Protein AF-A0A7X7F839-F1 (afdb_monomer_lite)

Secondary structure (DSSP, 8-state):
-THHHHHHHHH-TTS-B-----SS-HHHHHHHH---HHHHHHS---BPPPPPPTTHHHHS-HHHHHHHHHHHTSS-SSS--EEEEESSBTTTTB-HHHHTSTT--HHHHHHHT-EEE-TTS-EE---EEEEE-SS-TTS---HHHHHHHHHHHHHHHHT---B--SEEEEE-HHHHHT---HHHHHHHHHHHHHHHHHHHBT----EEEEHHHHHHS-GGGGTTSEEEEPPPS-HHHHHHHHHHHHTT-EEEEEE-HHHHHTSPP-TTEEEEETTS-THHHHHHHHTTT-EEEEE-SS---S-BEEEEEEETTEEEEEEE-S-TTPEEEEEBTTBEEE-TT-EEEEPTTSPEEEPPPSEEEEEE-EEEE-SSEEEEEEEE---STTEEEEEEEEEEEEEEEEE---GGGGGG-EEES---TTS---B---PEEEEETTEEEEEEEEEEEEEEEEEE-

pLDDT: mean 94.65, std 4.7, range [69.56, 98.88]

Foldseek 3Di:
DCPVLVVCCVVPVPDEAEDQADLAALLQCCLPPNPLLVCVLVVPSNYAQHEFDPCCLVPLQVLSRQNNLQRSVLPGSDDFREYEDECADLVDQDRCCCPRCVVFCLSPQQQQQAWYQDLVRWIWGGPHYHYHDQAYNVRHRDPCSCVSCVVSNVVSVVQIFGAAWQAEEAHASNCSSPDPDNVSSVFSNLQSVLSSVLQLVALQHRYYHYLNSLLSDDLLSCQNHEYEYELDPDPSSLVVVVVSVVVPHAYEYETAPVSQVPHDDDLRYHYDYSVDDSVSSQVSCVSVFWHWDKDDPDDDDRGWHWHWGDDQQWIKTWIADPDQRIWIWTTGNQARFAFAPWKWFAAQVQTTTTGDDRTDITTTFKHKGDRGWMKHWHWDDQLDQFFDTKIKIFTDAQMKMKGGDGNVFLVVKFKALPPDNNDDGDTDPQWDWDDDSSGTITIDGGDGGMMMITGGD

Sequence (457 aa):
MFRFWTLFREACPDIPIEVRGTNNTAGIDYSSDGVPLYDIYRAGFGITPPPNSPWAAITGNYGLELAGHLSRNCELPGGDMMFRYYLHDPWWVNTPWYDRYGGLPADIYLPMALSRISREGKAGGATMLNLLTIDNSFGGMPDSCVNESIPHLLKAEKNAPDAPAPLVWVYPLREYTTTEDAALLAEMHSGDTFICAALNDGFPLSGVVSADSFLAHSSDIYRASVLVSPPPESAAVLAKLLAFAESGGHVLFYGSAARLAALPRHPRLHAVDAAGPTVKAREALEACGTVVRFESRAEWQEARCIVPSRSDNALFLAVFNPHETTDTLIRFPVGAPIPIGHEAEFGPDGLARIRFARADHCECRVFVEQKAGIVSVRETAPVNAHFLRRISVTGLENATVRLFPEAAFVDGAAVTTVIIPDITPVLDPGWRLVRDPSGTYLEKEGVTGDLALLMTR

Radius of gyration: 22.74 Å; chains: 1; bounding box: 60×47×65 Å

Structure (mmCIF, N/CA/C/O backbone):
data_AF-A0A7X7F839-F1
#
_entry.id   AF-A0A7X7F839-F1
#
loop_
_atom_site.group_PDB
_atom_site.id
_atom_site.type_symbol
_atom_site.label_atom_id
_atom_site.label_alt_id
_atom_site.label_comp_id
_atom_site.label_asym_id
_atom_site.label_entity_id
_atom_site.label_seq_id
_atom_site.pdbx_PDB_ins_code
_atom_site.Cartn_x
_atom_site.Cartn_y
_atom_site.Cartn_z
_atom_site.occupancy
_atom_site.B_iso_or_equiv
_atom_site.auth_seq_id
_atom_site.auth_comp_id
_atom_site.auth_asym_id
_atom_site.auth_atom_id
_atom_site.pdbx_PDB_model_num
ATOM 1 N N . MET A 1 1 ? 17.565 -5.764 -30.556 1.00 72.19 1 MET A N 1
ATOM 2 C CA . MET A 1 1 ? 17.875 -6.335 -29.226 1.00 72.19 1 MET A CA 1
ATOM 3 C C . MET A 1 1 ? 17.639 -7.854 -29.155 1.00 72.19 1 MET A C 1
ATOM 5 O O . MET A 1 1 ? 18.548 -8.570 -28.764 1.00 72.19 1 MET A O 1
ATOM 9 N N . PHE A 1 2 ? 16.502 -8.391 -29.615 1.00 91.06 2 PHE A N 1
ATOM 10 C CA . PHE A 1 2 ? 16.107 -9.790 -29.348 1.00 91.06 2 PHE A CA 1
ATOM 11 C C . PHE A 1 2 ? 16.814 -10.933 -30.102 1.00 91.06 2 PHE A C 1
ATOM 13 O O . PHE A 1 2 ? 16.615 -12.094 -29.749 1.00 91.06 2 PHE A O 1
ATOM 20 N N . ARG A 1 3 ? 17.650 -10.656 -31.113 1.00 94.31 3 ARG A N 1
ATOM 21 C CA . ARG A 1 3 ? 18.250 -11.715 -31.950 1.00 94.31 3 ARG A CA 1
ATOM 22 C C . ARG A 1 3 ? 19.088 -12.717 -31.149 1.00 94.31 3 ARG A C 1
ATOM 24 O O . ARG A 1 3 ? 18.991 -13.911 -31.402 1.00 94.31 3 ARG A O 1
ATOM 31 N N . PHE A 1 4 ? 19.884 -12.240 -30.191 1.00 94.12 4 PHE A N 1
ATOM 32 C CA . PHE A 1 4 ? 20.674 -13.115 -29.320 1.00 94.12 4 PHE A CA 1
ATOM 33 C C . PHE A 1 4 ? 19.774 -14.069 -28.525 1.00 94.12 4 PHE A C 1
ATOM 35 O O . PHE A 1 4 ? 19.976 -15.275 -28.575 1.00 94.12 4 PHE A O 1
ATOM 42 N N . TRP A 1 5 ? 18.747 -13.536 -27.858 1.00 93.38 5 TRP A N 1
ATOM 43 C CA . TRP A 1 5 ? 17.829 -14.318 -27.026 1.00 93.38 5 TRP A CA 1
ATOM 44 C C . TRP A 1 5 ? 16.993 -15.316 -27.825 1.00 93.38 5 TRP A C 1
ATOM 46 O O . TRP A 1 5 ? 16.747 -16.420 -27.350 1.00 93.38 5 TRP A O 1
ATOM 56 N N . THR A 1 6 ? 16.634 -14.962 -29.061 1.00 94.88 6 THR A N 1
ATOM 57 C CA . THR A 1 6 ? 15.956 -15.877 -29.992 1.00 94.88 6 THR A CA 1
ATOM 58 C C . THR A 1 6 ? 16.844 -17.085 -30.293 1.00 94.88 6 THR A C 1
ATOM 60 O O . THR A 1 6 ? 16.446 -18.216 -30.039 1.00 94.88 6 THR A O 1
ATOM 63 N N . LEU A 1 7 ? 18.088 -16.844 -30.726 1.00 96.31 7 LEU A N 1
ATOM 64 C CA . LEU A 1 7 ? 19.053 -17.911 -31.018 1.00 96.31 7 LEU A CA 1
ATOM 65 C C . LEU A 1 7 ? 19.410 -18.732 -29.770 1.00 96.31 7 LEU A C 1
ATOM 67 O O . LEU A 1 7 ? 19.565 -19.947 -29.852 1.00 96.31 7 LEU A O 1
ATOM 71 N N . PHE A 1 8 ? 19.528 -18.081 -28.609 1.00 95.25 8 PHE A N 1
ATOM 72 C CA . PHE A 1 8 ? 19.775 -18.768 -27.345 1.00 95.25 8 PHE A CA 1
ATOM 73 C C . PHE A 1 8 ? 18.625 -19.715 -27.004 1.00 95.25 8 PHE A C 1
ATOM 75 O O . PHE A 1 8 ? 18.880 -20.868 -26.677 1.00 95.25 8 PHE A O 1
ATOM 82 N N . ARG A 1 9 ? 17.368 -19.269 -27.115 1.00 93.94 9 ARG A N 1
ATOM 83 C CA . ARG A 1 9 ? 16.212 -20.115 -26.802 1.00 93.94 9 ARG A CA 1
ATOM 84 C C . ARG A 1 9 ? 16.040 -21.256 -27.810 1.00 93.94 9 ARG A C 1
ATOM 86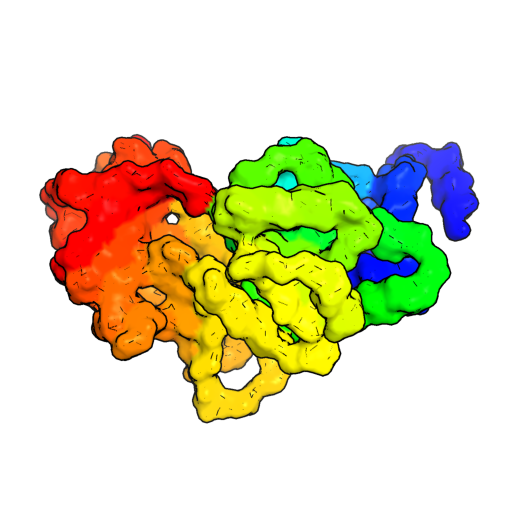 O O . ARG A 1 9 ? 15.651 -22.343 -27.402 1.00 93.94 9 ARG A O 1
ATOM 93 N N . GLU A 1 10 ? 16.383 -21.047 -29.082 1.00 94.81 10 GLU A N 1
ATOM 94 C CA . GLU A 1 10 ? 16.425 -22.111 -30.099 1.00 94.81 10 GLU A CA 1
ATOM 95 C C . GLU A 1 10 ? 17.473 -23.189 -29.775 1.00 94.81 10 GLU A C 1
ATOM 97 O O . GLU A 1 10 ? 17.197 -24.379 -29.915 1.00 94.81 10 GLU A O 1
ATOM 102 N N . ALA A 1 11 ? 18.667 -22.788 -29.329 1.00 96.81 11 ALA A N 1
ATOM 103 C CA . ALA A 1 11 ? 19.749 -23.716 -28.991 1.00 96.81 11 ALA A CA 1
ATOM 104 C C . ALA A 1 11 ? 19.592 -24.363 -27.601 1.00 96.81 11 ALA A C 1
ATOM 106 O O . ALA A 1 11 ? 20.041 -25.490 -27.391 1.00 96.81 11 ALA A O 1
ATOM 107 N N . CYS A 1 12 ? 18.967 -23.654 -26.659 1.00 95.88 12 CYS A N 1
ATOM 108 C CA . CYS A 1 12 ? 18.854 -24.010 -25.245 1.00 95.88 12 CYS A CA 1
ATOM 109 C C . CYS A 1 12 ? 17.389 -23.912 -24.765 1.00 95.88 12 CYS A C 1
ATOM 111 O O . CYS A 1 12 ? 17.078 -23.061 -23.924 1.00 95.88 12 CYS A O 1
ATOM 113 N N . PRO A 1 13 ? 16.469 -24.759 -25.266 1.00 92.94 13 PRO A N 1
ATOM 114 C CA . PRO A 1 13 ? 15.034 -24.621 -25.004 1.00 92.94 13 PRO A CA 1
ATOM 115 C C . PRO A 1 13 ? 14.661 -24.777 -23.527 1.00 92.94 13 PRO A C 1
ATOM 117 O O . PRO A 1 13 ? 13.756 -24.083 -23.072 1.00 92.94 13 PRO A O 1
ATOM 120 N N . ASP A 1 14 ? 15.404 -25.587 -22.770 1.00 91.88 14 ASP A N 1
ATOM 121 C CA . ASP A 1 14 ? 15.046 -25.966 -21.396 1.00 91.88 14 ASP A CA 1
ATOM 122 C C . ASP A 1 14 ? 15.851 -25.231 -20.311 1.00 91.88 14 ASP A C 1
ATOM 124 O O . ASP A 1 14 ? 15.597 -25.412 -19.122 1.00 91.88 14 ASP A O 1
ATOM 128 N N . ILE A 1 15 ? 16.831 -24.395 -20.684 1.00 91.44 15 ILE A N 1
ATOM 129 C CA . ILE A 1 15 ? 17.654 -23.671 -19.701 1.00 91.44 15 ILE A CA 1
ATOM 130 C C . ILE A 1 15 ? 16.864 -22.459 -19.166 1.00 91.44 15 ILE A C 1
ATOM 132 O O . ILE A 1 15 ? 16.424 -21.625 -19.972 1.00 91.44 15 ILE A O 1
ATOM 136 N N . PRO A 1 16 ? 16.674 -22.318 -17.839 1.00 86.44 16 PRO A N 1
ATOM 137 C CA . PRO A 1 16 ? 16.030 -21.141 -17.259 1.00 86.44 16 PRO A CA 1
ATOM 138 C C . PRO A 1 16 ? 16.814 -19.858 -17.557 1.00 86.44 16 PRO A C 1
ATOM 140 O O . PRO A 1 16 ? 18.044 -19.855 -17.533 1.00 86.44 16 PRO A O 1
ATOM 143 N N . ILE A 1 17 ? 16.106 -18.757 -17.821 1.00 91.50 17 ILE A N 1
ATOM 144 C CA . ILE A 1 17 ? 16.718 -17.426 -17.924 1.00 91.50 17 ILE A CA 1
ATOM 145 C C . ILE A 1 17 ? 16.281 -16.615 -16.709 1.00 91.50 17 ILE A C 1
ATOM 147 O O . ILE A 1 17 ? 15.136 -16.173 -16.616 1.00 91.50 17 ILE A O 1
ATOM 151 N N . GLU A 1 18 ? 17.206 -16.415 -15.780 1.00 89.38 18 GLU A N 1
ATOM 152 C CA . GLU A 1 18 ? 16.975 -15.588 -14.601 1.00 89.38 18 GLU A CA 1
ATOM 153 C C . GLU A 1 18 ? 17.283 -14.122 -14.904 1.00 89.38 18 GLU A C 1
ATOM 155 O O . GLU A 1 18 ? 18.319 -13.788 -15.485 1.00 89.38 18 GLU A O 1
ATOM 160 N N . VAL A 1 19 ? 16.385 -13.230 -14.491 1.00 86.44 19 VAL A N 1
ATOM 161 C CA . VAL A 1 19 ? 16.555 -11.782 -14.655 1.00 86.44 19 VAL A CA 1
ATOM 162 C C . VAL A 1 19 ? 16.701 -11.101 -13.300 1.00 86.44 19 VAL A C 1
ATOM 164 O O . VAL A 1 19 ? 16.028 -11.435 -12.329 1.00 86.44 19 VAL A O 1
ATOM 167 N N . ARG A 1 20 ? 17.588 -10.106 -13.232 1.00 78.69 20 ARG A N 1
ATOM 168 C CA . ARG A 1 20 ? 17.770 -9.261 -12.040 1.00 78.69 20 ARG A CA 1
ATOM 169 C C . ARG A 1 20 ? 16.836 -8.044 -12.030 1.00 78.69 20 ARG A C 1
ATOM 171 O O . ARG A 1 20 ? 16.582 -7.494 -10.968 1.00 78.69 20 ARG A O 1
ATOM 178 N N . GLY A 1 21 ? 16.324 -7.633 -13.190 1.00 78.56 21 GLY A N 1
ATOM 179 C CA . GLY A 1 21 ? 15.670 -6.331 -13.337 1.00 78.56 21 GLY A CA 1
ATOM 180 C C . GLY A 1 21 ? 16.645 -5.162 -13.133 1.00 78.56 21 GLY A C 1
ATOM 181 O O . GLY A 1 21 ? 17.847 -5.356 -12.940 1.00 78.56 21 GLY A O 1
ATOM 182 N N . THR A 1 22 ? 16.120 -3.944 -13.211 1.00 85.50 22 THR A N 1
ATOM 183 C CA . THR A 1 22 ? 16.843 -2.687 -12.963 1.00 85.50 22 THR A CA 1
ATOM 184 C C . THR A 1 22 ? 16.556 -2.182 -11.544 1.00 85.50 22 THR A C 1
ATOM 186 O O . THR A 1 22 ? 15.892 -2.851 -10.747 1.00 85.50 22 THR A O 1
ATOM 189 N N . ASN A 1 23 ? 17.014 -0.979 -11.203 1.00 87.19 23 ASN A N 1
ATOM 190 C CA . ASN A 1 23 ? 16.578 -0.303 -9.978 1.00 87.19 23 ASN A CA 1
ATOM 191 C C . ASN A 1 23 ? 15.417 0.664 -10.218 1.00 87.19 23 ASN A C 1
ATOM 193 O O . ASN A 1 23 ? 14.777 1.054 -9.252 1.00 87.19 23 ASN A O 1
ATOM 197 N N . ASN A 1 24 ? 15.131 1.036 -11.468 1.00 94.12 24 ASN A N 1
ATOM 198 C CA . ASN A 1 24 ? 14.168 2.089 -11.755 1.00 94.12 24 ASN A CA 1
ATOM 199 C C . ASN A 1 24 ? 12.775 1.543 -12.074 1.00 94.12 24 ASN A C 1
ATOM 201 O O . ASN A 1 24 ? 12.544 0.334 -12.198 1.00 94.12 24 ASN A O 1
ATOM 205 N N . THR A 1 25 ? 11.839 2.478 -12.205 1.00 96.50 25 THR A N 1
ATOM 206 C CA . THR A 1 25 ? 10.528 2.223 -12.791 1.00 96.50 25 THR A CA 1
ATOM 207 C C . THR A 1 25 ? 10.642 1.962 -14.289 1.00 96.50 25 THR A C 1
ATOM 209 O O . THR A 1 25 ? 11.607 2.375 -14.935 1.00 96.50 25 THR A O 1
ATOM 212 N N . ALA A 1 26 ? 9.625 1.314 -14.860 1.00 96.62 26 ALA A N 1
ATOM 213 C CA . ALA A 1 26 ? 9.608 1.025 -16.292 1.00 96.62 26 ALA A CA 1
ATOM 214 C C . ALA A 1 26 ? 9.649 2.299 -17.164 1.00 96.62 26 ALA A C 1
ATOM 216 O O . ALA A 1 26 ? 10.274 2.290 -18.221 1.00 96.62 26 ALA A O 1
ATOM 217 N N . GLY A 1 27 ? 9.032 3.399 -16.718 1.00 97.50 27 GLY A N 1
ATOM 218 C CA . GLY A 1 27 ? 9.048 4.684 -17.417 1.00 97.50 27 GLY A CA 1
ATOM 219 C C . GLY A 1 27 ? 10.424 5.346 -17.379 1.00 97.50 27 GLY A C 1
ATOM 220 O O . GLY A 1 27 ? 10.907 5.810 -18.410 1.00 97.50 27 GLY A O 1
ATOM 221 N N . ILE A 1 28 ? 11.104 5.325 -16.225 1.00 97.50 28 ILE A N 1
ATOM 222 C CA . ILE A 1 28 ? 12.483 5.819 -16.124 1.00 97.50 28 ILE A CA 1
ATOM 223 C C . ILE A 1 28 ? 13.390 4.986 -17.033 1.00 97.50 28 ILE A C 1
ATOM 225 O O . ILE A 1 28 ? 14.009 5.563 -17.919 1.00 97.50 28 ILE A O 1
ATOM 229 N N . ASP A 1 29 ? 13.387 3.656 -16.901 1.00 96.25 29 ASP A N 1
ATOM 230 C CA . ASP A 1 29 ? 14.243 2.772 -17.705 1.00 96.25 29 ASP A CA 1
ATOM 231 C C . ASP A 1 29 ? 14.032 2.935 -19.214 1.00 96.25 29 ASP A C 1
ATOM 233 O O . ASP A 1 29 ? 14.991 2.914 -19.986 1.00 96.25 29 ASP A O 1
ATOM 237 N N . TYR A 1 30 ? 12.784 3.076 -19.667 1.00 97.25 30 TYR A N 1
ATOM 238 C CA . TYR A 1 30 ? 12.524 3.270 -21.089 1.00 97.25 30 TYR A CA 1
ATOM 239 C C . TYR A 1 30 ? 12.979 4.652 -21.563 1.00 97.25 30 TYR A C 1
ATOM 241 O O . TYR A 1 30 ? 13.630 4.760 -22.600 1.00 97.25 30 TYR A O 1
ATOM 249 N N . SER A 1 31 ? 12.698 5.704 -20.790 1.00 97.25 31 SER A N 1
ATOM 250 C CA . SER A 1 31 ? 13.073 7.076 -21.152 1.00 97.25 31 SER A CA 1
ATOM 251 C C . SER A 1 31 ? 14.585 7.332 -21.168 1.00 97.25 31 SER A C 1
ATOM 253 O O . SER A 1 31 ? 15.044 8.120 -21.994 1.00 97.25 31 SER A O 1
ATOM 255 N N . SER A 1 32 ? 15.362 6.689 -20.288 1.00 95.12 32 SER A N 1
ATOM 256 C CA . SER A 1 32 ? 16.817 6.878 -20.204 1.00 95.12 32 SER A CA 1
ATOM 257 C C . SER A 1 32 ? 17.611 5.870 -21.026 1.00 95.12 32 SER A C 1
ATOM 259 O O . SER A 1 32 ? 18.594 6.246 -21.663 1.00 95.12 32 SER A O 1
ATOM 261 N N . ASP A 1 33 ? 17.191 4.604 -21.024 1.00 93.69 33 ASP A N 1
ATOM 262 C CA . ASP A 1 33 ? 17.989 3.479 -21.525 1.00 93.69 33 ASP A CA 1
ATOM 263 C C . ASP A 1 33 ? 17.268 2.666 -22.615 1.00 93.69 33 ASP A C 1
ATOM 265 O O . ASP A 1 33 ? 17.838 1.724 -23.174 1.00 93.69 33 ASP A O 1
ATOM 269 N N . GLY A 1 34 ? 16.023 3.022 -22.951 1.00 93.62 34 GLY A N 1
ATOM 270 C CA . GLY A 1 34 ? 15.254 2.392 -24.023 1.00 93.62 34 GLY A CA 1
ATOM 271 C C . GLY A 1 34 ? 14.898 0.932 -23.751 1.00 93.62 34 GLY A C 1
ATOM 272 O O . GLY A 1 34 ? 14.864 0.143 -24.693 1.00 93.62 34 GLY A O 1
ATOM 273 N N . VAL A 1 35 ? 14.684 0.541 -22.486 1.00 93.62 35 VAL A N 1
ATOM 274 C CA . VAL A 1 35 ? 14.383 -0.849 -22.084 1.00 93.62 35 VAL A CA 1
ATOM 275 C C . VAL A 1 35 ? 12.930 -1.223 -22.429 1.00 93.62 35 VAL A C 1
ATOM 277 O O . VAL A 1 35 ? 12.019 -0.836 -21.695 1.00 93.62 35 VAL A O 1
ATOM 280 N N . PRO A 1 36 ? 12.660 -2.015 -23.489 1.00 93.62 36 PRO A N 1
ATOM 281 C CA . PRO A 1 36 ? 11.298 -2.274 -23.959 1.00 93.62 36 PRO A CA 1
ATOM 282 C C . PRO A 1 36 ? 10.653 -3.398 -23.133 1.00 93.62 36 PRO A C 1
ATOM 284 O O . PRO A 1 36 ? 10.530 -4.542 -23.578 1.00 93.62 36 PRO A O 1
ATOM 287 N N . LEU A 1 37 ? 10.310 -3.100 -21.875 1.00 94.25 37 LEU A N 1
ATOM 288 C CA . LEU A 1 37 ? 9.918 -4.102 -20.879 1.00 94.25 37 LEU A CA 1
ATOM 289 C C . LEU A 1 37 ? 8.687 -4.916 -21.299 1.00 94.25 37 LEU A C 1
ATOM 291 O O . LEU A 1 37 ? 8.674 -6.134 -21.113 1.00 94.25 37 LEU A O 1
ATOM 295 N N . TYR A 1 38 ? 7.688 -4.270 -21.911 1.00 94.81 38 TYR A N 1
ATOM 296 C CA . TYR A 1 38 ? 6.493 -4.953 -22.410 1.00 94.81 38 TYR A CA 1
ATOM 297 C C . TYR A 1 38 ? 6.837 -6.028 -23.448 1.00 94.81 38 TYR A C 1
ATOM 299 O O . TYR A 1 38 ? 6.358 -7.160 -23.351 1.00 94.81 38 TYR A O 1
ATOM 307 N N . ASP A 1 39 ? 7.724 -5.714 -24.394 1.00 94.56 39 ASP A N 1
ATOM 308 C CA . ASP A 1 39 ? 8.164 -6.672 -25.407 1.00 94.56 39 ASP A CA 1
ATOM 309 C C . ASP A 1 39 ? 9.018 -7.788 -24.797 1.00 94.56 39 ASP A C 1
ATOM 311 O O . ASP A 1 39 ? 8.841 -8.952 -25.155 1.00 94.56 39 ASP A O 1
ATOM 315 N N . ILE A 1 40 ? 9.897 -7.470 -23.835 1.00 93.50 40 ILE A N 1
ATOM 316 C CA . ILE A 1 40 ? 10.711 -8.467 -23.116 1.00 93.50 40 ILE A CA 1
ATOM 317 C C . ILE A 1 40 ? 9.813 -9.526 -22.462 1.00 93.50 40 ILE A C 1
ATOM 319 O O . ILE A 1 40 ? 10.079 -10.721 -22.601 1.00 93.50 40 ILE A O 1
ATOM 323 N N . TYR A 1 41 ? 8.736 -9.115 -21.786 1.00 93.62 41 TYR A N 1
ATOM 324 C CA . TYR A 1 41 ? 7.823 -10.048 -21.113 1.00 93.62 41 TYR A CA 1
ATOM 325 C C . TYR A 1 41 ? 7.009 -10.900 -22.082 1.00 93.62 41 TYR A C 1
ATOM 327 O O . TYR A 1 41 ? 6.664 -12.035 -21.761 1.00 93.62 41 TYR A O 1
ATOM 335 N N . ARG A 1 42 ? 6.729 -10.387 -23.283 1.00 92.69 42 ARG A N 1
ATOM 336 C CA . ARG A 1 42 ? 5.921 -11.080 -24.298 1.00 92.69 42 ARG A CA 1
ATOM 337 C C . ARG A 1 42 ? 6.743 -11.847 -25.326 1.00 92.69 42 ARG A C 1
ATOM 339 O O . ARG A 1 42 ? 6.166 -12.547 -26.154 1.00 92.69 42 ARG A O 1
ATOM 346 N N . ALA A 1 43 ? 8.069 -11.767 -25.260 1.00 91.56 43 ALA A N 1
ATOM 347 C CA . ALA A 1 43 ? 8.957 -12.406 -26.223 1.00 91.56 43 ALA A CA 1
ATOM 348 C C . ALA A 1 43 ? 8.979 -13.945 -26.135 1.00 91.56 43 ALA A C 1
ATOM 350 O O . ALA A 1 43 ? 9.564 -14.597 -26.995 1.00 91.56 43 ALA A O 1
ATOM 351 N N . GLY A 1 44 ? 8.358 -14.543 -25.110 1.00 89.81 44 GLY A N 1
ATOM 352 C CA . GLY A 1 44 ? 8.253 -16.001 -24.986 1.00 89.81 44 GLY A CA 1
ATOM 353 C C . GLY A 1 44 ? 9.575 -16.689 -24.634 1.00 89.81 44 GLY A C 1
ATOM 354 O O . GLY A 1 44 ? 9.730 -17.884 -24.864 1.00 89.81 44 GLY A O 1
ATOM 355 N N . PHE A 1 45 ? 10.535 -15.957 -24.062 1.00 91.12 45 PHE A N 1
ATOM 356 C CA . PHE A 1 45 ? 11.844 -16.506 -23.701 1.00 91.12 45 PHE A CA 1
ATOM 357 C C . PHE A 1 45 ? 11.859 -17.292 -22.387 1.00 91.12 45 PHE A C 1
ATOM 359 O O . PHE A 1 45 ? 12.933 -17.739 -22.000 1.00 91.12 45 PHE A O 1
ATOM 366 N N . GLY A 1 46 ? 10.727 -17.471 -21.697 1.00 88.56 46 GLY A N 1
ATOM 367 C CA . GLY A 1 46 ? 10.672 -18.219 -20.433 1.00 88.56 46 GLY A CA 1
ATOM 368 C C . GLY A 1 46 ? 11.570 -17.618 -19.347 1.00 88.56 46 GLY A C 1
ATOM 369 O O . GLY A 1 46 ? 12.328 -18.341 -18.703 1.00 88.56 46 GLY A O 1
ATOM 370 N N . ILE A 1 47 ? 11.551 -16.288 -19.214 1.00 91.94 47 ILE A N 1
ATOM 371 C CA . ILE A 1 47 ? 12.324 -15.574 -18.194 1.00 91.94 47 ILE A CA 1
ATOM 372 C C . ILE A 1 47 ? 11.607 -15.609 -16.840 1.00 91.94 47 ILE A C 1
ATOM 374 O O . ILE A 1 47 ? 10.376 -15.625 -16.789 1.00 91.94 47 ILE A O 1
ATOM 378 N N . THR A 1 48 ? 12.362 -15.565 -15.743 1.00 91.75 48 THR A N 1
ATOM 379 C CA . THR A 1 48 ? 11.780 -15.336 -14.412 1.00 91.75 48 THR A CA 1
ATOM 380 C C . THR A 1 48 ? 11.180 -13.923 -14.314 1.00 91.75 48 THR A C 1
ATOM 382 O O . THR A 1 48 ? 11.584 -13.029 -15.064 1.00 91.75 48 THR A O 1
ATOM 385 N N . PRO A 1 49 ? 10.231 -13.665 -13.399 1.00 91.25 49 PRO A N 1
ATOM 386 C CA . PRO A 1 49 ? 9.851 -12.293 -13.058 1.00 91.25 49 PRO A CA 1
ATOM 387 C C . PRO A 1 49 ? 11.046 -11.526 -12.457 1.00 91.25 49 PRO A C 1
ATOM 389 O O . PRO A 1 49 ? 11.936 -12.151 -11.868 1.00 91.25 49 PRO A O 1
ATOM 392 N N . PRO A 1 50 ? 11.107 -10.186 -12.588 1.00 91.69 50 PRO A N 1
ATOM 393 C CA . PRO A 1 50 ? 12.166 -9.414 -11.953 1.00 91.69 50 PRO A CA 1
ATOM 394 C C . PRO A 1 50 ? 11.930 -9.282 -10.438 1.00 91.69 50 PRO A C 1
ATOM 396 O O . PRO A 1 50 ? 10.803 -9.019 -10.011 1.00 91.69 50 PRO A O 1
ATOM 399 N N . PRO A 1 51 ? 12.986 -9.365 -9.619 1.00 91.56 51 PRO A N 1
ATOM 400 C CA . PRO A 1 51 ? 12.888 -9.065 -8.197 1.00 91.56 51 PRO A CA 1
ATOM 401 C C . PRO A 1 51 ? 12.659 -7.565 -7.921 1.00 91.56 51 PRO A C 1
ATOM 403 O O . PRO A 1 51 ? 12.800 -6.698 -8.801 1.00 91.56 51 PRO A O 1
ATOM 406 N N . ASN A 1 52 ? 12.342 -7.240 -6.665 1.00 92.88 52 ASN A N 1
ATOM 407 C CA . ASN A 1 52 ? 12.531 -5.897 -6.108 1.00 92.88 52 ASN A CA 1
ATOM 408 C C . ASN A 1 52 ? 14.024 -5.516 -6.080 1.00 92.88 52 ASN A C 1
ATOM 410 O O . ASN A 1 52 ? 14.920 -6.351 -6.236 1.00 92.88 52 ASN A O 1
ATOM 414 N N . SER A 1 53 ? 14.285 -4.220 -5.932 1.00 87.62 53 SER A N 1
ATOM 415 C CA . SER A 1 53 ? 15.637 -3.673 -5.925 1.00 87.62 53 SER A CA 1
ATOM 416 C C . SER A 1 53 ? 16.130 -3.471 -4.489 1.00 87.62 53 SER A C 1
ATOM 418 O O . SER A 1 53 ? 15.474 -2.752 -3.753 1.00 87.62 53 SER A O 1
ATOM 420 N N . PRO A 1 54 ? 17.322 -3.957 -4.093 1.00 81.56 54 PRO A N 1
ATOM 421 C CA . PRO A 1 54 ? 17.864 -3.714 -2.750 1.00 81.56 54 PRO A CA 1
ATOM 422 C C . PRO A 1 54 ? 18.391 -2.272 -2.559 1.00 81.56 54 PRO A C 1
ATOM 424 O O . PRO A 1 54 ? 19.160 -2.000 -1.638 1.00 81.56 54 PRO A O 1
ATOM 427 N N . TRP A 1 55 ? 18.080 -1.348 -3.477 1.00 83.75 55 TRP A N 1
ATOM 428 C CA . TRP A 1 55 ? 18.699 -0.021 -3.552 1.00 83.75 55 TRP A CA 1
ATOM 429 C C . TRP A 1 55 ? 18.249 0.929 -2.445 1.00 83.75 55 TRP A C 1
ATOM 431 O O . TRP A 1 55 ? 18.983 1.870 -2.124 1.00 83.75 55 TRP A O 1
ATOM 441 N N . ALA A 1 56 ? 17.078 0.689 -1.849 1.00 88.00 56 ALA A N 1
ATOM 442 C CA . ALA A 1 56 ? 16.552 1.508 -0.767 1.00 88.00 56 ALA A CA 1
ATOM 443 C C . ALA A 1 56 ? 17.522 1.562 0.417 1.00 88.00 56 ALA A C 1
ATOM 445 O O . ALA A 1 56 ? 17.945 2.647 0.805 1.00 88.00 56 ALA A O 1
ATOM 446 N N . ALA A 1 57 ? 18.004 0.414 0.890 1.00 85.38 57 ALA A N 1
ATOM 447 C CA . ALA A 1 57 ? 18.985 0.354 1.972 1.00 85.38 57 ALA A CA 1
ATOM 448 C C . ALA A 1 57 ? 20.380 0.902 1.615 1.00 85.38 57 ALA A C 1
ATOM 450 O O . ALA A 1 57 ? 21.210 1.130 2.495 1.00 85.38 57 ALA A O 1
ATOM 451 N N . ILE A 1 58 ? 20.670 1.114 0.327 1.00 85.00 58 ILE A N 1
ATOM 452 C CA . ILE A 1 58 ? 21.937 1.704 -0.132 1.00 85.00 58 ILE A CA 1
ATOM 453 C C . ILE A 1 58 ? 21.827 3.229 -0.229 1.00 85.00 58 ILE A C 1
ATOM 455 O O . ILE A 1 58 ? 22.791 3.937 0.054 1.00 85.00 58 ILE A O 1
ATOM 459 N N . THR A 1 59 ? 20.671 3.740 -0.651 1.00 89.50 59 THR A N 1
ATOM 460 C CA . THR A 1 59 ? 20.500 5.151 -1.036 1.00 89.50 59 THR A CA 1
ATOM 461 C C . THR A 1 59 ? 19.524 5.933 -0.167 1.00 89.50 59 THR A C 1
ATOM 463 O O . THR A 1 59 ? 19.418 7.146 -0.322 1.00 89.50 59 THR A O 1
ATOM 466 N N . GLY A 1 60 ? 18.788 5.261 0.717 1.00 90.19 60 GLY A N 1
ATOM 467 C CA . GLY A 1 60 ? 17.652 5.831 1.439 1.00 90.19 60 GLY A CA 1
ATOM 468 C C . GLY A 1 60 ? 16.425 6.088 0.557 1.00 90.19 60 GLY A C 1
ATOM 469 O O . GLY A 1 60 ? 15.465 6.692 1.026 1.00 90.19 60 GLY A O 1
ATOM 470 N N . ASN A 1 61 ? 16.439 5.659 -0.711 1.00 93.56 61 ASN A N 1
ATOM 471 C CA . ASN A 1 61 ? 15.363 5.899 -1.670 1.00 93.56 61 ASN A CA 1
ATOM 472 C C . ASN A 1 61 ? 14.439 4.676 -1.787 1.00 93.56 61 ASN A C 1
ATOM 474 O O . ASN A 1 61 ? 14.516 3.905 -2.744 1.00 93.56 61 ASN A O 1
ATOM 478 N N . TYR A 1 62 ? 13.556 4.516 -0.803 1.00 95.31 62 TYR A N 1
ATOM 479 C CA . TYR A 1 62 ? 12.542 3.457 -0.783 1.00 95.31 62 TYR A CA 1
ATOM 480 C C . TYR A 1 62 ? 11.508 3.627 -1.895 1.00 95.31 62 TYR A C 1
ATOM 482 O O . TYR A 1 62 ? 11.075 2.652 -2.497 1.00 95.31 62 TYR A O 1
ATOM 490 N N . GLY A 1 63 ? 11.140 4.861 -2.229 1.00 96.19 63 GLY A N 1
ATOM 491 C CA . GLY A 1 63 ? 10.179 5.138 -3.287 1.00 96.19 63 GLY A CA 1
ATOM 492 C C . GLY A 1 63 ? 10.620 4.626 -4.657 1.00 96.19 63 GLY A C 1
ATOM 493 O O . GLY A 1 63 ? 9.782 4.122 -5.399 1.00 96.19 63 GLY A O 1
ATOM 494 N N . LEU A 1 64 ? 11.920 4.678 -4.971 1.00 95.88 64 LEU A N 1
ATOM 495 C CA . LEU A 1 64 ? 12.473 4.095 -6.197 1.00 95.88 64 LEU A CA 1
ATOM 496 C C . LEU A 1 64 ? 12.321 2.570 -6.220 1.00 95.88 64 LEU A C 1
ATOM 498 O O . LEU A 1 64 ? 11.887 2.022 -7.231 1.00 95.88 64 LEU A O 1
ATOM 502 N N . GLU A 1 65 ? 12.621 1.891 -5.109 1.00 95.75 65 GLU A N 1
ATOM 503 C CA . GLU A 1 65 ? 12.397 0.447 -4.996 1.00 95.75 65 GLU A CA 1
ATOM 504 C C . GLU A 1 65 ? 10.912 0.107 -5.148 1.00 95.75 65 GLU A C 1
ATOM 506 O O . GLU A 1 65 ? 10.568 -0.746 -5.964 1.00 95.75 65 GLU A O 1
ATOM 511 N N . LEU A 1 66 ? 10.034 0.768 -4.390 1.00 97.50 66 LEU A N 1
ATOM 512 C CA . LEU A 1 66 ? 8.611 0.433 -4.332 1.00 97.50 66 LEU A CA 1
ATOM 513 C C . LEU A 1 66 ? 7.901 0.739 -5.658 1.00 97.50 66 LEU A C 1
ATOM 515 O O . LEU A 1 66 ? 7.208 -0.126 -6.196 1.00 97.50 66 LEU A O 1
ATOM 519 N N . ALA A 1 67 ? 8.112 1.924 -6.241 1.00 98.00 67 ALA A N 1
ATOM 520 C CA . ALA A 1 67 ? 7.566 2.262 -7.557 1.00 98.00 67 ALA A CA 1
ATOM 521 C C . ALA A 1 67 ? 8.178 1.391 -8.661 1.00 98.00 67 ALA A C 1
ATOM 523 O O . ALA A 1 67 ? 7.473 0.961 -9.581 1.00 98.00 67 ALA A O 1
ATOM 524 N N . GLY A 1 68 ? 9.481 1.107 -8.574 1.00 96.38 68 GLY A N 1
ATOM 525 C CA . GLY A 1 68 ? 10.175 0.198 -9.481 1.00 96.38 68 GLY A CA 1
ATOM 526 C C . GLY A 1 68 ? 9.561 -1.195 -9.442 1.00 96.38 68 GLY A C 1
ATOM 527 O O . GLY A 1 68 ? 9.243 -1.775 -10.479 1.00 96.38 68 GLY A O 1
ATOM 528 N N . HIS A 1 69 ? 9.303 -1.711 -8.243 1.00 96.00 69 HIS A N 1
ATOM 529 C CA . HIS A 1 69 ? 8.701 -3.020 -8.060 1.00 96.00 69 HIS A CA 1
ATOM 530 C C . HIS A 1 69 ? 7.257 -3.061 -8.576 1.00 96.00 69 HIS A C 1
ATOM 532 O O . HIS A 1 69 ? 6.928 -3.966 -9.341 1.00 96.00 69 HIS A O 1
ATOM 538 N N . LEU A 1 70 ? 6.427 -2.059 -8.260 1.00 97.56 70 LEU A N 1
ATOM 539 C CA . LEU A 1 70 ? 5.053 -1.956 -8.767 1.00 97.56 70 LEU A CA 1
ATOM 540 C C . LEU A 1 70 ? 5.006 -1.867 -10.301 1.00 97.56 70 LEU A C 1
ATOM 542 O O . LEU A 1 70 ? 4.373 -2.696 -10.950 1.00 97.56 70 LEU A O 1
ATOM 546 N N . SER A 1 71 ? 5.692 -0.892 -10.902 1.00 97.50 71 SER A N 1
ATOM 547 C CA . SER A 1 71 ? 5.630 -0.658 -12.355 1.00 97.50 71 SER A CA 1
ATOM 548 C C . SER A 1 71 ? 6.107 -1.865 -13.167 1.00 97.50 71 SER A C 1
ATOM 550 O O . SER A 1 71 ? 5.470 -2.233 -14.155 1.00 97.50 71 SER A O 1
ATOM 552 N N . ARG A 1 72 ? 7.173 -2.545 -12.726 1.00 95.06 72 ARG A N 1
ATOM 553 C CA . ARG A 1 72 ? 7.688 -3.747 -13.399 1.00 95.06 72 ARG A CA 1
ATOM 554 C C . ARG A 1 72 ? 6.828 -4.985 -13.189 1.00 95.06 72 ARG A C 1
ATOM 556 O O . ARG A 1 72 ? 6.867 -5.873 -14.023 1.00 95.06 72 ARG A O 1
ATOM 563 N N . ASN A 1 73 ? 6.058 -5.051 -12.106 1.00 94.56 73 ASN A N 1
ATOM 564 C CA . ASN A 1 73 ? 5.181 -6.184 -11.815 1.00 94.56 73 ASN A CA 1
ATOM 565 C C . ASN A 1 73 ? 3.707 -5.862 -12.103 1.00 94.56 73 ASN A C 1
ATOM 567 O O . ASN A 1 73 ? 2.835 -6.574 -11.617 1.00 94.56 73 ASN A O 1
ATOM 571 N N . CYS A 1 74 ? 3.382 -4.819 -12.880 1.00 95.44 74 CYS A N 1
ATOM 572 C CA . CYS A 1 74 ? 2.000 -4.562 -13.314 1.00 95.44 74 CYS A CA 1
ATOM 573 C C . CYS A 1 74 ? 1.553 -5.511 -14.442 1.00 95.44 74 CYS A C 1
ATOM 575 O O . CYS A 1 74 ? 0.399 -5.930 -14.493 1.00 95.44 74 CYS A O 1
ATOM 577 N N . GLU A 1 75 ? 2.500 -5.962 -15.260 1.00 94.75 75 GLU A N 1
ATOM 578 C CA . GLU A 1 75 ? 2.436 -7.152 -16.110 1.00 94.75 75 GLU A CA 1
ATOM 579 C C . GLU A 1 75 ? 3.583 -8.077 -15.703 1.00 94.75 75 GLU A C 1
ATOM 581 O O . GLU A 1 75 ? 4.538 -7.635 -15.068 1.00 94.75 75 GLU A O 1
ATOM 586 N N . LEU A 1 76 ? 3.498 -9.355 -16.055 1.00 93.31 76 LEU A N 1
ATOM 587 C CA . LEU A 1 76 ? 4.526 -10.336 -15.724 1.00 93.31 76 LEU A CA 1
ATOM 588 C C . LEU A 1 76 ? 4.792 -11.253 -16.925 1.00 93.31 76 LEU A C 1
ATOM 590 O O . LEU A 1 76 ? 3.866 -11.536 -17.687 1.00 93.31 76 LEU A O 1
ATOM 594 N N . PRO A 1 77 ? 6.025 -11.773 -17.079 1.00 90.94 77 PRO A N 1
ATOM 595 C CA . PRO A 1 77 ? 6.325 -12.816 -18.064 1.00 90.94 77 PRO A CA 1
ATOM 596 C C . PRO A 1 77 ? 5.635 -14.160 -17.745 1.00 90.94 77 PRO A C 1
ATOM 598 O O . PRO A 1 77 ? 5.594 -15.050 -18.592 1.00 90.94 77 PRO A O 1
ATOM 601 N N . GLY A 1 78 ? 5.087 -14.307 -16.533 1.00 88.50 78 GLY A N 1
ATOM 602 C CA . GLY A 1 78 ? 4.336 -15.464 -16.046 1.00 88.50 78 GLY A CA 1
ATOM 603 C C . GLY A 1 78 ? 3.310 -15.055 -14.981 1.00 88.50 78 GLY A C 1
ATOM 604 O O . GLY A 1 78 ? 2.838 -13.923 -14.980 1.00 88.50 78 GLY A O 1
ATOM 605 N N . GLY A 1 79 ? 2.949 -15.968 -14.076 1.00 88.12 79 GLY A N 1
ATOM 606 C CA . GLY A 1 79 ? 1.976 -15.690 -13.007 1.00 88.12 79 GLY A CA 1
ATOM 607 C C . GLY A 1 79 ? 2.579 -15.156 -11.705 1.00 88.12 79 GLY A C 1
ATOM 608 O O . GLY A 1 79 ? 1.855 -14.567 -10.905 1.00 88.12 79 GLY A O 1
ATOM 609 N N . ASP A 1 80 ? 3.882 -15.357 -11.500 1.00 91.69 80 ASP A N 1
ATOM 610 C CA . ASP A 1 80 ? 4.531 -15.144 -10.208 1.00 91.69 80 ASP A CA 1
ATOM 611 C C . ASP A 1 80 ? 5.173 -13.767 -10.067 1.00 91.69 80 ASP A C 1
ATOM 613 O O . ASP A 1 80 ? 5.841 -13.278 -10.978 1.00 91.69 80 ASP A O 1
ATOM 617 N N . MET A 1 81 ? 5.026 -13.177 -8.884 1.00 94.19 81 MET A N 1
ATOM 618 C CA . MET A 1 81 ? 5.720 -11.959 -8.469 1.00 94.19 81 MET A CA 1
ATOM 619 C C . MET A 1 81 ? 6.841 -12.341 -7.497 1.00 94.19 81 MET A C 1
ATOM 621 O O . MET A 1 81 ? 6.601 -13.056 -6.523 1.00 94.19 81 MET A O 1
ATOM 625 N N . MET A 1 82 ? 8.070 -11.893 -7.765 1.00 94.69 82 MET A N 1
ATOM 626 C CA . MET A 1 82 ? 9.250 -12.278 -6.983 1.00 94.69 82 MET A CA 1
ATOM 627 C C . MET A 1 82 ? 9.633 -11.207 -5.968 1.00 94.69 82 MET A C 1
ATOM 629 O O . MET A 1 82 ? 9.895 -10.066 -6.337 1.00 94.69 82 MET A O 1
ATOM 633 N N . PHE A 1 83 ? 9.789 -11.619 -4.714 1.00 95.06 83 PHE A N 1
ATOM 634 C CA . PHE A 1 83 ? 10.485 -10.860 -3.686 1.00 95.06 83 PHE A CA 1
ATOM 635 C C . PHE A 1 83 ? 11.882 -11.450 -3.475 1.00 95.06 83 PHE A C 1
ATOM 637 O O . PHE A 1 83 ? 12.043 -12.652 -3.245 1.00 95.06 83 PHE A O 1
ATOM 644 N N . ARG A 1 84 ? 12.903 -10.598 -3.564 1.00 93.31 84 ARG A N 1
ATOM 645 C CA . ARG A 1 84 ? 14.295 -10.922 -3.281 1.00 93.31 84 ARG A CA 1
ATOM 646 C C . ARG A 1 84 ? 14.765 -10.183 -2.042 1.00 93.31 84 ARG A C 1
ATOM 648 O O . ARG A 1 84 ? 14.622 -8.968 -1.937 1.00 93.31 84 ARG A O 1
ATOM 655 N N . TYR A 1 85 ? 15.435 -10.918 -1.166 1.00 92.75 85 TYR A N 1
ATOM 656 C CA . TYR A 1 85 ? 16.003 -10.370 0.053 1.00 92.75 85 TYR A CA 1
ATOM 657 C C . TYR A 1 85 ? 17.449 -10.805 0.235 1.00 92.75 85 TYR A C 1
ATOM 659 O O . TYR A 1 85 ? 17.798 -11.958 -0.020 1.00 92.75 85 TYR A O 1
ATOM 667 N N . TYR A 1 86 ? 18.296 -9.870 0.658 1.00 90.62 86 TYR A N 1
ATOM 668 C CA . TYR A 1 86 ? 19.721 -10.108 0.822 1.00 90.62 86 TYR A CA 1
ATOM 669 C C . TYR A 1 86 ? 19.997 -10.316 2.309 1.00 90.62 86 TYR A C 1
ATOM 671 O O . TYR A 1 86 ? 20.095 -9.352 3.058 1.00 90.62 86 TYR A O 1
ATOM 679 N N . LEU A 1 87 ? 20.121 -11.568 2.752 1.00 89.44 87 LEU A N 1
ATOM 680 C CA . LEU A 1 87 ? 20.581 -11.840 4.119 1.00 89.44 87 LEU A CA 1
ATOM 681 C C . LEU A 1 87 ? 22.063 -11.493 4.234 1.00 89.44 87 LEU A C 1
ATOM 683 O O . LEU A 1 87 ? 22.478 -10.713 5.095 1.00 89.44 87 LEU A O 1
ATOM 687 N N . HIS A 1 88 ? 22.827 -12.010 3.279 1.00 88.56 88 HIS A N 1
ATOM 688 C CA . HIS A 1 88 ? 24.219 -11.681 3.042 1.00 88.56 88 HIS A CA 1
ATOM 689 C C . HIS A 1 88 ? 24.401 -11.285 1.572 1.00 88.56 88 HIS A C 1
ATOM 691 O O . HIS A 1 88 ? 23.637 -11.697 0.698 1.00 88.56 88 HIS A O 1
ATOM 697 N N . ASP A 1 89 ? 25.414 -10.469 1.288 1.00 85.44 89 ASP A N 1
ATOM 698 C CA . ASP A 1 89 ? 25.826 -10.194 -0.085 1.00 85.44 89 ASP A CA 1
ATOM 699 C C . ASP A 1 89 ? 27.182 -10.886 -0.319 1.00 85.44 89 ASP A C 1
ATOM 701 O O . ASP A 1 89 ? 28.162 -10.582 0.362 1.00 85.44 89 ASP A O 1
ATOM 705 N N . PRO A 1 90 ? 27.274 -11.869 -1.228 1.00 75.81 90 PRO A N 1
ATOM 706 C CA . PRO A 1 90 ? 28.551 -12.473 -1.582 1.00 75.81 90 PRO A CA 1
ATOM 707 C C . PRO A 1 90 ? 29.336 -11.618 -2.592 1.00 75.81 90 PRO A C 1
ATOM 709 O O . PRO A 1 90 ? 30.528 -11.851 -2.788 1.00 75.81 90 PRO A O 1
ATOM 712 N N . TRP A 1 91 ? 28.701 -10.643 -3.256 1.00 77.75 91 TRP A N 1
ATOM 713 C CA . TRP A 1 91 ? 29.347 -9.771 -4.244 1.00 77.75 91 TRP A CA 1
ATOM 714 C C . TRP A 1 91 ? 30.051 -8.575 -3.606 1.00 77.75 91 TRP A C 1
ATOM 716 O O . TRP A 1 91 ? 31.043 -8.087 -4.150 1.00 77.75 91 TRP A O 1
ATOM 726 N N . TRP A 1 92 ? 29.556 -8.113 -2.461 1.00 80.56 92 TRP A N 1
ATOM 727 C CA . TRP A 1 92 ? 30.151 -7.045 -1.662 1.00 80.56 92 TRP A CA 1
ATOM 728 C C . TRP A 1 92 ? 30.453 -7.561 -0.263 1.00 80.56 92 TRP A C 1
ATOM 730 O O . TRP A 1 92 ? 29.712 -8.370 0.268 1.00 80.56 92 TRP A O 1
ATOM 740 N N . VAL A 1 93 ? 31.538 -7.101 0.360 1.00 89.06 93 VAL A N 1
ATOM 741 C CA . VAL A 1 93 ? 31.877 -7.537 1.724 1.00 89.06 93 VAL A CA 1
ATOM 742 C C . VAL A 1 93 ? 30.953 -6.846 2.733 1.00 89.06 93 VAL A C 1
ATOM 744 O O . VAL A 1 93 ? 31.331 -5.835 3.325 1.00 89.06 93 VAL A O 1
ATOM 747 N N . ASN A 1 94 ? 29.725 -7.347 2.884 1.00 87.81 94 ASN A N 1
ATOM 748 C CA . ASN A 1 94 ? 28.762 -6.913 3.892 1.00 87.81 94 ASN A CA 1
ATOM 749 C C . ASN A 1 94 ? 27.697 -7.985 4.204 1.00 87.81 94 ASN A C 1
ATOM 751 O O . ASN A 1 94 ? 27.419 -8.902 3.434 1.00 87.81 94 ASN A O 1
ATOM 755 N N . THR A 1 95 ? 27.066 -7.834 5.364 1.00 89.50 95 THR A N 1
ATOM 756 C CA . THR A 1 95 ? 25.853 -8.534 5.795 1.00 89.50 95 THR A CA 1
ATOM 757 C C . THR A 1 95 ? 24.718 -7.516 5.822 1.00 89.50 95 THR A C 1
ATOM 759 O O . THR A 1 95 ? 24.591 -6.800 6.817 1.00 89.50 95 THR A O 1
ATOM 762 N N . PRO A 1 96 ? 23.914 -7.384 4.745 1.00 91.31 96 PRO A N 1
ATOM 763 C CA . PRO A 1 96 ? 22.906 -6.334 4.646 1.00 91.31 96 PRO A CA 1
ATOM 764 C C . PRO A 1 96 ? 21.960 -6.262 5.841 1.00 91.31 96 PRO A C 1
ATOM 766 O O . PRO A 1 96 ? 21.674 -5.147 6.262 1.00 91.31 96 PRO A O 1
ATOM 769 N N . TRP A 1 97 ? 21.586 -7.391 6.461 1.00 91.25 97 TRP A N 1
ATOM 770 C CA . TRP A 1 97 ? 20.794 -7.394 7.700 1.00 91.25 97 TRP A CA 1
ATOM 771 C C . TRP A 1 97 ? 21.306 -6.417 8.761 1.00 91.25 97 TRP A C 1
ATOM 773 O O . TRP A 1 97 ? 20.539 -5.594 9.250 1.00 91.25 97 TRP A O 1
ATOM 783 N N . TYR A 1 98 ? 22.604 -6.433 9.060 1.00 90.00 98 TYR A N 1
ATOM 784 C CA . TYR A 1 98 ? 23.191 -5.525 10.046 1.00 90.00 98 TYR A CA 1
ATOM 785 C C . TYR A 1 98 ? 23.741 -4.247 9.410 1.00 90.00 98 TYR A C 1
ATOM 787 O O . TYR A 1 98 ? 23.496 -3.152 9.911 1.00 90.00 98 TYR A O 1
ATOM 795 N N . ASP A 1 99 ? 24.452 -4.371 8.290 1.00 90.50 99 ASP A N 1
ATOM 796 C CA . ASP A 1 99 ? 25.253 -3.283 7.721 1.00 90.50 99 ASP A CA 1
ATOM 797 C C . ASP A 1 99 ? 24.429 -2.278 6.905 1.00 90.50 99 ASP A C 1
ATOM 799 O O . ASP A 1 99 ? 24.904 -1.176 6.623 1.00 90.50 99 ASP A O 1
ATOM 803 N N . ARG A 1 100 ? 23.229 -2.667 6.455 1.00 91.00 100 ARG A N 1
ATOM 804 C CA . ARG A 1 100 ? 22.373 -1.854 5.572 1.00 91.00 100 ARG A CA 1
ATOM 805 C C . ARG A 1 100 ? 20.980 -1.648 6.157 1.00 91.00 100 ARG A C 1
ATOM 807 O O . ARG A 1 100 ? 20.528 -0.514 6.238 1.00 91.00 100 ARG A O 1
ATOM 814 N N . TYR A 1 101 ? 20.344 -2.726 6.605 1.00 92.06 101 TYR A N 1
ATOM 815 C CA . TYR A 1 101 ? 18.995 -2.715 7.170 1.00 92.06 101 TYR A CA 1
ATOM 816 C C . TYR A 1 101 ? 18.994 -2.357 8.665 1.00 92.06 101 TYR A C 1
ATOM 818 O O . TYR A 1 101 ? 17.949 -2.052 9.228 1.00 92.06 101 TYR A O 1
ATOM 826 N N . GLY A 1 102 ? 20.157 -2.370 9.333 1.00 91.00 102 GLY A N 1
ATOM 827 C CA . GLY A 1 102 ? 20.286 -1.975 10.740 1.00 91.00 102 GLY A CA 1
ATOM 828 C C . GLY A 1 102 ? 19.567 -2.905 11.722 1.00 91.00 102 GLY A C 1
ATOM 829 O O . GLY A 1 102 ? 19.151 -2.458 12.789 1.00 91.00 102 GLY A O 1
ATOM 830 N N . GLY A 1 103 ? 19.378 -4.175 11.357 1.00 91.69 103 GLY A N 1
ATOM 831 C CA . GLY A 1 103 ? 18.576 -5.144 12.105 1.00 91.69 103 GLY A CA 1
ATOM 832 C C . GLY A 1 103 ? 17.073 -4.858 12.054 1.00 91.69 103 GLY A C 1
ATOM 833 O O . GLY A 1 103 ? 16.333 -5.327 12.918 1.00 91.69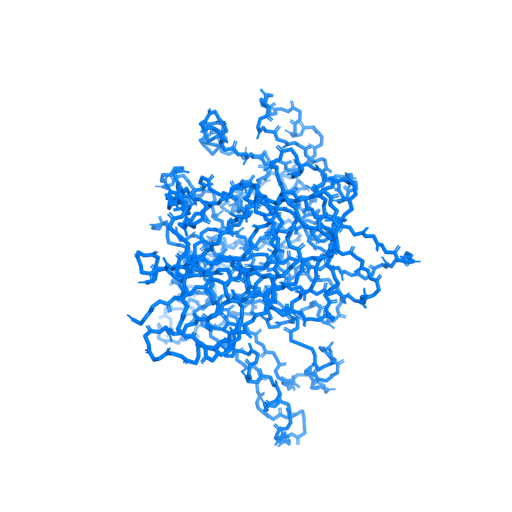 103 GLY A O 1
ATOM 834 N N . LEU A 1 104 ? 16.617 -4.047 11.092 1.00 93.44 104 LEU A N 1
ATOM 835 C CA . LEU A 1 104 ? 15.220 -3.653 10.951 1.00 93.44 104 LEU A CA 1
ATOM 836 C C . LEU A 1 104 ? 14.561 -4.369 9.761 1.00 93.44 104 LEU A C 1
ATOM 838 O O . LEU A 1 104 ? 15.150 -4.465 8.688 1.00 93.44 104 LEU A O 1
ATOM 842 N N . PRO A 1 105 ? 13.301 -4.810 9.895 1.00 95.38 105 PRO A N 1
ATOM 843 C CA . PRO A 1 105 ? 12.583 -5.535 8.843 1.00 95.38 105 PRO A CA 1
ATOM 844 C C . PRO A 1 105 ? 11.920 -4.644 7.774 1.00 95.38 105 PRO A C 1
ATOM 846 O O . PRO A 1 105 ? 11.027 -5.115 7.071 1.00 95.38 105 PRO A O 1
ATOM 849 N N . ALA A 1 106 ? 12.297 -3.366 7.642 1.00 95.44 106 ALA A N 1
ATOM 850 C CA . ALA A 1 106 ? 11.646 -2.438 6.706 1.00 95.44 106 ALA A CA 1
ATOM 851 C C . ALA A 1 106 ? 11.714 -2.937 5.250 1.00 95.44 106 ALA A C 1
ATOM 853 O O . ALA A 1 106 ? 10.690 -2.995 4.569 1.00 95.44 106 ALA A O 1
ATOM 854 N N . ASP A 1 107 ? 12.890 -3.392 4.818 1.00 94.88 107 ASP A N 1
ATOM 855 C CA . ASP A 1 107 ? 13.153 -3.957 3.487 1.00 94.88 107 ASP A CA 1
ATOM 856 C C . ASP A 1 107 ? 12.485 -5.329 3.249 1.00 94.88 107 ASP A C 1
ATOM 858 O O . ASP A 1 107 ? 12.496 -5.846 2.134 1.00 94.88 107 ASP A O 1
ATOM 862 N N . ILE A 1 108 ? 11.874 -5.925 4.281 1.00 96.50 108 ILE A N 1
ATOM 863 C CA . ILE A 1 108 ? 10.979 -7.084 4.150 1.00 96.50 108 ILE A CA 1
ATOM 864 C C . ILE A 1 108 ? 9.536 -6.598 4.027 1.00 96.50 108 ILE A C 1
ATOM 866 O O . ILE A 1 108 ? 8.824 -6.939 3.085 1.00 96.50 108 ILE A O 1
ATOM 870 N N . TYR A 1 109 ? 9.092 -5.793 4.990 1.00 97.94 109 TYR A N 1
ATOM 871 C CA . TYR A 1 109 ? 7.688 -5.434 5.126 1.00 97.94 109 TYR A CA 1
ATOM 872 C C . TYR A 1 109 ? 7.183 -4.521 4.015 1.00 97.94 109 TYR A C 1
ATOM 874 O O . TYR A 1 109 ? 6.072 -4.736 3.534 1.00 97.94 109 TYR A O 1
ATOM 882 N N . LEU A 1 110 ? 7.960 -3.514 3.600 1.00 97.81 110 LEU A N 1
ATOM 883 C CA . LEU A 1 110 ? 7.498 -2.572 2.580 1.00 97.81 110 LEU A CA 1
ATOM 884 C C . LEU A 1 110 ? 7.309 -3.262 1.219 1.00 97.81 110 LEU A C 1
ATOM 886 O O . LEU A 1 110 ? 6.215 -3.134 0.667 1.00 97.81 110 LEU A O 1
ATOM 890 N N . PRO A 1 111 ? 8.282 -4.030 0.680 1.00 96.81 111 PRO A N 1
ATOM 891 C CA . PRO A 1 111 ? 8.106 -4.659 -0.627 1.00 96.81 111 PRO A CA 1
ATOM 892 C C . PRO A 1 111 ? 7.072 -5.790 -0.605 1.00 96.81 111 PRO A C 1
ATOM 894 O O . PRO A 1 111 ? 6.292 -5.913 -1.549 1.00 96.81 111 PRO A O 1
ATOM 897 N N . MET A 1 112 ? 7.007 -6.588 0.470 1.00 97.88 112 MET A N 1
ATOM 898 C CA . MET A 1 112 ? 6.040 -7.693 0.573 1.00 97.88 112 MET A CA 1
ATOM 899 C C . MET A 1 112 ? 4.593 -7.229 0.804 1.00 97.88 112 MET A C 1
ATOM 901 O O . MET A 1 112 ? 3.665 -7.995 0.551 1.00 97.88 112 MET A O 1
ATOM 905 N N . ALA A 1 113 ? 4.376 -5.982 1.236 1.00 98.31 113 ALA A N 1
ATOM 906 C CA . ALA A 1 113 ? 3.041 -5.388 1.341 1.00 98.31 113 ALA A CA 1
ATOM 907 C C . ALA A 1 113 ? 2.490 -4.872 -0.004 1.00 98.31 113 ALA A C 1
ATOM 909 O O . ALA A 1 113 ? 1.318 -4.498 -0.083 1.00 98.31 113 ALA A O 1
ATOM 910 N N . LEU A 1 114 ? 3.299 -4.840 -1.068 1.00 98.38 114 LEU A N 1
ATOM 911 C CA . LEU A 1 114 ? 2.850 -4.410 -2.390 1.00 98.38 114 LEU A CA 1
ATOM 912 C C . LEU A 1 114 ? 1.933 -5.451 -3.038 1.00 98.38 114 LEU A C 1
ATOM 914 O O . LEU A 1 114 ? 2.110 -6.657 -2.879 1.00 98.38 114 LEU A O 1
ATOM 918 N N . SER A 1 115 ? 0.960 -4.972 -3.812 1.00 97.38 115 SER A N 1
ATOM 919 C CA . SER A 1 115 ? -0.015 -5.821 -4.499 1.00 97.38 115 SER A CA 1
ATOM 920 C C . SER A 1 115 ? -0.121 -5.489 -5.985 1.00 97.38 115 SER A C 1
ATOM 922 O O . SER A 1 115 ? -0.127 -4.323 -6.384 1.00 97.38 115 SER A O 1
ATOM 924 N N . ARG A 1 116 ? -0.263 -6.521 -6.817 1.00 96.62 116 ARG A N 1
ATOM 925 C CA . ARG A 1 116 ? -0.687 -6.400 -8.217 1.00 96.62 116 ARG A CA 1
ATOM 926 C C . ARG A 1 116 ? -2.085 -6.967 -8.396 1.00 96.62 116 ARG A C 1
ATOM 928 O O . ARG A 1 116 ? -2.481 -7.888 -7.687 1.00 96.62 116 ARG A O 1
ATOM 935 N N . ILE A 1 117 ? -2.806 -6.457 -9.387 1.00 98.12 117 ILE A N 1
ATOM 936 C CA . ILE A 1 117 ? -4.061 -7.045 -9.859 1.00 98.12 117 ILE A CA 1
ATOM 937 C C . ILE A 1 117 ? -3.786 -7.689 -11.217 1.00 98.12 117 ILE A C 1
ATOM 939 O O . ILE A 1 117 ? -3.411 -6.998 -12.166 1.00 98.12 117 ILE A O 1
ATOM 943 N N . SER A 1 118 ? -3.933 -9.014 -11.298 1.00 96.75 118 SER A N 1
ATOM 944 C CA . SER A 1 118 ? -3.741 -9.773 -12.538 1.00 96.75 118 SER A CA 1
ATOM 945 C C . SER A 1 118 ? -4.812 -9.444 -13.576 1.00 96.75 118 SER A C 1
ATOM 947 O O . SER A 1 118 ? -5.820 -8.825 -13.249 1.00 96.75 118 SER A O 1
ATOM 949 N N . ARG A 1 119 ? -4.624 -9.910 -14.816 1.00 96.00 119 ARG A N 1
ATOM 950 C CA . ARG A 1 119 ? -5.587 -9.745 -15.918 1.00 96.00 119 ARG A CA 1
ATOM 951 C C . ARG A 1 119 ? -6.949 -10.396 -15.643 1.00 96.00 119 ARG A C 1
ATOM 953 O O . ARG A 1 119 ? -7.959 -10.021 -16.233 1.00 96.00 119 ARG A O 1
ATOM 960 N N . GLU A 1 120 ? -6.976 -11.386 -14.762 1.00 96.06 120 GLU A N 1
ATOM 961 C CA . GLU A 1 120 ? -8.179 -12.080 -14.302 1.00 96.06 120 GLU A CA 1
ATOM 962 C C . GLU A 1 120 ? -8.892 -11.312 -13.174 1.00 96.06 120 GLU A C 1
ATOM 964 O O . GLU A 1 120 ? -9.912 -11.772 -12.667 1.00 96.06 120 GLU A O 1
ATOM 969 N N . GLY A 1 121 ? -8.367 -10.152 -12.761 1.00 96.38 121 GLY A N 1
ATOM 970 C CA . GLY A 1 121 ? -8.907 -9.346 -11.670 1.00 96.38 121 GLY A CA 1
ATOM 971 C C . GLY A 1 121 ? -8.523 -9.839 -10.272 1.00 96.38 121 GLY A C 1
ATOM 972 O O . GLY A 1 121 ? -9.122 -9.390 -9.296 1.00 96.38 121 GLY A O 1
ATOM 973 N N . LYS A 1 122 ? -7.543 -10.746 -10.143 1.00 95.88 122 LYS A N 1
ATOM 974 C CA . LYS A 1 122 ? -7.084 -11.255 -8.842 1.00 95.88 122 LYS A CA 1
ATOM 975 C C . LYS A 1 122 ? -5.999 -10.350 -8.260 1.00 95.88 122 LYS A C 1
ATOM 977 O O . LYS A 1 122 ? -4.954 -10.174 -8.882 1.00 95.88 122 LYS A O 1
ATOM 982 N N . ALA A 1 123 ? -6.234 -9.818 -7.062 1.00 96.62 123 ALA A N 1
ATOM 983 C CA . ALA A 1 123 ? -5.209 -9.126 -6.288 1.00 96.62 123 ALA A CA 1
ATOM 984 C C . ALA A 1 123 ? -4.275 -10.133 -5.591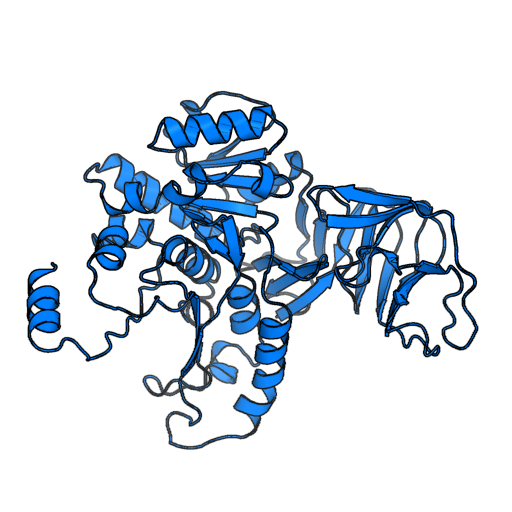 1.00 96.62 123 ALA A C 1
ATOM 986 O O . ALA A 1 123 ? -4.724 -11.185 -5.133 1.00 96.62 123 ALA A O 1
ATOM 987 N N . GLY A 1 124 ? -2.982 -9.821 -5.527 1.00 96.25 124 GLY A N 1
ATOM 988 C CA . GLY A 1 124 ? -1.988 -10.651 -4.847 1.00 96.25 124 GLY A CA 1
ATOM 989 C C . GLY A 1 124 ? -0.631 -9.964 -4.709 1.00 96.25 124 GLY A C 1
ATOM 990 O O . GLY A 1 124 ? -0.322 -9.045 -5.472 1.00 96.25 124 GLY A O 1
ATOM 991 N N . GLY A 1 125 ? 0.160 -10.403 -3.730 1.00 95.50 125 GLY A N 1
ATOM 992 C CA . GLY A 1 125 ? 1.550 -9.979 -3.530 1.00 95.50 125 GLY A CA 1
ATOM 993 C C . GLY A 1 125 ? 2.579 -10.947 -4.122 1.00 95.50 125 GLY A C 1
ATOM 994 O O . GLY A 1 125 ? 2.299 -11.675 -5.077 1.00 95.50 125 GLY A O 1
ATOM 995 N N . ALA A 1 126 ? 3.778 -10.956 -3.537 1.00 95.50 126 ALA A N 1
ATOM 996 C CA . ALA A 1 126 ? 4.856 -11.858 -3.932 1.00 95.50 126 ALA A CA 1
ATOM 997 C C . ALA A 1 126 ? 4.491 -13.335 -3.686 1.00 95.50 126 ALA A C 1
ATOM 999 O O . ALA A 1 126 ? 4.037 -13.702 -2.606 1.00 95.50 126 ALA A O 1
ATOM 1000 N N . THR A 1 127 ? 4.728 -14.182 -4.687 1.00 94.88 127 THR A N 1
ATOM 1001 C CA . THR A 1 127 ? 4.502 -15.641 -4.650 1.00 94.88 127 THR A CA 1
ATOM 1002 C C . THR A 1 127 ? 5.794 -16.440 -4.791 1.00 94.88 127 THR A C 1
ATOM 1004 O O . THR A 1 127 ? 5.796 -17.659 -4.635 1.00 94.88 127 THR A O 1
ATOM 1007 N N . MET A 1 128 ? 6.906 -15.758 -5.069 1.00 94.06 128 MET A N 1
ATOM 1008 C CA . MET A 1 128 ? 8.227 -16.352 -5.205 1.00 94.06 128 MET A CA 1
ATOM 1009 C C . MET A 1 128 ? 9.211 -15.643 -4.277 1.00 94.06 128 MET A C 1
ATOM 1011 O O . MET A 1 128 ? 9.405 -14.433 -4.378 1.00 94.06 128 MET A O 1
ATOM 1015 N N . LEU A 1 129 ? 9.855 -16.411 -3.398 1.00 92.75 129 LEU A N 1
ATOM 1016 C CA . LEU A 1 129 ? 10.890 -15.923 -2.491 1.00 92.75 129 LEU A CA 1
ATOM 1017 C C . LEU A 1 129 ? 12.277 -16.257 -3.045 1.00 92.75 129 LEU A C 1
ATOM 1019 O O . LEU A 1 129 ? 12.572 -17.410 -3.360 1.00 92.75 129 LEU A O 1
ATOM 1023 N N . ASN A 1 130 ? 13.151 -15.257 -3.121 1.00 91.50 130 ASN A N 1
ATOM 1024 C CA . ASN A 1 130 ? 14.534 -15.427 -3.540 1.00 91.50 130 ASN A CA 1
ATOM 1025 C C . ASN A 1 130 ? 15.492 -14.841 -2.493 1.00 91.50 130 ASN A C 1
ATOM 1027 O O . ASN A 1 130 ? 15.636 -13.630 -2.368 1.00 91.50 130 ASN A O 1
ATOM 1031 N N . LEU A 1 131 ? 16.152 -15.702 -1.721 1.00 89.56 131 LEU A N 1
ATOM 1032 C CA . LEU A 1 131 ? 17.086 -15.274 -0.679 1.00 89.56 131 LEU A CA 1
ATOM 1033 C C . LEU A 1 131 ? 18.518 -15.302 -1.206 1.00 89.56 131 LEU A C 1
ATOM 1035 O O . LEU A 1 131 ? 18.971 -16.324 -1.726 1.00 89.56 131 LEU A O 1
ATOM 1039 N N . LEU A 1 132 ? 19.238 -14.190 -1.055 1.00 86.19 132 LEU A N 1
ATOM 1040 C CA . LEU A 1 132 ? 20.659 -14.147 -1.363 1.00 86.19 132 LEU A CA 1
ATOM 1041 C C . LEU A 1 132 ? 21.474 -14.598 -0.147 1.00 86.19 132 LEU A C 1
ATOM 1043 O O . LEU A 1 132 ? 21.587 -13.865 0.832 1.00 86.19 132 LEU A O 1
ATOM 1047 N N . THR A 1 133 ? 21.975 -15.826 -0.308 1.00 75.31 133 THR A N 1
ATOM 1048 C CA . THR A 1 133 ? 22.919 -16.637 0.474 1.00 75.31 133 THR A CA 1
ATOM 1049 C C . THR A 1 133 ? 22.775 -16.695 2.005 1.00 75.31 133 THR A C 1
ATOM 1051 O O . THR A 1 133 ? 22.394 -15.745 2.679 1.00 75.31 133 THR A O 1
ATOM 1054 N N . ILE A 1 134 ? 23.093 -17.865 2.565 1.00 69.56 134 ILE A N 1
ATOM 1055 C CA . ILE A 1 134 ? 23.070 -18.137 4.013 1.00 69.56 134 ILE A CA 1
ATOM 1056 C C . ILE A 1 134 ? 24.428 -17.901 4.687 1.00 69.56 134 ILE A C 1
ATOM 1058 O O . ILE A 1 134 ? 24.491 -17.830 5.912 1.00 69.56 134 ILE A O 1
ATOM 1062 N N . ASP A 1 135 ? 25.510 -17.805 3.914 1.00 85.31 135 ASP A N 1
ATOM 1063 C CA . ASP A 1 135 ? 26.854 -17.519 4.404 1.00 85.31 135 ASP A CA 1
ATOM 1064 C C . ASP A 1 135 ? 27.249 -16.059 4.151 1.00 85.31 135 ASP A C 1
ATOM 1066 O O . ASP A 1 135 ? 26.884 -15.437 3.160 1.00 85.31 135 ASP A O 1
ATOM 1070 N N . ASN A 1 136 ? 28.015 -15.477 5.062 1.00 86.88 136 ASN A N 1
ATOM 1071 C CA . ASN A 1 136 ? 28.588 -14.156 4.863 1.00 86.88 136 ASN A CA 1
ATOM 1072 C C . ASN A 1 136 ? 29.723 -14.197 3.824 1.00 86.88 136 ASN A C 1
ATOM 1074 O O . ASN A 1 136 ? 30.176 -15.261 3.406 1.00 86.88 136 ASN A O 1
ATOM 1078 N N . SER A 1 137 ? 30.262 -13.032 3.461 1.00 86.44 137 SER A N 1
ATOM 1079 C CA . SER A 1 137 ? 31.324 -12.902 2.448 1.00 86.44 137 SER A CA 1
ATOM 1080 C C . SER A 1 137 ? 32.640 -13.637 2.788 1.00 86.44 137 SER A C 1
ATOM 1082 O O . SER A 1 137 ? 33.561 -13.652 1.974 1.00 86.44 137 SER A O 1
ATOM 1084 N N . PHE A 1 138 ? 32.747 -14.243 3.977 1.00 88.06 138 PHE A N 1
ATOM 1085 C CA . PHE A 1 138 ? 33.874 -15.063 4.429 1.00 88.06 138 PHE A CA 1
ATOM 1086 C C . PHE A 1 138 ? 33.522 -16.556 4.581 1.00 88.06 138 PHE A C 1
ATOM 1088 O O . PHE A 1 138 ? 34.328 -17.314 5.121 1.00 88.06 138 PHE A O 1
ATOM 1095 N N . GLY A 1 139 ? 32.338 -16.990 4.135 1.00 87.81 139 GLY A N 1
ATOM 1096 C CA . GLY A 1 139 ? 31.868 -18.376 4.235 1.00 87.81 139 GLY A CA 1
ATOM 1097 C C . GLY A 1 139 ? 31.359 -18.780 5.624 1.00 87.81 139 GLY A C 1
ATOM 1098 O O . GLY A 1 139 ? 31.154 -19.963 5.891 1.00 87.81 139 GLY A O 1
ATOM 1099 N N . GLY A 1 140 ? 31.189 -17.824 6.543 1.00 88.56 140 GLY A N 1
ATOM 1100 C CA . GLY A 1 140 ? 30.620 -18.077 7.866 1.00 88.56 140 GLY A CA 1
ATOM 1101 C C . GLY A 1 140 ? 29.094 -18.036 7.835 1.00 88.56 140 GLY A C 1
ATOM 1102 O O . GLY A 1 140 ? 28.530 -17.159 7.199 1.00 88.56 140 GLY A O 1
ATOM 1103 N N . MET A 1 141 ? 28.422 -18.922 8.567 1.00 88.31 141 MET A N 1
ATOM 1104 C CA . MET A 1 141 ? 26.954 -18.970 8.665 1.00 88.31 141 MET A CA 1
ATOM 1105 C C . MET A 1 141 ? 26.509 -18.576 10.084 1.00 88.31 141 MET A C 1
ATOM 1107 O O . MET A 1 141 ? 26.336 -19.455 10.929 1.00 88.31 141 MET A O 1
ATOM 1111 N N . PRO A 1 142 ? 26.421 -17.276 10.416 1.00 85.75 142 PRO A N 1
ATOM 1112 C CA . PRO A 1 142 ? 26.028 -16.846 11.753 1.00 85.75 142 PRO A CA 1
ATOM 1113 C C . PRO A 1 142 ? 24.537 -17.108 12.011 1.00 85.75 142 PRO A C 1
ATOM 1115 O O . PRO A 1 142 ? 23.683 -16.685 11.234 1.00 85.75 142 PRO A O 1
ATOM 1118 N N . ASP A 1 143 ? 24.219 -17.717 13.156 1.00 86.00 143 ASP A N 1
ATOM 1119 C CA . ASP A 1 143 ? 22.835 -18.033 13.543 1.00 86.00 143 ASP A CA 1
ATOM 1120 C C . ASP A 1 143 ? 21.940 -16.787 13.657 1.00 86.00 143 ASP A C 1
ATOM 1122 O O . ASP A 1 143 ? 20.748 -16.838 13.360 1.00 86.00 143 ASP A O 1
ATOM 1126 N N . SER A 1 144 ? 22.497 -15.657 14.102 1.00 83.06 144 SER A N 1
ATOM 1127 C CA . SER A 1 144 ? 21.725 -14.461 14.455 1.00 83.06 144 SER A CA 1
ATOM 1128 C C . SER A 1 144 ? 21.040 -13.811 13.247 1.00 83.06 144 SER A C 1
ATOM 1130 O O . SER A 1 144 ? 19.843 -13.550 13.296 1.00 83.06 144 SER A O 1
ATOM 1132 N N . CYS A 1 145 ? 21.756 -13.648 12.129 1.00 82.88 145 CYS A N 1
ATOM 1133 C CA . CYS A 1 145 ? 21.236 -13.024 10.904 1.00 82.88 145 CYS A CA 1
ATOM 1134 C C . CYS A 1 145 ? 19.985 -13.748 10.375 1.00 82.88 145 CYS A C 1
ATOM 1136 O O . CYS A 1 145 ? 19.000 -13.134 9.958 1.00 82.88 145 CYS A O 1
ATOM 1138 N N . VAL A 1 146 ? 20.006 -15.078 10.445 1.00 82.19 146 VAL A N 1
ATOM 1139 C CA . VAL A 1 146 ? 18.915 -15.938 9.984 1.00 82.19 146 VAL A CA 1
ATOM 1140 C C . VAL A 1 146 ? 17.777 -15.972 11.007 1.00 82.19 146 VAL A C 1
ATOM 1142 O O . VAL A 1 146 ? 16.621 -15.737 10.658 1.00 82.19 146 VAL A O 1
ATOM 1145 N N . ASN A 1 147 ? 18.086 -16.210 12.283 1.00 90.50 147 ASN A N 1
ATOM 1146 C CA . ASN A 1 147 ? 17.070 -16.352 13.330 1.00 90.50 147 ASN A CA 1
ATOM 1147 C C . ASN A 1 147 ? 16.305 -15.052 13.614 1.00 90.50 147 ASN A C 1
ATOM 1149 O O . ASN A 1 147 ? 15.144 -15.109 14.016 1.00 90.50 147 ASN A O 1
ATOM 1153 N N . GLU A 1 148 ? 16.928 -13.893 13.405 1.00 92.69 148 GLU A N 1
ATOM 1154 C CA . GLU A 1 148 ? 16.285 -12.589 13.588 1.00 92.69 148 GLU A CA 1
ATOM 1155 C C . GLU A 1 148 ? 15.359 -12.230 12.417 1.00 92.69 148 GLU A C 1
ATOM 1157 O O . GLU A 1 148 ? 14.296 -11.654 12.627 1.00 92.69 148 GLU A O 1
ATOM 1162 N N . SER A 1 149 ? 15.715 -12.607 11.186 1.00 92.00 149 SER A N 1
ATOM 1163 C CA . SER A 1 149 ? 14.971 -12.225 9.978 1.00 92.00 149 SER A CA 1
ATOM 1164 C C . SER A 1 149 ? 13.828 -13.183 9.616 1.00 92.00 149 SER A C 1
ATOM 1166 O O . SER A 1 149 ? 12.797 -12.735 9.107 1.00 92.00 149 SER A O 1
ATOM 1168 N N . ILE A 1 150 ? 13.950 -14.486 9.908 1.00 93.44 150 ILE A N 1
ATOM 1169 C CA . ILE A 1 150 ? 12.917 -15.496 9.602 1.00 93.44 150 ILE A CA 1
ATOM 1170 C C . ILE A 1 150 ? 11.525 -15.112 10.134 1.00 93.44 150 ILE A C 1
ATOM 1172 O O . ILE A 1 150 ? 10.570 -15.174 9.355 1.00 93.44 150 ILE A O 1
ATOM 1176 N N . PRO A 1 151 ? 11.350 -14.693 11.407 1.00 96.12 151 PRO A N 1
ATOM 1177 C CA . PRO A 1 151 ? 10.030 -14.323 11.917 1.00 96.12 151 PRO A CA 1
ATOM 1178 C C . PRO A 1 151 ? 9.380 -13.186 11.122 1.00 96.12 151 PRO A C 1
ATOM 1180 O O . PRO A 1 151 ? 8.160 -13.165 10.966 1.00 96.12 151 PRO A O 1
ATOM 1183 N N . HIS A 1 152 ? 10.182 -12.263 10.589 1.00 96.88 152 HIS A N 1
ATOM 1184 C CA . HIS A 1 152 ? 9.704 -11.147 9.778 1.00 96.88 152 HIS A CA 1
ATOM 1185 C C . HIS A 1 152 ? 9.260 -11.596 8.384 1.00 96.88 152 HIS A C 1
ATOM 1187 O O . HIS A 1 152 ? 8.191 -11.181 7.937 1.00 96.88 152 HIS A O 1
ATOM 1193 N N . LEU A 1 153 ? 10.014 -12.494 7.741 1.00 95.88 153 LEU A N 1
ATOM 1194 C CA . LEU A 1 153 ? 9.628 -13.108 6.464 1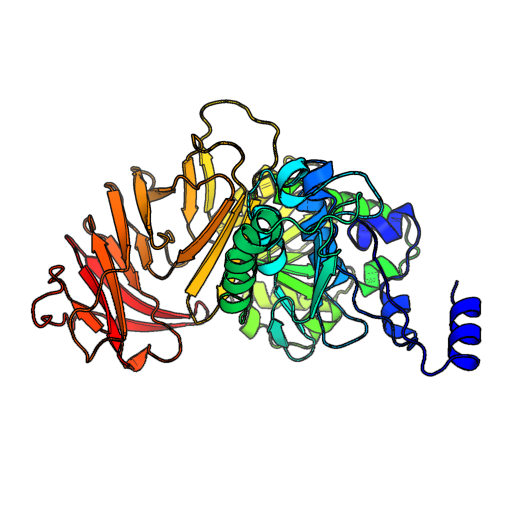.00 95.88 153 LEU A CA 1
ATOM 1195 C C . LEU A 1 153 ? 8.316 -13.893 6.597 1.00 95.88 153 LEU A C 1
ATOM 1197 O O . LEU A 1 153 ? 7.386 -13.669 5.828 1.00 95.88 153 LEU A O 1
ATOM 1201 N N . LEU A 1 154 ? 8.205 -14.743 7.624 1.00 97.19 154 LEU A N 1
ATOM 1202 C CA . LEU A 1 154 ? 6.993 -15.530 7.884 1.00 97.19 154 LEU A CA 1
ATOM 1203 C C . LEU A 1 154 ? 5.788 -14.644 8.219 1.00 97.19 154 LEU A C 1
ATOM 1205 O O . LEU A 1 154 ? 4.667 -14.932 7.803 1.00 97.19 154 LEU A O 1
ATOM 1209 N N . LYS A 1 155 ? 5.998 -13.550 8.964 1.00 97.69 155 LYS A N 1
ATOM 1210 C CA . LYS A 1 155 ? 4.935 -12.579 9.256 1.00 97.69 155 LYS A CA 1
ATOM 1211 C C . LYS A 1 155 ? 4.450 -11.890 7.980 1.00 97.69 155 LYS A C 1
ATOM 1213 O O . LYS A 1 155 ? 3.245 -11.755 7.798 1.00 97.69 155 LYS A O 1
ATOM 1218 N N . ALA A 1 156 ? 5.368 -11.463 7.115 1.00 97.62 156 ALA A N 1
ATOM 1219 C CA . ALA A 1 156 ? 5.033 -10.808 5.856 1.00 97.62 156 ALA A CA 1
ATOM 1220 C C . ALA A 1 156 ? 4.318 -11.760 4.881 1.00 97.62 156 ALA A C 1
ATOM 1222 O O . ALA A 1 156 ? 3.348 -11.358 4.248 1.00 97.62 156 ALA A O 1
ATOM 1223 N N . GLU A 1 157 ? 4.739 -13.027 4.812 1.00 97.12 157 GLU A N 1
ATOM 1224 C CA . GLU A 1 157 ? 4.061 -14.070 4.032 1.00 97.12 157 GLU A CA 1
ATOM 1225 C C . GLU A 1 157 ? 2.643 -14.338 4.554 1.00 97.12 157 GLU A C 1
ATOM 1227 O O . GLU A 1 157 ? 1.689 -14.332 3.779 1.00 97.12 157 GLU A O 1
ATOM 1232 N N . LYS A 1 158 ? 2.481 -14.510 5.874 1.00 97.25 158 LYS A N 1
ATOM 1233 C CA . LYS A 1 158 ? 1.166 -14.709 6.505 1.00 97.25 158 LYS A CA 1
ATOM 1234 C C . LYS A 1 158 ? 0.189 -13.581 6.160 1.00 97.25 158 LYS A C 1
ATOM 1236 O O . LYS A 1 158 ? -0.997 -13.837 5.982 1.00 97.25 158 LYS A O 1
ATOM 1241 N N . ASN A 1 159 ? 0.687 -12.350 6.096 1.00 97.56 159 ASN A N 1
ATOM 1242 C CA . ASN A 1 159 ? -0.112 -11.145 5.888 1.00 97.56 159 ASN A CA 1
ATOM 1243 C C . ASN A 1 159 ? -0.092 -10.673 4.424 1.00 97.56 159 ASN A C 1
ATOM 1245 O O . ASN A 1 159 ? -0.345 -9.494 4.153 1.00 97.56 159 ASN A O 1
ATOM 1249 N N . ALA A 1 160 ? 0.252 -11.563 3.485 1.00 97.75 160 ALA A N 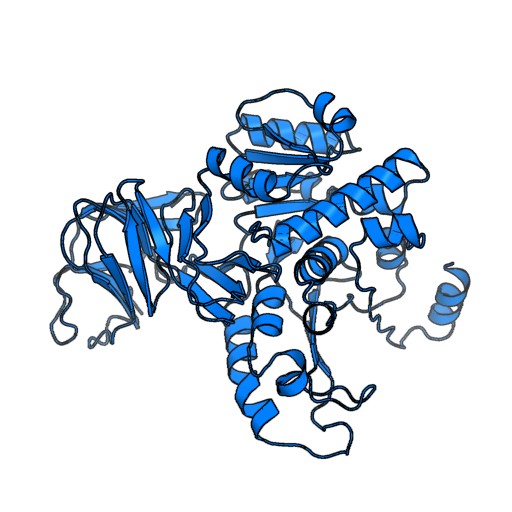1
ATOM 1250 C CA . ALA A 1 160 ? 0.348 -11.223 2.076 1.00 97.75 160 ALA A CA 1
ATOM 1251 C C . ALA A 1 160 ? -0.971 -10.607 1.564 1.00 97.75 160 ALA A C 1
ATOM 1253 O O . ALA A 1 160 ? -2.056 -11.068 1.945 1.00 97.75 160 ALA A O 1
ATOM 1254 N N . PRO A 1 161 ? -0.907 -9.577 0.700 1.00 98.00 161 PRO A N 1
ATOM 1255 C CA . PRO A 1 161 ? -2.107 -8.935 0.181 1.00 98.00 161 PRO A CA 1
ATOM 1256 C C . PRO A 1 161 ? -2.994 -9.904 -0.613 1.00 98.00 161 PRO A C 1
ATOM 1258 O O . PRO A 1 161 ? -2.492 -10.633 -1.470 1.00 98.00 161 PRO A O 1
ATOM 1261 N N . ASP A 1 162 ? -4.309 -9.855 -0.388 1.00 97.50 162 ASP A N 1
ATOM 1262 C CA . ASP A 1 162 ? -5.311 -10.695 -1.071 1.00 97.50 162 ASP A CA 1
ATOM 1263 C C . ASP A 1 162 ? -6.450 -9.899 -1.740 1.00 97.50 162 ASP A C 1
ATOM 1265 O O . ASP A 1 162 ? -7.285 -10.464 -2.452 1.00 97.50 162 ASP A O 1
ATOM 1269 N N . ALA A 1 163 ? -6.465 -8.576 -1.560 1.00 97.25 163 ALA A N 1
ATOM 1270 C CA . ALA A 1 163 ? -7.481 -7.674 -2.086 1.00 97.25 163 ALA A CA 1
ATOM 1271 C C . ALA A 1 163 ? -6.855 -6.376 -2.634 1.00 97.25 163 ALA A C 1
ATOM 1273 O O . ALA A 1 163 ? -5.738 -6.014 -2.251 1.00 97.25 163 ALA A O 1
ATOM 1274 N N . PRO A 1 164 ? -7.556 -5.642 -3.525 1.00 97.88 164 PRO A N 1
ATOM 1275 C CA . PRO A 1 164 ? -7.080 -4.364 -4.046 1.00 97.88 164 PRO A CA 1
ATOM 1276 C C . PRO A 1 164 ? -6.685 -3.387 -2.933 1.00 97.88 164 PRO A C 1
ATOM 1278 O O . PRO A 1 164 ? -7.453 -3.131 -1.998 1.00 97.88 164 PRO A O 1
ATOM 1281 N N . ALA A 1 165 ? -5.483 -2.822 -3.047 1.00 98.19 165 ALA A N 1
ATOM 1282 C CA . ALA A 1 165 ? -4.955 -1.882 -2.065 1.00 98.19 165 ALA A CA 1
ATOM 1283 C C . ALA A 1 165 ? -5.798 -0.590 -1.989 1.00 98.19 165 ALA A C 1
ATOM 1285 O O . ALA A 1 165 ? -6.513 -0.258 -2.942 1.00 98.19 165 ALA A O 1
ATOM 1286 N N . PRO A 1 166 ? -5.716 0.190 -0.893 1.00 98.00 166 PRO A N 1
ATOM 1287 C CA . PRO A 1 166 ? -6.425 1.469 -0.793 1.00 98.00 166 PRO A CA 1
ATOM 1288 C C . PRO A 1 166 ? -6.087 2.457 -1.917 1.00 98.00 166 PRO A C 1
ATOM 1290 O O . PRO A 1 166 ? -6.946 3.242 -2.313 1.00 98.00 166 PRO A O 1
ATOM 1293 N N . LEU A 1 167 ? -4.864 2.411 -2.449 1.00 98.69 167 LEU A N 1
ATOM 1294 C CA . LEU A 1 167 ? -4.455 3.156 -3.636 1.00 98.69 167 LEU A CA 1
ATOM 1295 C C . LEU A 1 167 ? -3.930 2.185 -4.693 1.00 98.69 167 LEU A C 1
ATOM 1297 O O . LEU A 1 167 ? -3.028 1.396 -4.414 1.00 98.69 167 LEU A O 1
ATOM 1301 N N . VAL A 1 168 ? -4.468 2.274 -5.910 1.00 98.88 168 VAL A N 1
ATOM 1302 C CA . VAL A 1 168 ? -4.083 1.408 -7.033 1.00 98.88 168 VAL A CA 1
ATOM 1303 C C . VAL A 1 168 ? -3.586 2.254 -8.197 1.00 98.88 168 VAL A C 1
ATOM 1305 O O . VAL A 1 168 ? -4.316 3.087 -8.731 1.00 98.88 168 VAL A O 1
ATOM 1308 N N . TRP A 1 169 ? -2.348 2.010 -8.614 1.00 98.88 169 TRP A N 1
ATOM 1309 C CA . TRP A 1 169 ? -1.720 2.648 -9.758 1.00 98.88 169 TRP A CA 1
ATOM 1310 C C . TRP A 1 169 ? -2.183 1.993 -11.061 1.00 98.88 169 TRP A C 1
ATOM 1312 O O . TRP A 1 169 ? -1.857 0.838 -11.326 1.00 98.88 169 TRP A O 1
ATOM 1322 N N . VAL A 1 170 ? -2.939 2.719 -11.883 1.00 98.88 170 VAL A N 1
ATOM 1323 C CA . VAL A 1 170 ? -3.254 2.327 -13.261 1.00 98.88 170 VAL A CA 1
ATOM 1324 C C . VAL A 1 170 ? -2.080 2.750 -14.139 1.00 98.88 170 VAL A C 1
ATOM 1326 O O . VAL A 1 170 ? -1.974 3.918 -14.525 1.00 98.88 170 VAL A O 1
ATOM 1329 N N . TYR A 1 171 ? -1.177 1.802 -14.396 1.00 98.75 171 TYR A N 1
ATOM 1330 C CA . TYR A 1 171 ? 0.123 2.056 -15.008 1.00 98.75 171 TYR A CA 1
ATOM 1331 C C . TYR A 1 171 ? 0.140 1.723 -16.512 1.00 98.75 171 TYR A C 1
ATOM 1333 O O . TYR A 1 171 ? -0.154 0.584 -16.893 1.00 98.75 171 TYR A O 1
ATOM 1341 N N . PRO A 1 172 ? 0.497 2.674 -17.393 1.00 98.06 172 PRO A N 1
ATOM 1342 C CA . PRO A 1 172 ? 0.464 2.494 -18.847 1.00 98.06 172 PRO A CA 1
ATOM 1343 C C . PRO A 1 172 ? 1.730 1.797 -19.379 1.00 98.06 172 PRO A C 1
ATOM 1345 O O . PRO A 1 172 ? 2.466 2.356 -20.187 1.00 98.06 172 PRO A O 1
ATOM 1348 N N . LEU A 1 173 ? 2.016 0.573 -18.912 1.00 97.69 173 LEU A N 1
ATOM 1349 C CA . LEU A 1 173 ? 3.268 -0.129 -19.237 1.00 97.69 173 LEU A CA 1
ATOM 1350 C C . LEU A 1 173 ? 3.502 -0.274 -20.743 1.00 97.69 173 LEU A C 1
ATOM 1352 O O . LEU A 1 173 ? 4.613 -0.028 -21.212 1.00 97.69 173 LEU A O 1
ATOM 1356 N N . ARG A 1 174 ? 2.476 -0.698 -21.493 1.00 97.25 174 ARG A N 1
ATOM 1357 C CA . ARG A 1 174 ? 2.586 -0.886 -22.943 1.00 97.25 174 ARG A CA 1
ATOM 1358 C C . ARG A 1 174 ? 2.872 0.449 -23.613 1.00 97.25 174 ARG A C 1
ATOM 1360 O O . ARG A 1 174 ? 3.871 0.570 -24.302 1.00 97.25 174 ARG A O 1
ATOM 1367 N N . GLU A 1 175 ? 2.035 1.451 -23.369 1.00 97.12 175 GLU A N 1
ATOM 1368 C CA . GLU A 1 175 ? 2.165 2.764 -23.994 1.00 97.12 175 GLU A CA 1
ATOM 1369 C C . GLU A 1 175 ? 3.505 3.430 -23.662 1.00 97.12 175 GLU A C 1
ATOM 1371 O O . GLU A 1 175 ? 4.129 4.004 -24.550 1.00 97.12 175 GLU A O 1
ATOM 1376 N N . TYR A 1 176 ? 3.988 3.306 -22.423 1.00 97.25 176 TYR A N 1
ATOM 1377 C CA . TYR A 1 176 ? 5.295 3.833 -22.031 1.00 97.25 176 TYR A CA 1
ATOM 1378 C C . TYR A 1 176 ? 6.443 3.090 -22.702 1.00 97.25 176 TYR A C 1
ATOM 1380 O O . TYR A 1 176 ? 7.350 3.732 -23.208 1.00 97.25 176 TYR A O 1
ATOM 1388 N N . THR A 1 177 ? 6.411 1.759 -22.759 1.00 96.44 177 THR A N 1
ATOM 1389 C CA . THR A 1 177 ? 7.569 0.971 -23.222 1.00 96.44 177 THR A CA 1
ATOM 1390 C C . THR A 1 177 ? 7.544 0.616 -24.710 1.00 96.44 177 THR A C 1
ATOM 1392 O O . THR A 1 177 ? 8.378 -0.166 -25.164 1.00 96.44 177 THR A O 1
ATOM 1395 N N . THR A 1 178 ? 6.616 1.199 -25.477 1.00 95.50 178 THR A N 1
ATOM 1396 C CA . THR A 1 178 ? 6.565 1.086 -26.946 1.00 95.50 178 THR A CA 1
ATOM 1397 C C . THR A 1 178 ? 6.473 2.436 -27.662 1.00 95.50 178 THR A C 1
ATOM 1399 O O . THR A 1 178 ? 6.278 2.464 -28.876 1.00 95.50 178 THR A O 1
ATOM 1402 N N . THR A 1 179 ? 6.526 3.562 -26.945 1.00 95.69 179 THR A N 1
ATOM 1403 C CA . THR A 1 179 ? 6.425 4.886 -27.577 1.00 95.69 179 THR A CA 1
ATOM 1404 C C . THR A 1 179 ? 7.730 5.297 -28.257 1.00 95.69 179 THR A C 1
ATOM 1406 O O . THR A 1 179 ? 8.821 4.941 -27.815 1.00 95.69 179 THR A O 1
ATOM 1409 N N . GLU A 1 180 ? 7.618 6.106 -29.305 1.00 94.56 180 GLU A N 1
ATOM 1410 C CA . GLU A 1 180 ? 8.736 6.824 -29.931 1.00 94.56 180 GLU A CA 1
ATOM 1411 C C . GLU A 1 180 ? 8.591 8.351 -29.756 1.00 94.56 180 GLU A C 1
ATOM 1413 O O . GLU A 1 180 ? 9.406 9.126 -30.256 1.00 94.56 180 GLU A O 1
ATOM 1418 N N . ASP A 1 181 ? 7.547 8.803 -29.049 1.00 96.19 181 ASP A N 1
ATOM 1419 C CA . ASP A 1 181 ? 7.276 10.221 -28.818 1.00 96.19 181 ASP A CA 1
ATOM 1420 C C . ASP A 1 181 ? 8.194 10.791 -27.728 1.00 96.19 181 ASP A C 1
ATOM 1422 O O . ASP A 1 181 ? 8.061 10.481 -26.541 1.00 96.19 181 ASP A O 1
ATOM 1426 N N . ALA A 1 182 ? 9.095 11.687 -28.135 1.00 95.00 182 ALA A N 1
ATOM 1427 C CA . ALA A 1 182 ? 10.027 12.369 -27.246 1.00 95.00 182 ALA A CA 1
ATOM 1428 C C . ALA A 1 182 ? 9.342 13.175 -26.129 1.00 95.00 182 ALA A C 1
ATOM 1430 O O . ALA A 1 182 ? 9.887 13.266 -25.028 1.00 95.00 182 ALA A O 1
ATOM 1431 N N . ALA A 1 183 ? 8.156 13.741 -26.376 1.00 95.06 183 ALA A N 1
ATOM 1432 C CA . ALA A 1 183 ? 7.411 14.446 -25.337 1.00 95.06 183 ALA A CA 1
ATOM 1433 C C . ALA A 1 183 ? 6.929 13.467 -24.259 1.00 95.06 183 ALA A C 1
ATOM 1435 O O . ALA A 1 183 ? 7.070 13.741 -23.067 1.00 95.06 183 ALA A O 1
ATOM 1436 N N . LEU A 1 184 ? 6.441 12.292 -24.666 1.00 96.38 184 LEU A N 1
ATOM 1437 C CA . LEU A 1 184 ? 6.002 11.254 -23.738 1.00 96.38 184 LEU A CA 1
ATOM 1438 C C . LEU A 1 184 ? 7.168 10.646 -22.939 1.00 96.38 184 LEU A C 1
ATOM 1440 O O . LEU A 1 184 ? 6.981 10.322 -21.768 1.00 96.38 184 LEU A O 1
ATOM 1444 N N . LEU A 1 185 ? 8.374 10.551 -23.517 1.00 97.12 185 LEU A N 1
ATOM 1445 C CA . LEU A 1 185 ? 9.587 10.139 -22.785 1.00 97.12 185 LEU A CA 1
ATOM 1446 C C . LEU A 1 185 ? 9.904 11.086 -21.619 1.00 97.12 185 LEU A C 1
ATOM 1448 O O . LEU A 1 185 ? 10.201 10.628 -20.516 1.00 97.12 185 LEU A O 1
ATOM 1452 N N . ALA A 1 186 ? 9.796 12.399 -21.830 1.00 96.38 186 ALA A N 1
ATOM 1453 C CA . ALA A 1 186 ? 9.996 13.374 -20.760 1.00 96.38 186 ALA A CA 1
ATOM 1454 C C . ALA A 1 186 ? 8.885 13.298 -19.696 1.00 96.38 186 ALA A C 1
ATOM 1456 O O . ALA A 1 186 ? 9.172 13.336 -18.497 1.00 96.38 186 ALA A O 1
ATOM 1457 N N . GLU A 1 187 ? 7.627 13.147 -20.124 1.00 97.00 187 GLU A N 1
ATOM 1458 C CA . GLU A 1 187 ? 6.472 13.032 -19.223 1.00 97.00 187 GLU A CA 1
ATOM 1459 C C . GLU A 1 187 ? 6.554 11.788 -18.330 1.00 97.00 187 GLU A C 1
ATOM 1461 O O . GLU A 1 187 ? 6.392 11.907 -17.115 1.00 97.00 187 GLU A O 1
ATOM 1466 N N . MET A 1 188 ? 6.857 10.607 -18.887 1.00 96.56 188 MET A N 1
ATOM 1467 C CA . MET A 1 188 ? 6.967 9.375 -18.092 1.00 96.56 188 MET A CA 1
ATOM 1468 C C . MET A 1 188 ? 8.127 9.439 -17.095 1.00 96.56 188 MET A C 1
ATOM 1470 O O . MET A 1 188 ? 7.975 9.008 -15.954 1.00 96.56 188 MET A O 1
ATOM 1474 N N . HIS A 1 189 ? 9.263 10.029 -17.486 1.00 97.81 189 HIS A N 1
ATOM 1475 C CA . HIS A 1 189 ? 10.423 10.169 -16.609 1.00 97.81 189 HIS A CA 1
ATOM 1476 C C . HIS A 1 189 ? 10.112 11.074 -15.414 1.00 97.81 189 HIS A C 1
ATOM 1478 O O . HIS A 1 189 ? 10.382 10.725 -14.262 1.00 97.81 189 HIS A O 1
ATOM 1484 N N . SER A 1 190 ? 9.527 12.245 -15.685 1.00 97.62 190 SER A N 1
ATOM 1485 C CA . SER A 1 190 ? 9.152 13.205 -14.647 1.00 97.62 190 SER A CA 1
ATOM 1486 C C . SER A 1 190 ? 8.045 12.655 -13.750 1.00 97.62 190 SER A C 1
ATOM 1488 O O . SER A 1 190 ? 8.110 12.821 -12.533 1.00 97.62 190 SER A O 1
ATOM 1490 N N . GLY A 1 191 ? 7.039 12.000 -14.332 1.00 98.25 191 GLY A N 1
ATOM 1491 C CA . GLY A 1 191 ? 5.923 11.411 -13.600 1.00 98.25 191 GLY A CA 1
ATOM 1492 C C . GLY A 1 191 ? 6.364 10.293 -12.659 1.00 98.25 191 GLY A C 1
ATOM 1493 O O . GLY A 1 191 ? 6.011 10.308 -11.481 1.00 98.25 191 GLY A O 1
ATOM 1494 N N . ASP A 1 192 ? 7.174 9.352 -13.139 1.00 98.31 192 ASP A N 1
ATOM 1495 C CA . ASP A 1 192 ? 7.654 8.250 -12.303 1.00 98.31 192 ASP A CA 1
ATOM 1496 C C . ASP A 1 192 ? 8.629 8.743 -11.224 1.00 98.31 192 ASP A C 1
ATOM 1498 O O . ASP A 1 192 ? 8.545 8.306 -10.077 1.00 98.31 192 ASP A O 1
ATOM 1502 N N . THR A 1 193 ? 9.489 9.719 -11.539 1.00 98.19 193 THR A N 1
ATOM 1503 C CA . THR A 1 193 ? 10.365 10.367 -10.545 1.00 98.19 193 THR A CA 1
ATOM 1504 C C . THR A 1 193 ? 9.552 11.052 -9.444 1.00 98.19 193 THR A C 1
ATOM 1506 O O . THR A 1 193 ? 9.883 10.929 -8.261 1.00 98.19 193 THR A O 1
ATOM 1509 N N . PHE A 1 194 ? 8.456 11.723 -9.809 1.00 98.62 194 PHE A N 1
ATOM 1510 C CA . PHE A 1 194 ? 7.521 12.304 -8.850 1.00 98.62 194 PHE A CA 1
ATOM 1511 C C . PHE A 1 194 ? 6.887 11.234 -7.952 1.00 98.62 194 PHE A C 1
ATOM 1513 O O . PHE A 1 194 ? 6.854 11.419 -6.738 1.00 98.62 194 PHE A O 1
ATOM 1520 N N . ILE A 1 195 ? 6.433 10.103 -8.505 1.00 98.69 195 ILE A N 1
ATOM 1521 C CA . ILE A 1 195 ? 5.866 8.998 -7.712 1.00 98.69 195 ILE A CA 1
ATOM 1522 C C . ILE A 1 195 ? 6.902 8.417 -6.742 1.00 98.69 195 ILE A C 1
ATOM 1524 O O . ILE A 1 195 ? 6.584 8.230 -5.566 1.00 98.69 195 ILE A O 1
ATOM 1528 N N . CYS A 1 196 ? 8.147 8.206 -7.181 1.00 98.06 196 CYS A N 1
ATOM 1529 C CA . CYS A 1 196 ? 9.241 7.786 -6.302 1.00 98.06 196 CYS A CA 1
ATOM 1530 C C . CYS A 1 196 ? 9.439 8.777 -5.142 1.00 98.06 196 CYS A C 1
ATOM 1532 O O . CYS A 1 196 ? 9.511 8.385 -3.978 1.00 98.06 196 CYS A O 1
ATOM 1534 N N . ALA A 1 197 ? 9.491 10.078 -5.434 1.00 97.81 197 ALA A N 1
ATOM 1535 C CA . ALA A 1 197 ? 9.641 11.104 -4.406 1.00 97.81 197 ALA A CA 1
ATOM 1536 C C . ALA A 1 197 ? 8.416 11.187 -3.476 1.00 97.81 197 ALA A C 1
ATOM 1538 O O . ALA A 1 197 ? 8.571 11.357 -2.269 1.00 97.81 197 ALA A O 1
ATOM 1539 N N . ALA A 1 198 ? 7.205 11.008 -4.005 1.00 98.44 198 ALA A N 1
ATOM 1540 C CA . ALA A 1 198 ? 5.972 11.016 -3.228 1.00 98.44 198 ALA A CA 1
ATOM 1541 C C . ALA A 1 198 ? 5.903 9.834 -2.256 1.00 98.44 198 ALA A C 1
ATOM 1543 O O . ALA A 1 198 ? 5.519 10.027 -1.103 1.00 98.44 198 ALA A O 1
ATOM 1544 N N . LEU A 1 199 ? 6.318 8.637 -2.682 1.00 98.25 199 LEU A N 1
ATOM 1545 C CA . LEU A 1 199 ? 6.429 7.454 -1.822 1.00 98.25 199 LEU A CA 1
ATOM 1546 C C . LEU A 1 199 ? 7.418 7.672 -0.669 1.00 98.25 199 LEU A C 1
ATOM 1548 O O . LEU A 1 199 ? 7.084 7.365 0.471 1.00 98.25 199 LEU A O 1
ATOM 1552 N N . ASN A 1 200 ? 8.587 8.270 -0.939 1.00 97.06 200 ASN A N 1
ATOM 1553 C CA . ASN A 1 200 ? 9.547 8.653 0.110 1.00 97.06 200 ASN A CA 1
ATOM 1554 C C . ASN A 1 200 ? 9.001 9.719 1.070 1.00 97.06 200 ASN A C 1
ATOM 1556 O O . ASN A 1 200 ? 9.529 9.887 2.165 1.00 97.06 200 ASN A O 1
ATOM 1560 N N . ASP A 1 201 ? 7.968 10.450 0.663 1.00 96.06 201 ASP A N 1
ATOM 1561 C CA . ASP A 1 201 ? 7.271 11.448 1.472 1.00 96.06 201 ASP A CA 1
ATOM 1562 C C . ASP A 1 201 ? 5.952 10.888 2.051 1.00 96.06 201 ASP A C 1
ATOM 1564 O O . ASP A 1 201 ? 5.051 11.630 2.438 1.00 96.06 201 ASP A O 1
ATOM 1568 N N . GLY A 1 202 ? 5.802 9.561 2.103 1.00 97.00 202 GLY A N 1
ATOM 1569 C CA . GLY A 1 202 ? 4.687 8.872 2.751 1.00 97.00 202 GLY A CA 1
ATOM 1570 C C . GLY A 1 202 ? 3.390 8.820 1.944 1.00 97.00 202 GLY A C 1
ATOM 1571 O O . GLY A 1 202 ? 2.330 8.583 2.522 1.00 97.00 202 GLY A O 1
ATOM 1572 N N . PHE A 1 203 ? 3.421 9.077 0.632 1.00 98.56 203 PHE A N 1
ATOM 1573 C CA . PHE A 1 203 ? 2.261 8.842 -0.232 1.00 98.56 203 PHE A CA 1
ATOM 1574 C C . PHE A 1 203 ? 1.923 7.340 -0.240 1.00 98.56 203 PHE A C 1
ATOM 1576 O O . PHE A 1 203 ? 2.771 6.545 -0.638 1.00 98.56 203 PHE A O 1
ATOM 1583 N N . PRO A 1 204 ? 0.716 6.922 0.183 1.00 98.31 204 PRO A N 1
ATOM 1584 C CA . PRO A 1 204 ? 0.447 5.528 0.534 1.00 98.31 204 PRO A CA 1
ATOM 1585 C C . PRO A 1 204 ? 0.067 4.650 -0.673 1.00 98.31 204 PRO A C 1
ATOM 1587 O O . PRO A 1 204 ? -0.934 3.933 -0.642 1.00 98.31 204 PRO A O 1
ATOM 1590 N N . LEU A 1 205 ? 0.829 4.739 -1.766 1.00 98.75 205 LEU A N 1
ATOM 1591 C CA . LEU A 1 205 ? 0.622 3.937 -2.972 1.00 98.75 205 LEU A CA 1
ATOM 1592 C C . LEU A 1 205 ? 1.226 2.538 -2.806 1.00 98.75 205 LEU A C 1
ATOM 1594 O O . LEU A 1 205 ? 2.414 2.399 -2.537 1.00 98.75 205 LEU A O 1
ATOM 1598 N N . SER A 1 206 ? 0.413 1.500 -2.995 1.00 98.44 206 SER A N 1
ATOM 1599 C CA . SER A 1 206 ? 0.820 0.115 -2.710 1.00 98.44 206 SER A CA 1
ATOM 1600 C C . SER A 1 206 ? 0.211 -0.940 -3.636 1.00 98.44 206 SER A C 1
ATOM 1602 O O . SER A 1 206 ? 0.603 -2.106 -3.589 1.00 98.44 206 SER A O 1
ATOM 1604 N N . GLY A 1 207 ? -0.753 -0.558 -4.476 1.00 98.62 207 GLY A N 1
ATOM 1605 C CA . GLY A 1 207 ? -1.359 -1.420 -5.484 1.00 98.62 207 GLY A CA 1
ATOM 1606 C C . GLY A 1 207 ? -0.993 -0.991 -6.899 1.00 98.62 207 GLY A C 1
ATOM 1607 O O . GLY A 1 207 ? -0.805 0.198 -7.158 1.00 98.62 207 GLY A O 1
ATOM 1608 N N . VAL A 1 208 ? -0.962 -1.933 -7.840 1.00 98.81 208 VAL A N 1
ATOM 1609 C CA . VAL A 1 208 ? -0.775 -1.646 -9.270 1.00 98.81 208 VAL A CA 1
ATOM 1610 C C . VAL A 1 208 ? -1.635 -2.541 -10.160 1.00 98.81 208 VAL A C 1
ATOM 1612 O O . VAL A 1 208 ? -1.882 -3.713 -9.870 1.00 98.81 208 VAL A O 1
ATOM 1615 N N . VAL A 1 209 ? -2.077 -1.986 -11.282 1.00 98.81 209 VAL A N 1
ATOM 1616 C CA . VAL A 1 209 ? -2.689 -2.700 -12.400 1.00 98.81 209 VAL A CA 1
ATOM 1617 C C . VAL A 1 209 ? -2.196 -2.078 -13.704 1.00 98.81 209 VAL A C 1
ATOM 1619 O O . VAL A 1 209 ? -2.069 -0.858 -13.802 1.00 98.81 209 VAL A O 1
ATOM 1622 N N . SER A 1 210 ? -1.906 -2.888 -14.720 1.00 98.56 210 SER A N 1
ATOM 1623 C CA . SER A 1 210 ? -1.577 -2.340 -16.038 1.00 98.56 210 SER A CA 1
ATOM 1624 C C . SER A 1 210 ? -2.803 -1.680 -16.678 1.00 98.56 210 SER A C 1
ATOM 1626 O O . SER A 1 210 ? -3.939 -2.081 -16.418 1.00 98.56 210 SER A O 1
ATOM 1628 N N . ALA A 1 211 ? -2.603 -0.697 -17.553 1.00 98.50 211 ALA A N 1
ATOM 1629 C CA . ALA A 1 211 ? -3.689 -0.092 -18.327 1.00 98.50 211 ALA A CA 1
ATOM 1630 C C . ALA A 1 211 ? -4.471 -1.139 -19.150 1.00 98.50 211 ALA A C 1
ATOM 1632 O O . ALA A 1 211 ? -5.702 -1.096 -19.204 1.00 98.50 211 ALA A O 1
ATOM 1633 N N . ASP A 1 212 ? -3.771 -2.128 -19.717 1.00 97.81 212 ASP A N 1
ATOM 1634 C CA . ASP A 1 212 ? -4.368 -3.235 -20.473 1.00 97.81 212 ASP A CA 1
ATOM 1635 C C . ASP A 1 212 ? -5.270 -4.120 -19.588 1.00 97.81 212 ASP A C 1
ATOM 1637 O O . ASP A 1 212 ? -6.400 -4.434 -19.971 1.00 97.81 212 ASP A O 1
ATOM 1641 N N . SER A 1 213 ? -4.805 -4.498 -18.392 1.00 98.06 213 SER A N 1
ATOM 1642 C CA . SER A 1 213 ? -5.594 -5.294 -17.441 1.00 98.06 213 SER A CA 1
ATOM 1643 C C . SER A 1 213 ? -6.739 -4.473 -16.850 1.00 98.06 213 SER A C 1
ATOM 1645 O O . SER A 1 213 ? -7.872 -4.945 -16.781 1.00 98.06 213 SER A O 1
ATOM 1647 N N . PHE A 1 214 ? -6.501 -3.197 -16.531 1.00 98.75 214 PHE A N 1
ATOM 1648 C CA . PHE A 1 214 ? -7.539 -2.274 -16.080 1.00 98.75 214 PHE A CA 1
ATOM 1649 C C . PHE A 1 214 ? -8.706 -2.228 -17.063 1.00 98.75 214 PHE A C 1
ATOM 1651 O O . PHE A 1 214 ? -9.850 -2.302 -16.626 1.00 98.75 214 PHE A O 1
ATOM 1658 N N . LEU A 1 215 ? -8.457 -2.174 -18.376 1.00 98.50 215 LEU A N 1
ATOM 1659 C CA . LEU A 1 215 ? -9.512 -2.211 -19.394 1.00 98.50 215 LEU A CA 1
ATOM 1660 C C . LEU A 1 215 ? -10.322 -3.515 -19.381 1.00 98.50 215 LEU A C 1
ATOM 1662 O O . LEU A 1 215 ? -11.528 -3.455 -19.623 1.00 98.50 215 LEU A O 1
ATOM 1666 N N . ALA A 1 216 ? -9.708 -4.649 -19.039 1.00 98.00 216 ALA A N 1
ATOM 1667 C CA . ALA A 1 216 ? -10.351 -5.963 -19.021 1.00 98.00 216 ALA A CA 1
ATOM 1668 C C . ALA A 1 216 ? -11.298 -6.194 -17.825 1.00 98.00 216 ALA A C 1
ATOM 1670 O O . ALA A 1 216 ? -12.184 -7.042 -17.905 1.00 98.00 216 ALA A O 1
ATOM 1671 N N . HIS A 1 217 ? -11.138 -5.459 -16.724 1.00 98.19 217 HIS A N 1
ATOM 1672 C CA . HIS A 1 217 ? -11.876 -5.722 -15.480 1.00 98.19 217 HIS A CA 1
ATOM 1673 C C . HIS A 1 217 ? -13.246 -5.029 -15.404 1.00 98.19 217 HIS A C 1
ATOM 1675 O O . HIS A 1 217 ? -13.495 -4.042 -16.091 1.00 98.19 217 HIS A O 1
ATOM 1681 N N . SER A 1 218 ? -14.131 -5.464 -14.503 1.00 96.94 218 SER A N 1
ATOM 1682 C CA . SER A 1 218 ? -15.201 -4.571 -14.025 1.00 96.94 218 SER A CA 1
ATOM 1683 C C . SER A 1 218 ? -14.590 -3.469 -13.157 1.00 96.94 218 SER A C 1
ATOM 1685 O O . SER A 1 218 ? -13.668 -3.736 -12.389 1.00 96.94 218 SER A O 1
ATOM 1687 N N . SER A 1 219 ? -15.122 -2.246 -13.223 1.00 96.69 219 SER A N 1
ATOM 1688 C CA . SER A 1 219 ? -14.694 -1.168 -12.323 1.00 96.69 219 SER A CA 1
ATOM 1689 C C . SER A 1 219 ? -15.060 -1.432 -10.852 1.00 96.69 219 SER A C 1
ATOM 1691 O O . SER A 1 219 ? -14.534 -0.766 -9.962 1.00 96.69 219 SER A O 1
ATOM 1693 N N . ASP A 1 220 ? -15.934 -2.407 -10.580 1.00 95.56 220 ASP A N 1
ATOM 1694 C CA . ASP A 1 220 ? -16.404 -2.709 -9.225 1.00 95.56 220 ASP A CA 1
ATOM 1695 C C . ASP A 1 220 ? -15.303 -3.223 -8.295 1.00 95.56 220 ASP A C 1
ATOM 1697 O O . ASP A 1 220 ? -15.348 -2.959 -7.095 1.00 95.56 220 ASP A O 1
ATOM 1701 N N . ILE A 1 221 ? -14.265 -3.869 -8.835 1.00 96.56 221 ILE A N 1
ATOM 1702 C CA . ILE A 1 221 ? -13.143 -4.355 -8.019 1.00 96.56 221 ILE A CA 1
ATOM 1703 C C . ILE A 1 221 ? -12.346 -3.206 -7.377 1.00 96.56 221 ILE A C 1
ATOM 1705 O O . ILE A 1 221 ? -11.642 -3.418 -6.399 1.00 96.56 221 ILE A O 1
ATOM 1709 N N . TYR A 1 222 ? -12.469 -1.980 -7.894 1.00 97.88 222 TYR A N 1
ATOM 1710 C CA . TYR A 1 222 ? -11.731 -0.804 -7.421 1.00 97.88 222 TYR A CA 1
ATOM 1711 C C . TYR A 1 222 ? -12.545 0.093 -6.486 1.00 97.88 222 TYR A C 1
ATOM 1713 O O . TYR A 1 222 ? -12.084 1.165 -6.106 1.00 97.88 222 TYR A O 1
ATOM 1721 N N . ARG A 1 223 ? -13.774 -0.292 -6.125 1.00 96.06 223 ARG A N 1
ATOM 1722 C CA . ARG A 1 223 ? -14.733 0.577 -5.415 1.00 96.06 223 ARG A CA 1
ATOM 1723 C C . ARG A 1 223 ? -14.239 1.102 -4.067 1.00 96.06 223 ARG A C 1
ATOM 1725 O O . ARG A 1 223 ? -14.663 2.178 -3.661 1.00 96.06 223 ARG A O 1
ATOM 1732 N N . ALA A 1 224 ? -13.352 0.368 -3.403 1.00 95.38 224 ALA A N 1
ATOM 1733 C CA . ALA A 1 224 ? -12.719 0.771 -2.147 1.00 95.38 224 ALA A CA 1
ATOM 1734 C C . ALA A 1 224 ? -11.276 1.272 -2.316 1.00 95.38 224 ALA A C 1
ATOM 1736 O O . ALA A 1 224 ? -10.502 1.278 -1.349 1.00 95.38 224 ALA A O 1
ATOM 1737 N N . SER A 1 225 ? -10.908 1.656 -3.536 1.00 98.44 225 SER A N 1
ATOM 1738 C CA . SER A 1 225 ? -9.592 2.168 -3.894 1.00 98.44 225 SER A CA 1
ATOM 1739 C C . SER A 1 225 ? -9.703 3.560 -4.512 1.00 98.44 225 SER A C 1
ATOM 1741 O O . SER A 1 225 ? -10.647 3.874 -5.239 1.00 98.44 225 SER A O 1
ATOM 1743 N N . VAL A 1 226 ? -8.695 4.391 -4.267 1.00 98.62 226 VAL A N 1
ATOM 1744 C CA . VAL A 1 226 ? -8.416 5.566 -5.097 1.00 98.62 226 VAL A CA 1
ATOM 1745 C C . VAL A 1 226 ? -7.536 5.104 -6.254 1.00 98.62 226 VAL A C 1
ATOM 1747 O O . VAL A 1 226 ? -6.484 4.499 -6.033 1.00 98.62 226 VAL A O 1
ATOM 1750 N N . LEU A 1 227 ? -7.960 5.369 -7.489 1.00 98.88 227 LEU A N 1
ATOM 1751 C CA . LEU A 1 227 ? -7.138 5.079 -8.660 1.00 98.88 227 LEU A CA 1
ATOM 1752 C C . LEU A 1 227 ? -6.133 6.207 -8.865 1.00 98.88 227 LEU A C 1
ATOM 1754 O O . LEU A 1 227 ? -6.503 7.376 -8.879 1.00 98.88 227 LEU A O 1
ATOM 1758 N N . VAL A 1 228 ? -4.866 5.862 -9.040 1.00 98.88 228 VAL A N 1
ATOM 1759 C CA . VAL A 1 228 ? -3.784 6.804 -9.337 1.00 98.88 228 VAL A CA 1
ATOM 1760 C C . VAL A 1 228 ? -3.325 6.541 -10.762 1.00 98.88 228 VAL A C 1
ATOM 1762 O O . VAL A 1 228 ? -3.122 5.388 -11.127 1.00 98.88 228 VAL A O 1
ATOM 1765 N N . SER A 1 229 ? -3.183 7.564 -11.597 1.00 98.75 229 SER A N 1
ATOM 1766 C CA . SER A 1 229 ? -2.790 7.364 -12.997 1.00 98.75 229 SER A CA 1
ATOM 1767 C C . SER A 1 229 ? -2.104 8.606 -13.561 1.00 98.75 229 SER A C 1
ATOM 1769 O O . SER A 1 229 ? -2.473 9.716 -13.183 1.00 98.75 229 SER A O 1
ATOM 1771 N N . PRO A 1 230 ? -1.132 8.486 -14.474 1.00 98.44 230 PRO A N 1
ATOM 1772 C CA . PRO A 1 230 ? -0.791 9.622 -15.318 1.00 98.44 230 PRO A CA 1
ATOM 1773 C C . PRO A 1 230 ? -1.973 9.938 -16.259 1.00 98.44 230 PRO A C 1
ATOM 1775 O O . PRO A 1 230 ? -2.833 9.077 -16.467 1.00 98.44 230 PRO A O 1
ATOM 1778 N N . PRO A 1 231 ? -2.066 11.142 -16.856 1.00 98.06 231 PRO A N 1
ATOM 1779 C CA . PRO A 1 231 ? -2.983 11.385 -17.967 1.00 98.06 231 PRO A CA 1
ATOM 1780 C C . PRO A 1 231 ? -2.822 10.272 -19.025 1.00 98.06 231 PRO A C 1
ATOM 1782 O O . PRO A 1 231 ? -1.708 10.120 -19.528 1.00 98.06 231 PRO A O 1
ATOM 1785 N N . PRO A 1 232 ? -3.860 9.470 -19.337 1.00 97.50 232 PRO A N 1
ATOM 1786 C CA . PRO A 1 232 ? -3.695 8.286 -20.180 1.00 97.50 232 PRO A CA 1
ATOM 1787 C C . PRO A 1 232 ? -3.478 8.636 -21.654 1.00 97.50 232 PRO A C 1
ATOM 1789 O O . PRO A 1 232 ? -4.163 9.512 -22.179 1.00 97.50 232 PRO A O 1
ATOM 1792 N N . GLU A 1 233 ? -2.629 7.880 -22.357 1.00 94.62 233 GLU A N 1
ATOM 1793 C CA . GLU A 1 233 ? -2.530 7.973 -23.828 1.00 94.62 233 GLU A CA 1
ATOM 1794 C C . GLU A 1 233 ? -3.737 7.335 -24.533 1.00 94.62 233 GLU A C 1
ATOM 1796 O O . GLU A 1 233 ? -4.132 7.727 -25.630 1.00 94.62 233 GLU A O 1
ATOM 1801 N N . SER A 1 234 ? -4.346 6.329 -23.901 1.00 96.12 234 SER A N 1
ATOM 1802 C CA . SER A 1 234 ? -5.497 5.614 -24.443 1.00 96.12 234 SER A CA 1
ATOM 1803 C C . SER A 1 234 ? -6.805 6.314 -24.080 1.00 96.12 234 SER A C 1
ATOM 1805 O O . SER A 1 234 ? -7.194 6.382 -22.910 1.00 96.12 234 SER A O 1
ATOM 1807 N N . ALA A 1 235 ? -7.555 6.745 -25.099 1.00 97.31 235 ALA A N 1
ATOM 1808 C CA . ALA A 1 235 ? -8.894 7.308 -24.922 1.00 97.31 235 ALA A CA 1
ATOM 1809 C C . ALA A 1 235 ? -9.855 6.336 -24.210 1.00 97.31 235 ALA A C 1
ATOM 1811 O O . ALA A 1 235 ? -10.723 6.771 -23.457 1.00 97.31 235 ALA A O 1
ATOM 1812 N N . ALA A 1 236 ? -9.680 5.022 -24.400 1.00 98.44 236 ALA A N 1
ATOM 1813 C CA . ALA A 1 236 ? -10.478 4.007 -23.714 1.00 98.44 236 ALA A CA 1
ATOM 1814 C C . ALA A 1 236 ? -10.165 3.948 -22.210 1.00 98.44 236 ALA A C 1
ATOM 1816 O O . ALA A 1 236 ? -11.081 3.822 -21.396 1.00 98.44 236 ALA A O 1
ATOM 1817 N N . VAL A 1 237 ? -8.887 4.078 -21.831 1.00 98.62 237 VAL A N 1
ATOM 1818 C CA . VAL A 1 237 ? -8.472 4.126 -20.419 1.00 98.62 237 VAL A CA 1
ATOM 1819 C C . VAL A 1 237 ? -9.023 5.387 -19.765 1.00 98.62 237 VAL A C 1
ATOM 1821 O O . VAL A 1 237 ? -9.643 5.294 -18.707 1.00 98.62 237 VAL A O 1
ATOM 1824 N N . LEU A 1 238 ? -8.882 6.544 -20.423 1.00 98.62 238 LEU A N 1
ATOM 1825 C CA . LEU A 1 238 ? -9.449 7.799 -19.933 1.00 98.62 238 LEU A CA 1
ATOM 1826 C C . LEU A 1 238 ? -10.969 7.689 -19.757 1.00 98.62 238 LEU A C 1
ATOM 1828 O O . LEU A 1 238 ? -11.467 7.963 -18.670 1.00 98.62 238 LEU A O 1
ATOM 1832 N N . ALA A 1 239 ? -11.702 7.220 -20.770 1.00 98.56 239 ALA A N 1
ATOM 1833 C CA . ALA A 1 239 ? -13.153 7.046 -20.688 1.00 98.56 239 ALA A CA 1
ATOM 1834 C C . ALA A 1 239 ? -13.569 6.149 -19.510 1.00 98.56 239 ALA A C 1
ATOM 1836 O O . ALA A 1 239 ? -14.532 6.451 -18.806 1.00 98.56 239 ALA A O 1
ATOM 1837 N N . LYS A 1 240 ? -12.819 5.075 -19.245 1.00 98.69 240 LYS A N 1
ATOM 1838 C CA . LYS A 1 240 ? -13.101 4.172 -18.128 1.00 98.69 240 LYS A CA 1
ATOM 1839 C C . LYS A 1 240 ? -12.795 4.789 -16.761 1.00 98.69 240 LYS A C 1
ATOM 1841 O O . LYS A 1 240 ? -13.568 4.581 -15.827 1.00 98.69 240 LYS A O 1
ATOM 1846 N N . LEU A 1 241 ? -11.715 5.562 -16.633 1.00 98.75 241 LEU A N 1
ATOM 1847 C CA . LEU A 1 241 ? -11.414 6.323 -15.413 1.00 98.75 241 LEU A CA 1
ATOM 1848 C C . LEU A 1 241 ? -12.498 7.372 -15.126 1.00 98.75 241 LEU A C 1
ATOM 1850 O O . LEU A 1 241 ? -12.920 7.519 -13.980 1.00 98.75 241 LEU A O 1
ATOM 1854 N N . LEU A 1 242 ? -12.995 8.053 -16.163 1.00 98.50 242 LEU A N 1
ATOM 1855 C CA . LEU A 1 242 ? -14.105 9.001 -16.042 1.00 98.50 242 LEU A CA 1
ATOM 1856 C C . LEU A 1 242 ? -15.392 8.299 -15.588 1.00 98.50 242 LEU A C 1
ATOM 1858 O O . LEU A 1 242 ? -15.989 8.720 -14.603 1.00 98.50 242 LEU A O 1
ATOM 1862 N N . ALA A 1 243 ? -15.763 7.179 -16.214 1.00 98.38 243 ALA A N 1
ATOM 1863 C CA . ALA A 1 243 ? -16.933 6.394 -15.810 1.00 98.38 243 ALA A CA 1
ATOM 1864 C C . ALA A 1 243 ? -16.814 5.855 -14.367 1.00 98.38 243 ALA A C 1
ATOM 1866 O O . ALA A 1 243 ? -17.786 5.820 -13.606 1.00 98.38 243 ALA A O 1
ATOM 1867 N N . PHE A 1 244 ? -15.608 5.458 -13.947 1.00 98.56 244 PHE A N 1
ATOM 1868 C CA . PHE A 1 244 ? -15.350 5.092 -12.554 1.00 98.56 244 PHE A CA 1
ATOM 1869 C C . PHE A 1 244 ? -15.611 6.273 -11.608 1.00 98.56 244 PHE A C 1
ATOM 1871 O O . PHE A 1 244 ? -16.308 6.104 -10.605 1.00 98.56 244 PHE A O 1
ATOM 1878 N N . ALA A 1 245 ? -15.141 7.471 -11.960 1.00 98.25 245 ALA A N 1
ATOM 1879 C CA . ALA A 1 245 ? -15.377 8.679 -11.177 1.00 98.25 245 ALA A CA 1
ATOM 1880 C C . ALA A 1 245 ? -16.862 9.081 -11.117 1.00 98.25 245 ALA A C 1
ATOM 1882 O O . ALA A 1 245 ? -17.365 9.421 -10.045 1.00 98.25 245 ALA A O 1
ATOM 1883 N N . GLU A 1 246 ? -17.583 8.988 -12.236 1.00 97.62 246 GLU A N 1
ATOM 1884 C CA . GLU A 1 246 ? -19.029 9.251 -12.324 1.00 97.62 246 GLU A CA 1
ATOM 1885 C C . GLU A 1 246 ? -19.842 8.298 -11.444 1.00 97.62 246 GLU A C 1
ATOM 1887 O O . GLU A 1 246 ? -20.833 8.688 -10.831 1.00 97.62 246 GLU A O 1
ATOM 1892 N N . SER A 1 247 ? -19.385 7.052 -11.313 1.00 96.38 247 SER A N 1
ATOM 1893 C CA . SER A 1 247 ? -19.995 6.064 -10.421 1.00 96.38 247 SER A CA 1
ATOM 1894 C C . SER A 1 247 ? -19.563 6.194 -8.949 1.00 96.38 247 SER A C 1
ATOM 1896 O O . SER A 1 247 ? -19.861 5.317 -8.141 1.00 96.38 247 SER A O 1
ATOM 1898 N N . GLY A 1 248 ? -18.870 7.278 -8.585 1.00 96.38 248 GLY A N 1
ATOM 1899 C CA . GLY A 1 248 ? -18.520 7.629 -7.206 1.00 96.38 248 GLY A CA 1
ATOM 1900 C C . GLY A 1 248 ? -17.094 7.277 -6.777 1.00 96.38 248 GLY A C 1
ATOM 1901 O O . GLY A 1 248 ? -16.716 7.609 -5.655 1.00 96.38 248 GLY A O 1
ATOM 1902 N N . GLY A 1 249 ? -16.304 6.642 -7.647 1.00 97.75 249 GLY A N 1
ATOM 1903 C CA . GLY A 1 249 ? -14.885 6.390 -7.402 1.00 97.75 249 GLY A CA 1
ATOM 1904 C C . GLY A 1 249 ? -14.051 7.673 -7.429 1.00 97.75 249 GLY A C 1
ATOM 1905 O O . GLY A 1 249 ? -14.496 8.700 -7.935 1.00 97.75 249 GLY A O 1
ATOM 1906 N N . HIS A 1 250 ? -12.831 7.622 -6.901 1.00 98.50 250 HIS A N 1
ATOM 1907 C CA . HIS A 1 250 ? -11.880 8.735 -6.968 1.00 98.50 250 HIS A CA 1
ATOM 1908 C C . HIS A 1 250 ? -10.701 8.401 -7.871 1.00 98.50 250 HIS A C 1
ATOM 1910 O O . HIS A 1 250 ? -10.157 7.298 -7.796 1.00 98.50 250 HIS A O 1
ATOM 1916 N N . VAL A 1 251 ? -10.279 9.376 -8.676 1.00 98.81 251 VAL A N 1
ATOM 1917 C CA . VAL A 1 251 ? -9.083 9.264 -9.516 1.00 98.81 251 VAL A CA 1
ATOM 1918 C C . VAL A 1 251 ? -8.149 10.433 -9.225 1.00 98.81 251 VAL A C 1
ATOM 1920 O O . VAL A 1 251 ? -8.563 11.590 -9.272 1.00 98.81 251 VAL A O 1
ATOM 1923 N N . LEU A 1 252 ? -6.891 10.128 -8.932 1.00 98.75 252 LEU A N 1
ATOM 1924 C CA . LEU A 1 252 ? -5.798 11.077 -8.787 1.00 98.75 252 LEU A CA 1
ATOM 1925 C C . LEU A 1 252 ? -4.907 11.002 -10.030 1.00 98.75 252 LEU A C 1
ATOM 1927 O O . LEU A 1 252 ? -4.240 9.993 -10.265 1.00 98.75 252 LEU A O 1
ATOM 1931 N N . PHE A 1 253 ? -4.874 12.082 -10.797 1.00 98.75 253 PHE A N 1
ATOM 1932 C CA . PHE A 1 253 ? -3.965 12.250 -11.917 1.00 98.75 253 PHE A CA 1
ATOM 1933 C C . PHE A 1 253 ? -2.680 12.964 -11.502 1.00 98.75 253 PHE A C 1
ATOM 1935 O O . PHE A 1 253 ? -2.737 13.970 -10.793 1.00 98.75 253 PHE A O 1
ATOM 1942 N N . TYR A 1 254 ? -1.535 12.485 -11.988 1.00 98.69 254 TYR A N 1
ATOM 1943 C CA . TYR A 1 254 ? -0.236 13.141 -11.813 1.00 98.69 254 TYR A CA 1
ATOM 1944 C C . TYR A 1 254 ? 0.477 13.320 -13.160 1.00 98.69 254 TYR A C 1
ATOM 1946 O O . TYR A 1 254 ? 0.438 12.438 -14.010 1.00 98.69 254 TYR A O 1
ATOM 1954 N N . GLY A 1 255 ? 1.118 14.461 -13.392 1.00 98.12 255 GLY A N 1
ATOM 1955 C CA . GLY A 1 255 ? 1.810 14.741 -14.658 1.00 98.12 255 GLY A CA 1
ATOM 1956 C C . GLY A 1 255 ? 2.115 16.223 -14.819 1.00 98.12 255 GLY A C 1
ATOM 1957 O O . GLY A 1 255 ? 1.910 16.989 -13.877 1.00 98.12 255 GLY A O 1
ATOM 1958 N N . SER A 1 256 ? 2.586 16.652 -15.991 1.00 97.81 256 SER A N 1
ATOM 1959 C CA . SER A 1 256 ? 2.818 18.079 -16.221 1.00 97.81 256 SER A CA 1
ATOM 1960 C C . SER A 1 256 ? 1.523 18.893 -16.189 1.00 97.81 256 SER A C 1
ATOM 1962 O O . SER A 1 256 ? 0.450 18.426 -16.590 1.00 97.81 256 SER A O 1
ATOM 1964 N N . ALA A 1 257 ? 1.622 20.162 -15.784 1.00 97.00 257 ALA A N 1
ATOM 1965 C CA . ALA A 1 257 ? 0.493 21.093 -15.802 1.00 97.00 257 ALA A CA 1
ATOM 1966 C C . ALA A 1 257 ? -0.229 21.146 -17.166 1.00 97.00 257 ALA A C 1
ATOM 1968 O O . ALA A 1 257 ? -1.455 21.246 -17.211 1.00 97.00 257 ALA A O 1
ATOM 1969 N N . ALA A 1 258 ? 0.511 21.035 -18.276 1.00 95.81 258 ALA A N 1
ATOM 1970 C CA . ALA A 1 258 ? -0.055 21.034 -19.624 1.00 95.81 258 ALA A CA 1
ATOM 1971 C C . ALA A 1 258 ? -0.923 19.793 -19.886 1.00 95.81 258 ALA A C 1
ATOM 1973 O O . ALA A 1 258 ? -2.055 19.919 -20.357 1.00 95.81 258 ALA A O 1
ATOM 1974 N N . ARG A 1 259 ? -0.424 18.602 -19.535 1.00 96.25 259 ARG A N 1
ATOM 1975 C CA . ARG A 1 259 ? -1.160 17.338 -19.678 1.00 96.25 259 ARG A CA 1
ATOM 1976 C C . ARG A 1 259 ? -2.383 17.293 -18.761 1.00 96.25 259 ARG A C 1
ATOM 1978 O O . ARG A 1 259 ? -3.453 16.865 -19.184 1.00 96.25 259 ARG A O 1
ATOM 1985 N N . LEU A 1 260 ? -2.249 17.781 -17.528 1.00 97.81 260 LEU A N 1
ATOM 1986 C CA . LEU A 1 260 ? -3.347 17.837 -16.560 1.00 97.81 260 LEU A CA 1
ATOM 1987 C C . LEU A 1 260 ? -4.452 18.812 -16.987 1.00 97.81 260 LEU A C 1
ATOM 1989 O O . LEU A 1 260 ? -5.630 18.515 -16.803 1.00 97.81 260 LEU A O 1
ATOM 1993 N N . ALA A 1 261 ? -4.102 19.949 -17.596 1.00 96.75 261 ALA A N 1
ATOM 1994 C CA . ALA A 1 261 ? -5.076 20.932 -18.072 1.00 96.75 261 ALA A CA 1
ATOM 1995 C C . ALA A 1 261 ? -5.981 20.405 -19.200 1.00 96.75 261 ALA A C 1
ATOM 1997 O O . ALA A 1 261 ? -7.076 20.934 -19.396 1.00 96.75 261 ALA A O 1
ATOM 1998 N N . ALA A 1 262 ? -5.542 19.372 -19.926 1.00 95.44 262 ALA A N 1
ATOM 1999 C CA . ALA A 1 262 ? -6.322 18.722 -20.975 1.00 95.44 262 ALA A CA 1
ATOM 2000 C C . ALA A 1 262 ? -7.374 17.734 -20.434 1.00 95.44 262 ALA A C 1
ATOM 2002 O O . ALA A 1 262 ? -8.247 17.299 -21.188 1.00 95.44 262 ALA A O 1
ATOM 2003 N N . LEU A 1 263 ? -7.312 17.370 -19.149 1.00 96.56 263 LEU A N 1
ATOM 2004 C CA . LEU A 1 263 ? -8.264 16.443 -18.547 1.00 96.56 263 LEU A CA 1
ATOM 2005 C C . LEU A 1 263 ? -9.626 17.116 -18.294 1.00 96.56 263 LEU A C 1
ATOM 2007 O O . LEU A 1 263 ? -9.688 18.290 -17.910 1.00 96.56 263 LEU A O 1
ATOM 2011 N N . PRO A 1 264 ? -10.740 16.376 -18.437 1.00 95.44 264 PRO A N 1
ATOM 2012 C CA . PRO A 1 264 ? -12.048 16.853 -18.008 1.00 95.44 264 PRO A CA 1
ATOM 2013 C C . PRO A 1 264 ? -12.068 17.195 -16.516 1.00 95.44 264 PRO A C 1
ATOM 2015 O O . PRO A 1 264 ? -11.414 16.550 -15.697 1.00 95.44 264 PRO A O 1
ATOM 2018 N N . ARG A 1 265 ? -12.874 18.192 -16.144 1.00 95.25 265 ARG A N 1
ATOM 2019 C CA . ARG A 1 265 ? -13.087 18.553 -14.738 1.00 95.25 265 ARG A CA 1
ATOM 2020 C C . ARG A 1 265 ? -14.238 17.749 -14.152 1.00 95.25 265 ARG A C 1
ATOM 2022 O O . ARG A 1 265 ? -15.323 17.729 -14.724 1.00 95.25 265 ARG A O 1
ATOM 2029 N N . HIS A 1 266 ? -14.028 17.165 -12.979 1.00 97.12 266 HIS A N 1
ATOM 2030 C CA . HIS A 1 266 ? -15.074 16.493 -12.212 1.00 97.12 266 HIS A CA 1
ATOM 2031 C C . HIS A 1 266 ? -14.685 16.463 -10.719 1.00 97.12 266 HIS A C 1
ATOM 2033 O O . HIS A 1 266 ? -13.500 16.329 -10.426 1.00 97.12 266 HIS A O 1
ATOM 2039 N N . PRO A 1 267 ? -15.626 16.561 -9.754 1.00 96.81 267 PRO A N 1
ATOM 2040 C CA . PRO A 1 267 ? -15.302 16.685 -8.321 1.00 96.81 267 PRO A CA 1
ATOM 2041 C C . PRO A 1 267 ? -14.541 15.502 -7.706 1.00 96.81 267 PRO A C 1
ATOM 2043 O O . PRO A 1 267 ? -13.950 15.628 -6.639 1.00 96.81 267 PRO A O 1
ATOM 2046 N N . ARG A 1 268 ? -14.595 14.334 -8.355 1.00 97.75 268 ARG A N 1
ATOM 2047 C CA . ARG A 1 268 ? -13.861 13.124 -7.948 1.00 97.75 268 ARG A CA 1
ATOM 2048 C C . ARG A 1 268 ? -12.555 12.906 -8.729 1.00 97.75 268 ARG A C 1
ATOM 2050 O O . ARG A 1 268 ? -11.915 11.875 -8.535 1.00 97.75 268 ARG A O 1
ATOM 2057 N N . LEU A 1 269 ? -12.199 13.830 -9.624 1.00 98.31 269 LEU A N 1
ATOM 2058 C CA . LEU A 1 269 ? -10.925 13.828 -10.338 1.00 98.31 269 LEU A CA 1
ATOM 2059 C C . LEU A 1 269 ? -10.015 14.875 -9.708 1.00 98.31 269 LEU A C 1
ATOM 2061 O O . LEU A 1 269 ? -10.335 16.063 -9.681 1.00 98.31 269 LEU A O 1
ATOM 2065 N N . HIS A 1 270 ? -8.873 14.417 -9.228 1.00 98.19 270 HIS A N 1
ATOM 2066 C CA . HIS A 1 270 ? -7.871 15.232 -8.560 1.00 98.19 270 HIS A CA 1
ATOM 2067 C C . HIS A 1 270 ? -6.637 15.304 -9.449 1.00 98.19 270 HIS A C 1
ATOM 2069 O O . HIS A 1 270 ? -6.310 14.324 -10.108 1.00 98.19 270 HIS A O 1
ATOM 2075 N N . ALA A 1 271 ? -5.958 16.445 -9.494 1.00 97.62 271 ALA A N 1
ATOM 2076 C CA . ALA A 1 271 ? -4.803 16.654 -10.362 1.00 97.62 271 ALA A CA 1
ATOM 2077 C C . ALA A 1 271 ? -3.623 17.184 -9.547 1.00 97.62 271 ALA A C 1
ATOM 2079 O O . ALA A 1 271 ? -3.782 18.132 -8.775 1.00 97.62 271 ALA A O 1
ATOM 2080 N N . VAL A 1 272 ? -2.451 16.582 -9.730 1.00 98.12 272 VAL A N 1
ATOM 2081 C CA . VAL A 1 272 ? -1.219 16.932 -9.020 1.00 98.12 272 VAL A CA 1
ATOM 2082 C C . VAL A 1 272 ? -0.101 17.154 -10.026 1.00 98.12 272 VAL A C 1
ATOM 2084 O O . VAL A 1 272 ? 0.286 16.237 -10.747 1.00 98.12 272 VAL A O 1
ATOM 2087 N N . ASP A 1 273 ? 0.410 18.383 -10.074 1.00 97.94 273 ASP A N 1
ATOM 2088 C CA . ASP A 1 273 ? 1.532 18.734 -10.942 1.00 97.94 273 ASP A CA 1
ATOM 2089 C C . ASP A 1 273 ? 2.807 18.028 -10.469 1.00 97.94 273 ASP A C 1
ATOM 2091 O O . ASP A 1 273 ? 3.268 18.250 -9.346 1.00 97.94 273 ASP A O 1
ATOM 2095 N N . ALA A 1 274 ? 3.376 17.193 -11.337 1.00 97.50 274 ALA A N 1
ATOM 2096 C CA . ALA A 1 274 ? 4.578 16.417 -11.054 1.00 97.50 274 ALA A CA 1
ATOM 2097 C C . ALA A 1 274 ? 5.838 17.291 -10.895 1.00 97.50 274 ALA A C 1
ATOM 2099 O O . ALA A 1 274 ? 6.827 16.831 -10.329 1.00 97.50 274 ALA A O 1
ATOM 2100 N N . ALA A 1 275 ? 5.810 18.548 -11.355 1.00 96.50 275 ALA A N 1
ATOM 2101 C CA . ALA A 1 275 ? 6.878 19.520 -11.106 1.00 96.50 275 ALA A CA 1
ATOM 2102 C C . ALA A 1 275 ? 6.761 20.210 -9.730 1.00 96.50 275 ALA A C 1
ATOM 2104 O O . ALA A 1 275 ? 7.664 20.945 -9.323 1.00 96.50 275 ALA A O 1
ATOM 2105 N N . GLY A 1 276 ? 5.639 20.022 -9.028 1.00 95.62 276 GLY A N 1
ATOM 2106 C CA . GLY A 1 276 ? 5.353 20.641 -7.739 1.00 95.62 276 GLY A CA 1
ATOM 2107 C C . GLY A 1 276 ? 5.831 19.829 -6.525 1.00 95.62 276 GLY A C 1
ATOM 2108 O O . GLY A 1 276 ? 6.409 18.751 -6.658 1.00 95.62 276 GLY A O 1
ATOM 2109 N N . PRO A 1 277 ? 5.568 20.328 -5.301 1.00 96.38 277 PRO A N 1
ATOM 2110 C CA . PRO A 1 277 ? 5.904 19.621 -4.066 1.00 96.38 277 PRO A CA 1
ATOM 2111 C C . PRO A 1 277 ? 5.158 18.286 -3.929 1.00 96.38 277 PRO A C 1
ATOM 2113 O O . PRO A 1 277 ? 3.936 18.233 -4.077 1.00 96.38 277 PRO A O 1
ATOM 2116 N N . THR A 1 278 ? 5.862 17.224 -3.538 1.00 95.69 278 THR A N 1
ATOM 2117 C CA . THR A 1 278 ? 5.311 15.863 -3.377 1.00 95.69 278 THR A CA 1
ATOM 2118 C C . THR A 1 278 ? 4.206 15.761 -2.326 1.00 95.69 278 THR A C 1
ATOM 2120 O O . THR A 1 278 ? 3.293 14.949 -2.474 1.00 95.69 278 THR A O 1
ATOM 2123 N N . VAL A 1 279 ? 4.205 16.644 -1.319 1.00 96.19 279 VAL A N 1
ATOM 2124 C CA . VAL A 1 279 ? 3.120 16.765 -0.326 1.00 96.19 279 VAL A CA 1
ATOM 2125 C C . VAL A 1 279 ? 1.744 16.974 -0.964 1.00 96.19 279 VAL A C 1
ATOM 2127 O O . VAL A 1 279 ? 0.743 16.484 -0.438 1.00 96.19 279 VAL A O 1
ATOM 2130 N N . LYS A 1 280 ? 1.681 17.599 -2.150 1.00 97.81 280 LYS A N 1
ATOM 2131 C CA . LYS A 1 280 ? 0.430 17.790 -2.896 1.00 97.81 280 LYS A CA 1
ATOM 2132 C C . LYS A 1 280 ? -0.252 16.475 -3.265 1.00 97.81 280 LYS A C 1
ATOM 2134 O O . LYS A 1 280 ? -1.478 16.449 -3.341 1.00 97.81 280 LYS A O 1
ATOM 2139 N N . ALA A 1 281 ? 0.502 15.383 -3.417 1.00 97.62 281 ALA A N 1
ATOM 2140 C CA . ALA A 1 281 ? -0.075 14.061 -3.635 1.00 97.62 281 ALA A CA 1
ATOM 2141 C C . ALA A 1 281 ? -0.925 13.610 -2.439 1.00 97.62 281 ALA A C 1
ATOM 2143 O O . ALA A 1 281 ? -2.046 13.151 -2.636 1.00 97.62 281 ALA A O 1
ATOM 2144 N N . ARG A 1 282 ? -0.440 13.787 -1.200 1.00 97.56 282 ARG A N 1
ATOM 2145 C CA . ARG A 1 282 ? -1.200 13.432 0.014 1.00 97.56 282 ARG A CA 1
ATOM 2146 C C . ARG A 1 282 ? -2.317 14.421 0.315 1.00 97.56 282 ARG A C 1
ATOM 2148 O O . ARG A 1 282 ? -3.403 13.981 0.670 1.00 97.56 282 ARG A O 1
ATOM 2155 N N . GLU A 1 283 ? -2.096 15.720 0.115 1.00 97.94 283 GLU A N 1
ATOM 2156 C CA . GLU A 1 283 ? -3.156 16.728 0.280 1.00 97.94 283 GLU A CA 1
ATOM 2157 C C . GLU A 1 283 ? -4.361 16.437 -0.632 1.00 97.94 283 GLU A C 1
ATOM 2159 O O . GLU A 1 283 ? -5.509 16.554 -0.208 1.00 97.94 283 GLU A O 1
ATOM 2164 N N . ALA A 1 284 ? -4.120 15.993 -1.870 1.00 97.69 284 ALA A N 1
ATOM 2165 C CA . ALA A 1 284 ? -5.188 15.626 -2.797 1.00 97.69 284 ALA A CA 1
ATOM 2166 C C . ALA A 1 284 ? -5.994 14.390 -2.342 1.00 97.69 284 ALA A C 1
ATOM 2168 O O . ALA A 1 284 ? -7.186 14.284 -2.640 1.00 97.69 284 ALA A O 1
ATOM 2169 N N . LEU A 1 285 ? -5.386 13.468 -1.584 1.00 98.00 285 LEU A N 1
ATOM 2170 C CA . LEU A 1 285 ? -6.090 12.303 -1.032 1.00 98.00 285 LEU A CA 1
ATOM 2171 C C . LEU A 1 285 ? -7.094 12.674 0.061 1.00 98.00 285 LEU A C 1
ATOM 2173 O O . LEU A 1 285 ? -8.036 11.913 0.291 1.00 98.00 285 LEU A O 1
ATOM 2177 N N . GLU A 1 286 ? -6.950 13.834 0.703 1.00 97.56 286 GLU A N 1
ATOM 2178 C CA . GLU A 1 286 ? -7.857 14.244 1.778 1.00 97.56 286 GLU A CA 1
ATOM 2179 C C . GLU A 1 286 ? -9.288 14.423 1.267 1.00 97.56 286 GLU A C 1
ATOM 2181 O O . GLU A 1 286 ? -10.245 14.046 1.945 1.00 97.56 286 GLU A O 1
ATOM 2186 N N . ALA A 1 287 ? -9.436 14.889 0.023 1.00 95.75 287 ALA A N 1
ATOM 2187 C CA . ALA A 1 287 ? -10.718 14.961 -0.673 1.00 95.75 287 ALA A CA 1
ATOM 2188 C C . ALA A 1 287 ? -11.323 13.575 -0.981 1.00 95.75 287 ALA A C 1
ATOM 2190 O O . ALA A 1 287 ? -12.506 13.479 -1.308 1.00 95.75 287 ALA A O 1
ATOM 2191 N N . CYS A 1 288 ? -10.529 12.506 -0.874 1.00 95.56 288 CYS A N 1
ATOM 2192 C CA . CYS A 1 288 ? -10.959 11.112 -0.989 1.00 95.56 288 CYS A CA 1
ATOM 2193 C C . CYS A 1 288 ? -11.279 10.468 0.373 1.00 95.56 288 CYS A C 1
ATOM 2195 O O . CYS A 1 288 ? -11.610 9.288 0.416 1.00 95.56 288 CYS A O 1
ATOM 2197 N N . GLY A 1 289 ? -11.151 11.206 1.483 1.00 95.31 289 GLY A N 1
ATOM 2198 C CA . GLY A 1 289 ? -11.316 10.679 2.842 1.00 95.31 289 GLY A CA 1
ATOM 2199 C C . GLY A 1 289 ? -10.055 10.039 3.435 1.00 95.31 289 GLY A C 1
ATOM 2200 O O . GLY A 1 289 ? -10.083 9.619 4.592 1.00 95.31 289 GLY A O 1
ATOM 2201 N N . THR A 1 290 ? -8.943 10.013 2.695 1.00 97.69 290 THR A N 1
ATOM 2202 C CA . THR A 1 290 ? -7.661 9.473 3.167 1.00 97.69 290 THR A CA 1
ATOM 2203 C C . THR A 1 290 ? -6.748 10.605 3.625 1.00 97.69 290 THR A C 1
ATOM 2205 O O . THR A 1 290 ? -6.466 11.526 2.868 1.00 97.69 290 THR A O 1
ATOM 2208 N N . VAL A 1 291 ? -6.255 10.535 4.858 1.00 98.06 291 VAL A N 1
ATOM 2209 C CA . VAL A 1 291 ? -5.300 11.498 5.419 1.00 98.06 291 VAL A CA 1
ATOM 2210 C C . VAL A 1 291 ? -4.047 10.748 5.821 1.00 98.06 291 VAL A C 1
ATOM 2212 O O . VAL A 1 291 ? -4.134 9.748 6.527 1.00 98.06 291 VAL A O 1
ATOM 2215 N N . VAL A 1 292 ? -2.898 11.256 5.386 1.00 97.38 292 VAL A N 1
ATOM 2216 C CA . VAL A 1 292 ? -1.576 10.848 5.864 1.00 97.38 292 VAL A CA 1
ATOM 2217 C C . VAL A 1 292 ? -0.750 12.119 6.034 1.00 97.38 292 VAL A C 1
ATOM 2219 O O . VAL A 1 292 ? -0.340 12.739 5.050 1.00 97.38 292 VAL A O 1
ATOM 2222 N N . ARG A 1 293 ? -0.544 12.544 7.282 1.00 96.44 293 ARG A N 1
ATOM 2223 C CA . ARG A 1 293 ? 0.277 13.715 7.627 1.00 96.44 293 ARG A CA 1
ATOM 2224 C C . ARG A 1 293 ? 1.324 13.347 8.665 1.00 96.44 293 ARG A C 1
ATOM 2226 O O . ARG A 1 293 ? 1.167 12.377 9.402 1.00 96.44 293 ARG A O 1
ATOM 2233 N N . PHE A 1 294 ? 2.363 14.166 8.733 1.00 95.12 294 PHE A N 1
ATOM 2234 C CA . PHE A 1 294 ? 3.464 13.994 9.667 1.00 95.12 294 PHE A CA 1
ATOM 2235 C C . PHE A 1 294 ? 3.643 15.272 10.477 1.00 95.12 294 PHE A C 1
ATOM 2237 O O . PHE A 1 294 ? 3.844 16.347 9.914 1.00 95.12 294 PHE A O 1
ATOM 2244 N N . GLU A 1 295 ? 3.580 15.148 11.796 1.00 94.00 295 GLU A N 1
ATOM 2245 C CA . GLU A 1 295 ? 3.943 16.202 12.739 1.00 94.00 295 GLU A CA 1
ATOM 2246 C C . GLU A 1 295 ? 5.324 15.850 13.316 1.00 94.00 295 GLU A C 1
ATOM 2248 O O . GLU A 1 295 ? 5.461 15.097 14.284 1.00 94.00 295 GLU A O 1
ATOM 2253 N N . SER A 1 296 ? 6.380 16.346 12.667 1.00 89.38 296 SER A N 1
ATOM 2254 C CA . SER A 1 296 ? 7.766 16.118 13.090 1.00 89.38 296 SER A CA 1
ATOM 2255 C C . SER A 1 296 ? 8.246 17.181 14.081 1.00 89.38 296 SER A C 1
ATOM 2257 O O . SER A 1 296 ? 7.855 18.344 14.025 1.00 89.38 296 SER A O 1
ATOM 2259 N N . ARG A 1 297 ? 9.143 16.782 14.992 1.00 86.88 297 ARG A N 1
ATOM 2260 C CA . ARG A 1 297 ? 9.771 17.683 15.980 1.00 86.88 297 ARG A CA 1
ATOM 2261 C C . ARG A 1 297 ? 10.972 18.462 15.429 1.00 86.88 297 ARG A C 1
ATOM 2263 O O . ARG A 1 297 ? 11.418 19.408 16.069 1.00 86.88 297 ARG A O 1
ATOM 2270 N N . ALA A 1 298 ? 11.483 18.060 14.269 1.00 85.56 298 ALA A N 1
ATOM 2271 C CA . ALA A 1 298 ? 12.537 18.731 13.519 1.00 85.56 298 ALA A CA 1
ATOM 2272 C C . ALA A 1 298 ? 12.348 18.470 12.016 1.00 85.56 298 ALA A C 1
ATOM 2274 O O . ALA A 1 298 ? 11.540 17.623 11.626 1.00 85.56 298 ALA A O 1
ATOM 2275 N N . GLU A 1 299 ? 13.087 19.198 11.183 1.00 81.88 299 GLU A N 1
ATOM 2276 C CA . GLU A 1 299 ? 13.148 18.932 9.747 1.00 81.88 299 GLU A CA 1
ATOM 2277 C C . GLU A 1 299 ? 14.068 17.738 9.483 1.00 81.88 299 GLU A C 1
ATOM 2279 O O . GLU A 1 299 ? 15.240 17.754 9.859 1.00 81.88 299 GLU A O 1
ATOM 2284 N N . TRP A 1 300 ? 13.534 16.711 8.819 1.00 80.00 300 TRP A N 1
ATOM 2285 C CA . TRP A 1 300 ? 14.299 15.526 8.435 1.00 80.00 300 TRP A CA 1
ATOM 2286 C C . TRP A 1 300 ? 14.184 15.267 6.938 1.00 80.00 300 TRP A C 1
ATOM 2288 O O . TRP A 1 300 ? 13.089 15.396 6.382 1.00 80.00 300 TRP A O 1
ATOM 2298 N N . GLN A 1 301 ? 15.302 14.886 6.318 1.00 81.31 301 GLN A N 1
ATOM 2299 C CA . GLN A 1 301 ? 15.416 14.658 4.873 1.00 81.31 301 GLN A CA 1
ATOM 2300 C C . GLN A 1 301 ? 15.251 13.183 4.486 1.00 81.31 301 GLN A C 1
ATOM 2302 O O . GLN A 1 301 ? 15.101 12.873 3.308 1.00 81.31 301 GLN A O 1
ATOM 2307 N N . GLU A 1 302 ? 15.294 12.270 5.457 1.00 87.00 302 GLU A N 1
ATOM 2308 C CA . GLU A 1 302 ? 15.172 10.837 5.223 1.00 87.00 302 GLU A CA 1
ATOM 2309 C C . GLU A 1 302 ? 13.757 10.446 4.785 1.00 87.00 302 GLU A C 1
ATOM 2311 O O . GLU A 1 302 ? 12.757 11.014 5.237 1.00 87.00 302 GLU A O 1
ATOM 2316 N N . ALA A 1 303 ? 13.687 9.425 3.930 1.00 90.12 303 ALA A N 1
ATOM 2317 C CA . ALA A 1 303 ? 12.432 8.873 3.453 1.00 90.12 303 ALA A CA 1
ATOM 2318 C C . ALA A 1 303 ? 11.574 8.323 4.600 1.00 90.12 303 ALA A C 1
ATOM 2320 O O . ALA A 1 303 ? 12.075 7.698 5.536 1.00 90.12 303 ALA A O 1
ATOM 2321 N N . ARG A 1 304 ? 10.259 8.503 4.484 1.00 93.56 304 ARG A N 1
ATOM 2322 C CA . ARG A 1 304 ? 9.235 7.906 5.345 1.00 93.56 304 ARG A CA 1
ATOM 2323 C C . ARG A 1 304 ? 8.226 7.214 4.452 1.00 93.56 304 ARG A C 1
ATOM 2325 O O . ARG A 1 304 ? 7.672 7.845 3.559 1.00 93.56 304 ARG A O 1
ATOM 2332 N N . CYS A 1 305 ? 7.985 5.934 4.689 1.00 96.81 305 CYS A N 1
ATOM 2333 C CA . CYS A 1 305 ? 7.095 5.140 3.848 1.00 96.81 305 CYS A CA 1
ATOM 2334 C C . CYS A 1 305 ? 5.953 4.567 4.675 1.00 96.81 305 CYS A C 1
ATOM 2336 O O . CYS A 1 305 ? 6.167 4.066 5.778 1.00 96.81 305 CYS A O 1
ATOM 2338 N N . ILE A 1 306 ? 4.748 4.617 4.112 1.00 97.75 306 ILE A N 1
ATOM 2339 C CA . ILE A 1 306 ? 3.563 3.935 4.628 1.00 97.75 306 ILE A CA 1
ATOM 2340 C C . ILE A 1 306 ? 2.974 3.170 3.451 1.00 97.75 306 ILE A C 1
ATOM 2342 O O . ILE A 1 306 ? 2.493 3.775 2.499 1.00 97.75 306 ILE A O 1
ATOM 2346 N N . VAL A 1 307 ? 3.024 1.845 3.509 1.00 98.56 307 VAL A N 1
ATOM 2347 C CA . VAL A 1 307 ? 2.540 0.947 2.459 1.00 98.56 307 VAL A CA 1
ATOM 2348 C C . VAL A 1 307 ? 1.340 0.186 3.023 1.00 98.56 307 VAL A C 1
ATOM 2350 O O . VAL A 1 307 ? 1.520 -0.785 3.763 1.00 98.56 307 VAL A O 1
ATOM 2353 N N . PRO A 1 308 ? 0.104 0.646 2.751 1.00 98.44 308 PRO A N 1
ATOM 2354 C CA . PRO A 1 308 ? -1.084 -0.041 3.227 1.00 98.44 308 PRO A CA 1
ATOM 2355 C C . PRO A 1 308 ? -1.425 -1.235 2.333 1.00 98.44 308 PRO A C 1
ATOM 2357 O O . PRO A 1 308 ? -1.417 -1.118 1.111 1.00 98.44 308 PRO A O 1
ATOM 2360 N N . SER A 1 309 ? -1.834 -2.355 2.907 1.00 98.44 309 SER A N 1
ATOM 2361 C CA . SER A 1 309 ? -2.330 -3.510 2.153 1.00 98.44 309 SER A CA 1
ATOM 2362 C C . SER A 1 309 ? -3.589 -4.087 2.786 1.00 98.44 309 SER A C 1
ATOM 2364 O O . SER A 1 309 ? -3.927 -3.770 3.925 1.00 98.44 309 SER A O 1
ATOM 2366 N N . ARG A 1 310 ? -4.334 -4.893 2.029 1.00 98.12 310 ARG A N 1
ATOM 2367 C CA . ARG A 1 310 ? -5.514 -5.602 2.531 1.00 98.12 310 ARG A CA 1
ATOM 2368 C C . ARG A 1 310 ? -5.254 -7.098 2.496 1.00 98.12 310 ARG A C 1
ATOM 2370 O O . ARG A 1 310 ? -4.786 -7.600 1.476 1.00 98.12 310 ARG A O 1
ATOM 2377 N N . SER A 1 311 ? -5.537 -7.758 3.610 1.00 98.12 311 SER A N 1
ATOM 2378 C CA . SER A 1 311 ? -5.435 -9.207 3.762 1.00 98.12 311 SER A CA 1
ATOM 2379 C C . SER A 1 311 ? -6.475 -9.663 4.781 1.00 98.12 311 SER A C 1
ATOM 2381 O O . SER A 1 311 ? -6.636 -9.009 5.815 1.00 98.12 311 SER A O 1
ATOM 2383 N N . ASP A 1 312 ? -7.230 -10.719 4.480 1.00 97.50 312 ASP A N 1
ATOM 2384 C CA . ASP A 1 312 ? -8.193 -11.350 5.393 1.00 97.50 312 ASP A CA 1
ATOM 2385 C C . ASP A 1 312 ? -9.148 -10.349 6.084 1.00 97.50 312 ASP A C 1
ATOM 2387 O O . ASP A 1 312 ? -9.319 -10.302 7.311 1.00 97.50 312 ASP A O 1
ATOM 2391 N N . ASN A 1 313 ? -9.752 -9.487 5.255 1.00 97.75 313 ASN A N 1
ATOM 2392 C CA . ASN A 1 313 ? -10.696 -8.437 5.655 1.00 97.75 313 ASN A CA 1
ATOM 2393 C C . ASN A 1 313 ? -10.116 -7.375 6.625 1.00 97.75 313 ASN A C 1
ATOM 2395 O O . ASN A 1 313 ? -10.857 -6.541 7.137 1.00 97.75 313 ASN A O 1
ATOM 2399 N N . ALA A 1 314 ? -8.800 -7.357 6.853 1.00 98.19 314 ALA A N 1
ATOM 2400 C CA . ALA A 1 314 ? -8.098 -6.338 7.627 1.00 98.19 314 ALA A CA 1
ATOM 2401 C C . ALA A 1 314 ? -7.309 -5.375 6.728 1.00 98.19 314 ALA A C 1
ATOM 2403 O O . ALA A 1 314 ? -7.006 -5.657 5.565 1.00 98.19 314 ALA A O 1
ATOM 2404 N N . LEU A 1 315 ? -6.940 -4.231 7.304 1.00 98.69 315 LEU A N 1
ATOM 2405 C CA . LEU A 1 315 ? -5.927 -3.342 6.747 1.00 98.69 315 LEU A CA 1
ATOM 2406 C C . LEU A 1 315 ? -4.596 -3.625 7.448 1.00 98.69 315 LEU A C 1
ATOM 2408 O O . LEU A 1 315 ? -4.535 -3.635 8.673 1.00 98.69 315 LEU A O 1
ATOM 2412 N N . PHE A 1 316 ? -3.525 -3.793 6.688 1.00 98.75 316 PHE A N 1
ATOM 2413 C CA . PHE A 1 316 ? -2.166 -3.855 7.205 1.00 98.75 316 PHE A CA 1
ATOM 2414 C C . PHE A 1 316 ? -1.414 -2.583 6.837 1.00 98.75 316 PHE A C 1
ATOM 2416 O O . PHE A 1 316 ? -1.592 -2.044 5.747 1.00 98.75 316 PHE A O 1
ATOM 2423 N N . LEU A 1 317 ? -0.571 -2.100 7.746 1.00 98.62 317 LEU A N 1
ATOM 2424 C CA . LEU A 1 317 ? 0.302 -0.952 7.520 1.00 98.62 317 LEU A CA 1
ATOM 2425 C C . LEU A 1 317 ? 1.750 -1.405 7.669 1.00 98.62 317 LEU A C 1
ATOM 2427 O O . LEU A 1 317 ? 2.185 -1.686 8.784 1.00 98.62 317 LEU A O 1
ATOM 2431 N N . ALA A 1 318 ? 2.487 -1.489 6.560 1.00 98.56 318 ALA A N 1
ATOM 2432 C CA . ALA A 1 318 ? 3.943 -1.572 6.597 1.00 98.56 318 ALA A CA 1
ATOM 2433 C C . ALA A 1 318 ? 4.514 -0.149 6.635 1.00 98.56 318 ALA A C 1
ATOM 2435 O O . ALA A 1 318 ? 4.185 0.679 5.784 1.00 98.56 318 ALA A O 1
ATOM 2436 N N . VAL A 1 319 ? 5.332 0.150 7.638 1.00 97.75 319 VAL A N 1
ATOM 2437 C CA . VAL A 1 319 ? 5.821 1.501 7.918 1.00 97.75 319 VAL A CA 1
ATOM 2438 C C . VAL A 1 319 ? 7.334 1.485 8.049 1.00 97.75 319 VAL A C 1
ATOM 2440 O O . VAL A 1 319 ? 7.891 0.661 8.771 1.00 97.75 319 VAL A O 1
ATOM 2443 N N . PHE A 1 320 ? 7.986 2.439 7.389 1.00 96.38 320 PHE A N 1
ATOM 2444 C CA . PHE A 1 320 ? 9.349 2.845 7.705 1.00 96.38 320 PHE A CA 1
ATOM 2445 C C . PHE A 1 320 ? 9.330 4.286 8.199 1.00 96.38 320 PHE A C 1
ATOM 2447 O O . PHE A 1 320 ? 8.970 5.208 7.460 1.00 96.38 320 PHE A O 1
ATOM 2454 N N . ASN A 1 321 ? 9.707 4.461 9.463 1.00 93.88 321 ASN A N 1
ATOM 2455 C CA . ASN A 1 321 ? 9.750 5.741 10.147 1.00 93.88 321 ASN A CA 1
ATOM 2456 C C . ASN A 1 321 ? 11.170 6.007 10.683 1.00 93.88 321 ASN A C 1
ATOM 2458 O O . ASN A 1 321 ? 11.523 5.538 11.760 1.00 93.88 321 ASN A O 1
ATOM 2462 N N . PRO A 1 322 ? 12.004 6.811 10.013 1.00 90.44 322 PRO A N 1
ATOM 2463 C CA . PRO A 1 322 ? 13.364 7.074 10.474 1.00 90.44 322 PRO A CA 1
ATOM 2464 C C . PRO A 1 322 ? 13.415 7.788 11.838 1.00 90.44 322 PRO A C 1
ATOM 2466 O O . PRO A 1 322 ? 14.456 7.751 12.497 1.00 90.44 322 PRO A O 1
ATOM 2469 N N . HIS A 1 323 ? 12.311 8.400 12.296 1.00 91.50 323 HIS A N 1
ATOM 2470 C CA . HIS A 1 323 ? 12.270 9.219 13.510 1.00 91.50 323 HIS A CA 1
ATOM 2471 C C . HIS A 1 323 ? 11.017 8.939 14.355 1.00 91.50 323 HIS A C 1
ATOM 2473 O O . HIS A 1 323 ? 9.951 9.507 14.119 1.00 91.50 323 HIS A O 1
ATOM 2479 N N . GLU A 1 324 ? 11.165 8.128 15.407 1.00 91.06 324 GLU A N 1
ATOM 2480 C CA . GLU A 1 324 ? 10.087 7.693 16.327 1.00 91.06 324 GLU A CA 1
ATOM 2481 C C . GLU A 1 324 ? 9.406 8.836 17.108 1.00 91.06 324 GLU A C 1
ATOM 2483 O O . GLU A 1 324 ? 8.365 8.647 17.732 1.00 91.06 324 GLU A O 1
ATOM 2488 N N . THR A 1 325 ? 9.963 10.048 17.060 1.00 91.94 325 THR A N 1
ATOM 2489 C CA . THR A 1 325 ? 9.362 11.261 17.641 1.00 91.94 325 THR A CA 1
ATOM 2490 C C . THR A 1 325 ? 8.331 11.932 16.728 1.00 91.94 325 THR A C 1
ATOM 2492 O O . THR A 1 325 ? 7.724 12.927 17.131 1.00 91.94 325 THR A O 1
ATOM 2495 N N . THR A 1 326 ? 8.151 11.422 15.506 1.00 93.38 326 THR A N 1
ATOM 2496 C CA . THR A 1 326 ? 7.177 11.925 14.532 1.00 93.38 326 THR A CA 1
ATOM 2497 C C . THR A 1 326 ? 5.803 11.329 14.802 1.00 93.38 326 THR A C 1
ATOM 2499 O O . THR A 1 326 ? 5.641 10.109 14.805 1.00 93.38 326 THR A O 1
ATOM 2502 N N . ASP A 1 327 ? 4.804 12.192 14.968 1.00 95.50 327 ASP A N 1
ATOM 2503 C CA . ASP A 1 327 ? 3.411 11.767 15.026 1.00 95.50 327 ASP A CA 1
ATOM 2504 C C . ASP A 1 327 ? 2.889 11.582 13.592 1.00 95.50 327 ASP A C 1
ATOM 2506 O O . ASP A 1 327 ? 2.967 12.489 12.758 1.00 95.50 327 ASP A O 1
ATOM 2510 N N . THR A 1 328 ? 2.382 10.387 13.288 1.00 96.75 328 THR A N 1
ATOM 2511 C CA . THR A 1 328 ? 1.726 10.075 12.015 1.00 96.75 328 THR A CA 1
ATOM 2512 C C . THR A 1 328 ? 0.225 10.222 12.192 1.00 96.75 328 THR A C 1
ATOM 2514 O O . THR A 1 328 ? -0.387 9.504 12.983 1.00 96.75 328 THR A O 1
ATOM 2517 N N . LEU A 1 329 ? -0.372 11.153 11.454 1.00 97.44 329 LEU A N 1
ATOM 2518 C CA . LEU A 1 329 ? -1.810 11.378 11.454 1.00 97.44 329 LEU A CA 1
ATOM 2519 C C . LEU A 1 329 ? -2.409 10.593 10.300 1.00 97.44 329 LEU A C 1
ATOM 2521 O O . LEU A 1 329 ? -2.130 10.907 9.139 1.00 97.44 329 LEU A O 1
ATOM 2525 N N . ILE A 1 330 ? -3.226 9.592 10.619 1.00 95.00 330 ILE A N 1
ATOM 2526 C CA . ILE A 1 330 ? -3.761 8.668 9.621 1.00 95.00 330 ILE A CA 1
ATOM 2527 C C . ILE A 1 330 ? -5.279 8.524 9.713 1.00 95.00 330 ILE A C 1
ATOM 2529 O O . ILE A 1 330 ? -5.859 8.380 10.789 1.00 95.00 330 ILE A O 1
ATOM 2533 N N . ARG A 1 331 ? -5.933 8.557 8.552 1.00 96.88 331 ARG A N 1
ATOM 2534 C CA . ARG A 1 331 ? -7.364 8.286 8.386 1.00 96.88 331 ARG A CA 1
ATOM 2535 C C . ARG A 1 331 ? -7.610 7.655 7.025 1.00 96.88 331 ARG A C 1
ATOM 2537 O O . ARG A 1 331 ? -7.014 8.084 6.043 1.00 96.88 331 ARG A O 1
ATOM 2544 N N . PHE A 1 332 ? -8.516 6.689 6.965 1.00 96.94 332 PHE A N 1
ATOM 2545 C CA . PHE A 1 332 ? -9.090 6.164 5.726 1.00 96.94 332 PHE A CA 1
ATOM 2546 C C . PHE A 1 332 ? -10.599 6.461 5.690 1.00 96.94 332 PHE A C 1
ATOM 2548 O O . PHE A 1 332 ? -11.154 6.876 6.708 1.00 96.94 332 PHE A O 1
ATOM 2555 N N . PRO A 1 333 ? -11.298 6.228 4.562 1.00 95.38 333 PRO A N 1
ATOM 2556 C CA . PRO A 1 333 ? -12.733 6.511 4.452 1.00 95.38 333 PRO A CA 1
ATOM 2557 C C . PRO A 1 333 ? -13.615 5.843 5.518 1.00 95.38 333 PRO A C 1
ATOM 2559 O O . PRO A 1 333 ? -14.679 6.360 5.834 1.00 95.38 333 PRO A O 1
ATOM 2562 N N . VAL A 1 334 ? -13.167 4.718 6.084 1.00 95.81 334 VAL A N 1
ATOM 2563 C CA . VAL A 1 334 ? -13.862 3.978 7.153 1.00 95.81 334 VAL A CA 1
ATOM 2564 C C . VAL A 1 334 ? -13.472 4.430 8.573 1.00 95.81 334 VAL A C 1
ATOM 2566 O O . VAL A 1 334 ? -13.922 3.833 9.547 1.00 95.81 334 VAL A O 1
ATOM 2569 N N . GLY A 1 335 ? -12.643 5.465 8.721 1.00 97.38 335 GLY A N 1
ATOM 2570 C CA . GLY A 1 335 ? -12.188 6.003 10.007 1.00 97.38 335 GLY A CA 1
ATOM 2571 C C . GLY A 1 335 ? -10.671 5.927 10.193 1.00 97.38 335 GLY A C 1
ATOM 2572 O O . GLY A 1 335 ? -9.925 5.539 9.287 1.00 97.38 335 GLY A O 1
ATOM 2573 N N . ALA A 1 336 ? -10.189 6.323 11.371 1.00 98.19 336 ALA A N 1
ATOM 2574 C CA . ALA A 1 336 ? -8.777 6.202 11.711 1.00 98.19 336 ALA A CA 1
ATOM 2575 C C . ALA A 1 336 ? -8.431 4.741 12.047 1.00 98.19 336 ALA A C 1
ATOM 2577 O O . ALA A 1 336 ? -9.031 4.200 12.978 1.00 98.19 336 ALA A O 1
ATOM 2578 N N . PRO A 1 337 ? -7.501 4.090 11.321 1.00 98.19 337 PRO A N 1
ATOM 2579 C CA . PRO A 1 337 ? -7.065 2.738 11.654 1.00 98.19 337 PRO A CA 1
ATOM 2580 C C . PRO A 1 337 ? -6.222 2.779 12.926 1.00 98.19 337 PRO A C 1
ATOM 2582 O O . PRO A 1 337 ? -5.182 3.436 12.948 1.00 98.19 337 PRO A O 1
ATOM 2585 N N . ILE A 1 338 ? -6.644 2.073 13.974 1.00 98.50 338 ILE A N 1
ATOM 2586 C CA . ILE A 1 338 ? -5.839 1.927 15.188 1.00 98.50 338 ILE A CA 1
ATOM 2587 C C . ILE A 1 338 ? -5.208 0.529 15.164 1.00 98.50 338 ILE A C 1
ATOM 2589 O O . ILE A 1 338 ? -5.933 -0.465 15.307 1.00 98.50 338 ILE A O 1
ATOM 2593 N N . PRO A 1 339 ? -3.887 0.414 14.927 1.00 98.31 339 PRO A N 1
ATOM 2594 C CA . PRO A 1 339 ? -3.250 -0.884 14.826 1.00 98.31 339 PRO A CA 1
ATOM 2595 C C . PRO A 1 339 ? -3.240 -1.618 16.166 1.00 98.31 339 PRO A C 1
ATOM 2597 O O . PRO A 1 339 ? -3.088 -1.018 17.232 1.00 98.31 339 PRO A O 1
ATOM 2600 N N . ILE A 1 340 ? -3.365 -2.941 16.111 1.00 98.44 340 ILE A N 1
ATOM 2601 C CA . ILE A 1 340 ? -3.262 -3.792 17.296 1.00 98.44 340 ILE A CA 1
ATOM 2602 C C . ILE A 1 340 ? -1.864 -3.630 17.905 1.00 98.44 340 ILE A C 1
ATOM 2604 O O . ILE A 1 340 ? -0.856 -3.781 17.218 1.00 98.44 340 ILE A O 1
ATOM 2608 N N . GLY A 1 341 ? -1.812 -3.336 19.203 1.00 97.56 341 GLY A N 1
ATOM 2609 C CA . GLY A 1 341 ? -0.582 -3.057 19.945 1.00 97.56 341 GLY A CA 1
ATOM 2610 C C . GLY A 1 341 ? -0.233 -1.570 20.049 1.00 97.56 341 GLY A C 1
ATOM 2611 O O . GLY A 1 341 ? 0.736 -1.246 20.730 1.00 97.56 341 GLY A O 1
ATOM 2612 N N . HIS A 1 342 ? -1.013 -0.677 19.432 1.00 97.88 342 HIS A N 1
ATOM 2613 C CA . HIS A 1 342 ? -0.776 0.765 19.467 1.00 97.88 342 HIS A CA 1
ATOM 2614 C C . HIS A 1 342 ? -1.850 1.523 20.254 1.00 97.88 342 HIS A C 1
ATOM 2616 O O . HIS A 1 342 ? -2.969 1.058 20.491 1.00 97.88 342 HIS A O 1
ATOM 2622 N N . GLU A 1 343 ? -1.468 2.737 20.634 1.00 97.81 343 GLU A N 1
ATOM 2623 C CA . GLU A 1 343 ? -2.344 3.781 21.145 1.00 97.81 343 GLU A CA 1
ATOM 2624 C C . GLU A 1 343 ? -2.382 4.924 20.133 1.00 97.81 343 GLU A C 1
ATOM 2626 O O . GLU A 1 343 ? -1.394 5.186 19.439 1.00 97.81 343 GLU A O 1
ATOM 2631 N N . ALA A 1 344 ? -3.524 5.597 20.051 1.00 97.88 344 ALA A N 1
ATOM 2632 C CA . ALA A 1 344 ? -3.706 6.750 19.194 1.00 97.88 344 ALA A CA 1
ATOM 2633 C C . ALA A 1 344 ? -4.327 7.913 19.964 1.00 97.88 344 ALA A C 1
ATOM 2635 O O . ALA A 1 344 ? -5.374 7.763 20.598 1.00 97.88 344 ALA A O 1
ATOM 2636 N N . GLU A 1 345 ? -3.685 9.075 19.883 1.00 98.00 345 GLU A N 1
ATOM 2637 C CA . GLU A 1 345 ? -4.170 10.315 20.487 1.00 98.00 345 GLU A CA 1
ATOM 2638 C C . GLU A 1 345 ? -5.020 11.086 19.472 1.00 98.00 345 GLU A C 1
ATOM 2640 O O . GLU A 1 345 ? -4.544 11.470 18.401 1.00 98.00 345 GLU A O 1
ATOM 2645 N N . PHE A 1 346 ? -6.289 11.321 19.796 1.00 97.56 346 PHE A N 1
ATOM 2646 C CA . PHE A 1 346 ? -7.192 12.122 18.977 1.00 97.56 346 PHE A CA 1
ATOM 2647 C C . PHE A 1 346 ? -7.100 13.594 19.370 1.00 97.56 346 PHE A C 1
ATOM 2649 O O . PHE A 1 346 ? -7.289 13.957 20.533 1.00 97.56 346 PHE A O 1
ATOM 2656 N N . GLY A 1 347 ? -6.839 14.448 18.381 1.00 91.19 347 GLY A N 1
ATOM 2657 C CA . GLY A 1 347 ? -6.900 15.899 18.549 1.00 91.19 347 GLY A CA 1
ATOM 2658 C C . GLY A 1 347 ? -8.282 16.469 18.213 1.00 91.19 347 GLY A C 1
ATOM 2659 O O . GLY A 1 347 ? -9.101 15.773 17.613 1.00 91.19 347 GLY A O 1
ATOM 2660 N N . PRO A 1 348 ? -8.533 17.763 18.507 1.00 90.19 348 PRO A N 1
ATOM 2661 C CA . PRO A 1 348 ? -9.795 18.445 18.186 1.00 90.19 348 PRO A CA 1
ATOM 2662 C C . PRO A 1 348 ? -10.163 18.448 16.692 1.00 90.19 348 PRO A C 1
ATOM 2664 O O . PRO A 1 348 ? -11.311 18.711 16.334 1.00 90.19 348 PRO A O 1
ATOM 2667 N N . ASP A 1 349 ? -9.183 18.180 15.826 1.00 91.31 349 ASP A N 1
ATOM 2668 C CA . ASP A 1 349 ? -9.324 17.975 14.383 1.00 91.31 349 ASP A CA 1
ATOM 2669 C C . ASP A 1 349 ? -9.946 16.613 14.012 1.00 91.31 349 ASP A C 1
ATOM 2671 O O . ASP A 1 349 ? -10.267 16.380 12.845 1.00 91.31 349 ASP A O 1
ATOM 2675 N N . GLY A 1 350 ? -10.141 15.724 14.990 1.00 91.00 350 GLY A N 1
ATOM 2676 C CA . GLY A 1 350 ? -10.673 14.375 14.812 1.00 91.00 350 GLY A CA 1
ATOM 2677 C C . GLY A 1 350 ? -9.691 13.409 14.147 1.00 91.00 350 GLY A C 1
ATOM 2678 O O . GLY A 1 350 ? -10.111 12.364 13.650 1.00 91.00 350 GLY A O 1
ATOM 2679 N N . LEU A 1 351 ? -8.400 13.755 14.086 1.00 95.38 351 LEU A N 1
ATOM 2680 C CA . LEU A 1 351 ? -7.357 12.904 13.515 1.00 95.38 351 LEU A CA 1
ATOM 2681 C C . LEU A 1 351 ? -6.620 12.140 14.615 1.00 95.38 351 LEU A C 1
ATOM 2683 O O . LEU A 1 351 ? -6.231 12.714 15.635 1.00 95.38 351 LEU A O 1
ATOM 2687 N N . ALA A 1 352 ? -6.402 10.850 14.364 1.00 97.00 352 ALA A N 1
ATOM 2688 C CA . ALA A 1 352 ? -5.630 9.970 15.225 1.00 97.00 352 ALA A CA 1
ATOM 2689 C C . ALA A 1 352 ? -4.130 10.168 14.980 1.00 97.00 352 ALA A C 1
ATOM 2691 O O . ALA A 1 352 ? -3.673 10.034 13.844 1.00 97.00 352 ALA A O 1
ATOM 2692 N N . ARG A 1 353 ? -3.375 10.461 16.039 1.00 97.75 353 ARG A N 1
ATOM 2693 C CA . ARG A 1 353 ? -1.910 10.564 16.046 1.00 97.75 353 ARG A CA 1
ATOM 2694 C C . ARG A 1 353 ? -1.317 9.270 16.575 1.00 97.75 353 ARG A C 1
ATOM 2696 O O . ARG A 1 353 ? -1.593 8.886 17.710 1.00 97.75 353 ARG A O 1
ATOM 2703 N N . ILE A 1 354 ? -0.508 8.611 15.753 1.00 97.31 354 ILE A N 1
ATOM 2704 C CA . ILE A 1 354 ? 0.141 7.339 16.073 1.00 97.31 354 ILE A CA 1
ATOM 2705 C C . ILE A 1 354 ? 1.646 7.500 15.883 1.00 97.31 354 ILE A C 1
ATOM 2707 O O . ILE A 1 354 ? 2.101 8.049 14.876 1.00 97.31 354 ILE A O 1
ATOM 2711 N N . ARG A 1 355 ? 2.428 6.995 16.838 1.00 95.94 355 ARG A N 1
ATOM 2712 C CA . ARG A 1 355 ? 3.879 6.846 16.689 1.00 95.94 355 ARG A CA 1
ATOM 2713 C C . ARG A 1 355 ? 4.193 5.410 16.312 1.00 95.94 355 ARG A C 1
ATOM 2715 O O . ARG A 1 355 ? 3.809 4.484 17.025 1.00 95.94 355 ARG A O 1
ATOM 2722 N N . PHE A 1 356 ? 4.880 5.255 15.190 1.00 96.56 356 PHE A N 1
ATOM 2723 C CA . PHE A 1 356 ? 5.391 3.973 14.721 1.00 96.56 356 PHE A CA 1
ATOM 2724 C C . PHE A 1 356 ? 6.858 3.823 15.112 1.00 96.56 356 PHE A C 1
ATOM 2726 O O . PHE A 1 356 ? 7.610 4.809 15.104 1.00 96.56 356 PHE A O 1
ATOM 2733 N N . ALA A 1 357 ? 7.259 2.590 15.411 1.00 95.44 357 ALA A N 1
ATOM 2734 C CA . ALA A 1 357 ? 8.658 2.205 15.498 1.00 95.44 357 ALA A CA 1
ATOM 2735 C C . ALA A 1 357 ? 9.350 2.414 14.143 1.00 95.44 357 ALA A C 1
ATOM 2737 O O . ALA A 1 357 ? 8.706 2.652 13.116 1.00 95.44 357 ALA A O 1
ATOM 2738 N N . ARG A 1 358 ? 10.684 2.305 14.122 1.00 94.81 358 ARG A N 1
ATOM 2739 C CA . ARG A 1 358 ? 11.448 2.528 12.884 1.00 94.81 358 ARG A CA 1
ATOM 2740 C C . ARG A 1 358 ? 11.006 1.670 11.709 1.00 94.81 358 ARG A C 1
ATOM 2742 O O . ARG A 1 358 ? 11.002 2.148 10.577 1.00 94.81 358 ARG A O 1
ATOM 2749 N N . ALA A 1 359 ? 10.636 0.430 11.988 1.00 95.94 359 ALA A N 1
ATOM 2750 C CA . ALA A 1 359 ? 10.085 -0.497 11.022 1.00 95.94 359 ALA A CA 1
ATOM 2751 C C . ALA A 1 359 ? 8.928 -1.247 11.679 1.00 95.94 359 ALA A C 1
ATOM 2753 O O . ALA A 1 359 ? 9.144 -2.023 12.608 1.00 95.94 359 ALA A O 1
ATOM 2754 N N . ASP A 1 360 ? 7.719 -1.016 11.185 1.00 96.88 360 ASP A N 1
ATOM 2755 C CA . ASP A 1 360 ? 6.494 -1.592 11.726 1.00 96.88 360 ASP A CA 1
ATOM 2756 C C . ASP A 1 360 ? 5.709 -2.318 10.632 1.00 96.88 360 ASP A C 1
ATOM 2758 O O . ASP A 1 360 ? 5.746 -1.957 9.456 1.00 96.88 360 ASP A O 1
ATOM 2762 N N . HIS A 1 361 ? 4.992 -3.369 11.023 1.00 98.06 361 HIS A N 1
ATOM 2763 C CA . HIS A 1 361 ? 4.035 -4.056 10.158 1.00 98.06 361 HIS A CA 1
ATOM 2764 C C . HIS A 1 361 ? 2.836 -4.473 10.993 1.00 98.06 361 HIS A C 1
ATOM 2766 O O . HIS A 1 361 ? 2.891 -5.474 11.725 1.00 98.06 361 HIS A O 1
ATOM 2772 N N . CYS A 1 362 ? 1.792 -3.653 10.930 1.00 97.75 362 CYS A N 1
ATOM 2773 C CA . CYS A 1 362 ? 0.725 -3.654 11.919 1.00 97.75 362 CYS A CA 1
ATOM 2774 C C . CYS A 1 362 ? -0.613 -4.061 11.306 1.00 97.75 362 CYS A C 1
ATOM 2776 O O . CYS A 1 362 ? -1.003 -3.561 10.253 1.00 97.75 362 CYS A O 1
ATOM 2778 N N . GLU A 1 363 ? -1.325 -4.944 12.002 1.00 98.62 363 GLU A N 1
ATOM 2779 C CA . GLU A 1 363 ? -2.683 -5.372 11.669 1.00 98.62 363 GLU A CA 1
ATOM 2780 C C . GLU A 1 363 ? -3.692 -4.367 12.246 1.00 98.62 363 GLU A C 1
ATOM 2782 O O . GLU A 1 363 ? -3.669 -4.063 13.441 1.00 98.62 363 GLU A O 1
ATOM 2787 N N . CYS A 1 364 ? -4.590 -3.856 11.408 1.00 98.56 364 CYS A N 1
ATOM 2788 C CA . CYS A 1 364 ? -5.634 -2.906 11.777 1.00 98.56 364 CYS A CA 1
ATOM 2789 C C . CYS A 1 364 ? -7.008 -3.529 11.511 1.00 98.56 364 CYS A C 1
ATOM 2791 O O . CYS A 1 364 ? -7.421 -3.714 10.364 1.00 98.56 364 CYS A O 1
ATOM 2793 N N . ARG A 1 365 ? -7.729 -3.819 12.597 1.00 98.62 365 ARG A N 1
ATOM 2794 C CA . ARG A 1 365 ? -9.117 -4.318 12.571 1.00 98.62 365 ARG A CA 1
ATOM 2795 C C . ARG A 1 365 ? -10.114 -3.376 13.230 1.00 98.62 365 ARG A C 1
ATOM 2797 O O . ARG A 1 365 ? -11.309 -3.647 13.225 1.00 98.62 365 ARG A O 1
ATOM 2804 N N . VAL A 1 366 ? -9.625 -2.291 13.819 1.00 98.75 366 VAL A N 1
ATOM 2805 C CA . VAL A 1 366 ? -10.417 -1.333 14.581 1.00 98.75 366 VAL A CA 1
ATOM 2806 C C . VAL A 1 366 ? -10.246 0.026 13.929 1.00 98.75 366 VAL A C 1
ATOM 2808 O O . VAL A 1 366 ? -9.126 0.525 13.810 1.00 98.75 366 VAL A O 1
ATOM 2811 N N . PHE A 1 367 ? -11.359 0.610 13.504 1.00 98.75 367 PHE A N 1
ATOM 2812 C CA . PHE A 1 367 ? -11.404 1.947 12.939 1.00 98.75 367 PHE A CA 1
ATOM 2813 C C . PHE A 1 367 ? -12.295 2.822 13.802 1.00 98.75 367 PHE A C 1
ATOM 2815 O O . PHE A 1 367 ? -13.401 2.420 14.170 1.00 98.75 367 PHE A O 1
ATOM 2822 N N . VAL A 1 368 ? -11.793 4.007 14.136 1.00 98.69 368 VAL A N 1
ATOM 2823 C CA . VAL A 1 368 ? -12.442 4.902 15.092 1.00 98.69 368 VAL A CA 1
ATOM 2824 C C . VAL A 1 368 ? -12.543 6.308 14.523 1.00 98.69 368 VAL A C 1
ATOM 2826 O O . VAL A 1 368 ? -11.606 6.827 13.916 1.00 98.69 368 VAL A O 1
ATOM 2829 N N . GLU A 1 369 ? -13.686 6.937 14.756 1.00 98.19 369 GLU A N 1
ATOM 2830 C CA . GLU A 1 369 ? -13.879 8.374 14.613 1.00 98.19 369 GLU A CA 1
ATOM 2831 C C . GLU A 1 369 ? -14.321 8.939 15.965 1.00 98.19 369 GLU A C 1
ATOM 2833 O O . GLU A 1 369 ? -15.393 8.601 16.468 1.00 98.19 369 GLU A O 1
ATOM 2838 N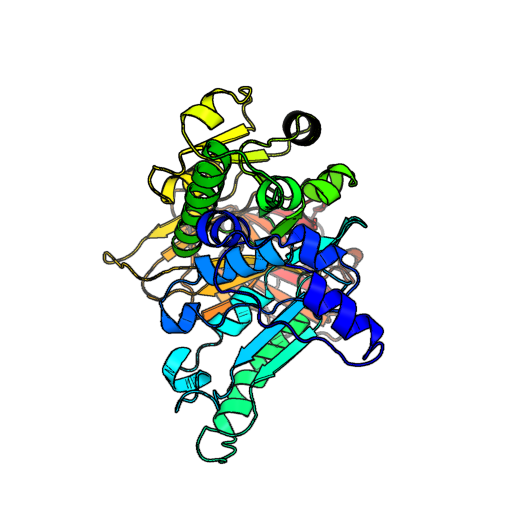 N . GLN A 1 370 ? -13.493 9.801 16.558 1.00 96.44 370 GLN A N 1
ATOM 2839 C CA . GLN A 1 370 ? -13.822 10.562 17.766 1.00 96.44 370 GLN A CA 1
ATOM 2840 C C . GLN A 1 370 ? -13.080 11.907 17.784 1.00 96.44 370 GLN A C 1
ATOM 2842 O O . GLN A 1 370 ? -12.197 12.150 16.963 1.00 96.44 370 GLN A O 1
ATOM 2847 N N . LYS A 1 371 ? -13.466 12.814 18.690 1.00 94.75 371 LYS A N 1
ATOM 2848 C CA . LYS A 1 371 ? -12.971 14.207 18.712 1.00 94.75 371 LYS A CA 1
ATOM 2849 C C . LYS A 1 371 ? -11.778 14.471 19.627 1.00 94.75 371 LYS A C 1
ATOM 2851 O O . LYS A 1 371 ? -11.149 15.511 19.484 1.00 94.75 371 LYS A O 1
ATOM 2856 N N . ALA A 1 372 ? -11.548 13.626 20.620 1.00 95.12 372 ALA A N 1
ATOM 2857 C CA . ALA A 1 372 ? -10.505 13.810 21.620 1.00 95.12 372 ALA A CA 1
ATOM 2858 C C . ALA A 1 372 ? -10.264 12.489 22.356 1.00 95.12 372 ALA A C 1
ATOM 2860 O O . ALA A 1 372 ? -11.050 11.555 22.206 1.00 95.12 372 ALA A O 1
ATOM 2861 N N . GLY A 1 373 ? -9.203 12.427 23.157 1.00 96.75 373 GLY A N 1
ATOM 2862 C CA . GLY A 1 373 ? -8.898 11.281 24.013 1.00 96.75 373 GLY A CA 1
ATOM 2863 C C . GLY A 1 373 ? -7.879 10.325 23.400 1.00 96.75 373 GLY A C 1
ATOM 2864 O O . GLY A 1 373 ? -7.334 10.572 22.325 1.00 96.75 373 GLY A O 1
ATOM 2865 N N . ILE A 1 374 ? -7.593 9.243 24.119 1.00 98.31 374 ILE A N 1
ATOM 2866 C CA . ILE A 1 374 ? -6.603 8.240 23.722 1.00 98.31 374 ILE A CA 1
ATOM 2867 C C . ILE A 1 374 ? -7.318 6.906 23.564 1.00 98.31 374 ILE A C 1
ATOM 2869 O O . ILE A 1 374 ? -7.916 6.416 24.521 1.00 98.31 374 ILE A O 1
ATOM 2873 N N . VAL A 1 375 ? -7.215 6.312 22.377 1.00 98.62 375 VAL A N 1
ATOM 2874 C CA . VAL A 1 375 ? -7.731 4.969 22.099 1.00 98.62 375 VAL A CA 1
ATOM 2875 C C . VAL A 1 375 ? -6.576 3.978 22.103 1.00 98.62 375 VAL A C 1
ATOM 2877 O O . VAL A 1 375 ? -5.588 4.189 21.405 1.00 98.62 375 VAL A O 1
ATOM 2880 N N . SER A 1 376 ? -6.703 2.883 22.855 1.00 98.50 376 SER A N 1
ATOM 2881 C CA . SER A 1 376 ? -5.745 1.765 22.842 1.00 98.50 376 SER A CA 1
ATOM 2882 C C . SER A 1 376 ? -6.390 0.539 22.213 1.00 98.50 376 SER A C 1
ATOM 2884 O O . SER A 1 376 ? -7.537 0.224 22.536 1.00 98.50 376 SER A O 1
ATOM 2886 N N . VAL A 1 377 ? -5.659 -0.173 21.354 1.00 98.62 377 VAL A N 1
ATOM 2887 C CA . VAL A 1 377 ? -6.100 -1.456 20.791 1.00 98.62 377 VAL A CA 1
ATOM 2888 C C . VAL A 1 377 ? -5.074 -2.527 21.107 1.00 98.62 377 VAL A C 1
ATOM 2890 O O . VAL A 1 377 ? -3.892 -2.378 20.806 1.00 98.62 377 VAL A O 1
ATOM 2893 N N . ARG A 1 378 ? -5.509 -3.640 21.703 1.00 97.56 378 ARG A N 1
ATOM 2894 C CA . ARG A 1 378 ? -4.623 -4.754 22.072 1.00 97.56 378 ARG A CA 1
ATOM 2895 C C . ARG A 1 378 ? -5.297 -6.095 21.847 1.00 97.56 378 ARG A C 1
ATOM 2897 O O . ARG A 1 378 ? -6.478 -6.268 22.140 1.00 97.56 378 ARG A O 1
ATOM 2904 N N . GLU A 1 379 ? -4.524 -7.072 21.393 1.00 96.31 379 GLU A N 1
ATOM 2905 C CA . GLU A 1 379 ? -4.956 -8.463 21.440 1.00 96.31 379 GLU A CA 1
ATOM 2906 C C . GLU A 1 379 ? -4.825 -8.977 22.876 1.00 96.31 379 GLU A C 1
ATOM 2908 O O . GLU A 1 379 ? -3.804 -8.785 23.538 1.00 96.31 379 GLU A O 1
ATOM 2913 N N . THR A 1 380 ? -5.887 -9.597 23.378 1.00 94.38 380 THR A N 1
ATOM 2914 C CA . THR A 1 380 ? -5.942 -10.168 24.726 1.00 94.38 380 THR A CA 1
ATOM 2915 C C . THR A 1 380 ? -6.356 -11.627 24.640 1.00 94.38 380 THR A C 1
ATOM 2917 O O . THR A 1 380 ? -7.009 -12.044 23.685 1.00 94.38 380 THR A O 1
ATOM 2920 N N . ALA A 1 381 ? -5.969 -12.429 25.630 1.00 91.94 381 ALA A N 1
ATOM 2921 C CA . ALA A 1 381 ? -6.381 -13.824 25.666 1.00 91.94 381 ALA A CA 1
ATOM 2922 C C . ALA A 1 381 ? -7.921 -13.910 25.722 1.00 91.94 381 ALA A C 1
ATOM 2924 O O . ALA A 1 381 ? -8.527 -13.227 26.548 1.00 91.94 381 ALA A O 1
ATOM 2925 N N . PRO A 1 382 ? -8.577 -14.752 24.901 1.00 90.50 382 PRO A N 1
ATOM 2926 C CA . PRO A 1 382 ? -10.028 -14.899 24.973 1.00 90.50 382 PRO A CA 1
ATOM 2927 C C . PRO A 1 382 ? -10.523 -15.499 26.296 1.00 90.50 382 PRO A C 1
ATOM 2929 O O . PRO A 1 382 ? -11.662 -15.245 26.670 1.00 90.50 382 PRO A O 1
ATOM 2932 N N . VAL A 1 383 ? -9.690 -16.327 26.953 1.00 91.62 383 VAL A N 1
ATOM 2933 C CA . VAL A 1 383 ? -9.967 -17.109 28.188 1.00 91.62 383 VAL A CA 1
ATOM 2934 C C . VAL A 1 383 ? -11.333 -17.822 28.161 1.00 91.62 383 VAL A C 1
ATOM 2936 O O . VAL A 1 383 ? -11.963 -18.133 29.166 1.00 91.62 383 VAL A O 1
ATOM 2939 N N . ASN A 1 384 ? -11.783 -18.148 26.952 1.00 88.19 384 ASN A N 1
ATOM 2940 C CA . ASN A 1 384 ? -13.005 -18.871 26.672 1.00 88.19 384 ASN A CA 1
ATOM 2941 C C . ASN A 1 384 ? -12.789 -19.655 25.376 1.00 88.19 384 ASN A C 1
ATOM 2943 O O . ASN A 1 384 ? -12.495 -19.072 24.335 1.00 88.19 384 ASN A O 1
ATOM 2947 N N . ALA A 1 385 ? -12.930 -20.980 25.441 1.00 89.50 385 ALA A N 1
ATOM 2948 C CA . ALA A 1 385 ? -12.625 -21.876 24.326 1.00 89.50 385 ALA A CA 1
ATOM 2949 C C . ALA A 1 385 ? -13.544 -21.699 23.100 1.00 89.50 385 ALA A C 1
ATOM 2951 O O . ALA A 1 385 ? -13.222 -22.216 22.031 1.00 89.50 385 ALA A O 1
ATOM 2952 N N . HIS A 1 386 ? -14.666 -20.987 23.244 1.00 89.75 386 HIS A N 1
ATOM 2953 C CA . HIS A 1 386 ? -15.567 -20.661 22.141 1.00 89.75 386 HIS A CA 1
ATOM 2954 C C . HIS A 1 386 ? -14.973 -19.624 21.174 1.00 89.75 386 HIS A C 1
ATOM 2956 O O . HIS A 1 386 ? -15.276 -19.655 19.983 1.00 89.75 386 HIS A O 1
ATOM 2962 N N . PHE A 1 387 ? -14.114 -18.731 21.671 1.00 91.75 387 PHE A N 1
ATOM 2963 C CA . PHE A 1 387 ? -13.532 -17.648 20.885 1.00 91.75 387 PHE A CA 1
ATOM 2964 C C . PHE A 1 387 ? -12.073 -17.948 20.532 1.00 91.75 387 PHE A C 1
ATOM 2966 O O . PHE A 1 387 ? -11.292 -18.414 21.365 1.00 91.75 387 PHE A O 1
ATOM 2973 N N . LEU A 1 388 ? -11.706 -17.683 19.280 1.00 92.62 388 LEU A N 1
ATOM 2974 C CA . LEU A 1 388 ? -10.349 -17.826 18.764 1.00 92.62 388 LEU A CA 1
ATOM 2975 C C . LEU A 1 388 ? -9.496 -16.597 19.087 1.00 92.62 388 LEU A C 1
ATOM 2977 O O . LEU A 1 388 ? -8.369 -16.741 19.558 1.00 92.62 388 LEU A O 1
ATOM 2981 N N . ARG A 1 389 ? -10.049 -15.401 18.858 1.00 95.00 389 ARG A N 1
ATOM 2982 C CA . ARG A 1 389 ? -9.373 -14.113 19.060 1.00 95.00 389 ARG A CA 1
ATOM 2983 C C . ARG A 1 389 ? -10.235 -13.159 19.869 1.00 95.00 389 ARG A C 1
ATOM 2985 O O . ARG A 1 389 ? -11.468 -13.202 19.809 1.00 95.00 389 ARG A O 1
ATOM 2992 N N . ARG A 1 390 ? -9.565 -12.278 20.610 1.00 96.00 390 ARG A N 1
ATOM 2993 C CA . ARG A 1 390 ? -10.184 -11.204 21.387 1.00 96.00 390 ARG A CA 1
ATOM 2994 C C . ARG A 1 390 ? -9.358 -9.928 21.251 1.00 96.00 390 ARG A C 1
ATOM 2996 O O . ARG A 1 390 ? -8.242 -9.845 21.763 1.00 96.00 390 ARG A O 1
ATOM 3003 N N . ILE A 1 391 ? -9.929 -8.920 20.600 1.00 97.75 391 ILE A N 1
ATOM 3004 C CA . ILE A 1 391 ? -9.290 -7.617 20.378 1.00 97.75 391 ILE A CA 1
ATOM 3005 C C . ILE A 1 391 ? -9.987 -6.589 21.258 1.00 97.75 391 ILE A C 1
ATOM 3007 O O . ILE A 1 391 ? -11.144 -6.251 21.022 1.00 97.75 391 ILE A O 1
ATOM 3011 N N . SER A 1 392 ? -9.286 -6.117 22.282 1.00 97.75 392 SER A N 1
ATOM 3012 C CA . SER A 1 392 ? -9.783 -5.131 23.240 1.00 97.75 392 SER A CA 1
ATOM 3013 C C . SER A 1 392 ? -9.502 -3.716 22.746 1.00 97.75 392 SER A C 1
ATOM 3015 O O . SER A 1 392 ? -8.412 -3.437 22.244 1.00 97.75 392 SER A O 1
ATOM 3017 N N . VAL A 1 393 ? -10.482 -2.833 22.919 1.00 98.50 393 VAL A N 1
ATOM 3018 C CA . VAL A 1 393 ? -10.438 -1.413 22.565 1.00 98.50 393 VAL A CA 1
ATOM 3019 C C . VAL A 1 393 ? -10.832 -0.610 23.796 1.00 98.50 393 VAL A C 1
ATOM 3021 O O . VAL A 1 393 ? -11.889 -0.862 24.375 1.00 98.50 393 VAL A O 1
ATOM 3024 N N . THR A 1 394 ? -10.001 0.344 24.202 1.00 98.50 394 THR A N 1
ATOM 3025 C CA . THR A 1 394 ? -10.251 1.166 25.395 1.00 98.50 394 THR A CA 1
ATOM 3026 C C . THR A 1 394 ? -10.189 2.651 25.080 1.00 98.50 394 THR A C 1
ATOM 3028 O O . THR A 1 394 ? -9.469 3.047 24.163 1.00 98.50 394 THR A O 1
ATOM 3031 N N . GLY A 1 395 ? -10.869 3.471 25.882 1.00 97.88 395 GLY A N 1
ATOM 3032 C CA . GLY A 1 395 ? -10.797 4.936 25.794 1.00 97.88 395 GLY A CA 1
ATOM 3033 C C . GLY A 1 395 ? -11.684 5.559 24.711 1.00 97.88 395 GLY A C 1
ATOM 3034 O O . GLY A 1 395 ? -11.387 6.646 24.213 1.00 97.88 395 GLY A O 1
ATOM 3035 N N . LEU A 1 396 ? -12.772 4.879 24.333 1.00 98.44 396 LEU A N 1
ATOM 3036 C CA . LEU A 1 396 ? -13.742 5.414 23.378 1.00 98.44 396 LEU A CA 1
ATOM 3037 C C . LEU A 1 396 ? -14.605 6.488 24.048 1.00 98.44 396 LEU A C 1
ATOM 3039 O O . LEU A 1 396 ? -15.128 6.287 25.148 1.00 98.44 396 LEU A O 1
ATOM 3043 N N . GLU A 1 397 ? -14.797 7.612 23.363 1.00 97.25 397 GLU A N 1
ATOM 3044 C CA . GLU A 1 397 ? -15.605 8.731 23.849 1.00 97.25 397 GLU A CA 1
ATOM 3045 C C . GLU A 1 397 ? -16.562 9.211 22.756 1.00 97.25 397 GLU A C 1
ATOM 3047 O O . GLU A 1 397 ? -16.152 9.888 21.810 1.00 97.25 397 GLU A O 1
ATOM 3052 N N . ASN A 1 398 ? -17.848 8.855 22.887 1.00 97.25 398 ASN A N 1
ATOM 3053 C CA . ASN A 1 398 ? -18.894 9.149 21.902 1.00 97.25 398 ASN A CA 1
ATOM 3054 C C . ASN A 1 398 ? -18.438 8.848 20.458 1.00 97.25 398 ASN A C 1
ATOM 3056 O O . ASN A 1 398 ? -18.625 9.651 19.542 1.00 97.25 398 ASN A O 1
ATOM 3060 N N . ALA A 1 399 ? -17.775 7.706 20.293 1.00 98.25 399 ALA A N 1
ATOM 3061 C CA . ALA A 1 399 ? -17.072 7.337 19.081 1.00 98.25 399 ALA A CA 1
ATOM 3062 C C . ALA A 1 399 ? -17.987 6.616 18.086 1.00 98.25 399 ALA A C 1
ATOM 3064 O O . ALA A 1 399 ? -18.898 5.878 18.479 1.00 98.25 399 ALA A O 1
ATOM 3065 N N . THR A 1 400 ? -17.696 6.773 16.797 1.00 98.50 400 THR A N 1
ATOM 3066 C CA . THR A 1 400 ? -18.143 5.828 15.767 1.00 98.50 400 THR A CA 1
ATOM 3067 C C . THR A 1 400 ? -17.059 4.781 15.589 1.00 98.50 400 THR A C 1
ATOM 3069 O O . THR A 1 400 ? -15.904 5.116 15.322 1.00 98.50 400 THR A O 1
ATOM 3072 N N . VAL A 1 401 ? -17.422 3.512 15.761 1.00 98.75 401 VAL A N 1
ATOM 3073 C CA . VAL A 1 401 ? -16.475 2.396 15.767 1.00 98.75 401 VAL A CA 1
ATOM 3074 C C . VAL A 1 401 ? -16.862 1.389 14.700 1.00 98.75 401 VAL A C 1
ATOM 3076 O O . VAL A 1 401 ? -18.016 0.963 14.630 1.00 98.75 401 VAL A O 1
ATOM 3079 N N . ARG A 1 402 ? -15.876 0.979 13.900 1.00 98.69 402 ARG A N 1
ATOM 3080 C CA . ARG A 1 402 ? -15.992 -0.096 12.911 1.00 98.69 402 ARG A CA 1
ATOM 3081 C C . ARG A 1 402 ? -14.973 -1.184 13.215 1.00 98.69 402 ARG A C 1
ATOM 3083 O O . ARG A 1 402 ? -13.778 -0.916 13.333 1.00 98.69 402 ARG A O 1
ATOM 3090 N N . LEU A 1 403 ? -15.457 -2.410 13.361 1.00 98.69 403 LEU A N 1
ATOM 3091 C CA . LEU A 1 403 ? -14.677 -3.580 13.751 1.00 98.69 403 LEU A CA 1
ATOM 3092 C C . LEU A 1 403 ? -14.694 -4.591 12.607 1.00 98.69 403 LEU A C 1
ATOM 3094 O O . LEU A 1 403 ? -15.772 -5.032 12.220 1.00 98.69 403 LEU A O 1
ATOM 3098 N N . PHE A 1 404 ? -13.526 -4.962 12.087 1.00 98.44 404 PHE A N 1
ATOM 3099 C CA . PHE A 1 404 ? -13.344 -5.858 10.941 1.00 98.44 404 PHE A CA 1
ATOM 3100 C C . PHE A 1 404 ? -12.852 -7.242 11.404 1.00 98.44 404 PHE A C 1
ATOM 3102 O O . PHE A 1 404 ? -11.651 -7.427 11.638 1.00 98.44 404 PHE A O 1
ATOM 3109 N N . PRO A 1 405 ? -13.748 -8.235 11.561 1.00 97.88 405 PRO A N 1
ATOM 3110 C CA . PRO A 1 405 ? -13.354 -9.602 11.892 1.00 97.88 405 PRO A CA 1
ATOM 3111 C C . PRO A 1 405 ? -12.577 -10.251 10.745 1.00 97.88 405 PRO A C 1
ATOM 3113 O O . PRO A 1 405 ? -12.640 -9.780 9.610 1.00 97.88 405 PRO A O 1
ATOM 3116 N N . GLU A 1 406 ? -11.864 -11.340 11.022 1.00 97.00 406 GLU A N 1
ATOM 3117 C CA . GLU A 1 406 ? -11.287 -12.191 9.967 1.00 97.00 406 GLU A CA 1
ATOM 3118 C C . GLU A 1 406 ? -12.385 -12.658 9.010 1.00 97.00 406 GLU A C 1
ATOM 3120 O O . GLU A 1 406 ? -13.524 -12.887 9.435 1.00 97.00 406 GLU A O 1
ATOM 3125 N N . ALA A 1 407 ? -12.062 -12.802 7.724 1.00 95.62 407 ALA A N 1
ATOM 3126 C CA . ALA A 1 407 ? -13.051 -13.053 6.678 1.00 95.62 407 ALA A CA 1
ATOM 3127 C C . ALA A 1 407 ? -13.861 -14.333 6.947 1.00 95.62 407 ALA A C 1
ATOM 3129 O O . ALA A 1 407 ? -15.065 -14.373 6.692 1.00 95.62 407 ALA A O 1
ATOM 3130 N N . ALA A 1 408 ? -13.215 -15.348 7.527 1.00 94.06 408 ALA A N 1
ATOM 3131 C CA . ALA A 1 408 ? -13.837 -16.615 7.905 1.00 94.06 408 ALA A CA 1
ATOM 3132 C C . ALA A 1 408 ? -14.806 -16.512 9.101 1.00 94.06 408 ALA A C 1
ATOM 3134 O O . ALA A 1 408 ? -15.687 -17.357 9.239 1.00 94.06 408 ALA A O 1
ATOM 3135 N N . PHE A 1 409 ? -14.675 -15.486 9.950 1.00 93.94 409 PHE A N 1
ATOM 3136 C CA . PHE A 1 409 ? -15.383 -15.382 11.235 1.00 93.94 409 PHE A CA 1
ATOM 3137 C C . PHE A 1 409 ? -16.363 -14.209 11.311 1.00 93.94 409 PHE A C 1
ATOM 3139 O O . PHE A 1 409 ? -16.910 -13.929 12.375 1.00 93.94 409 PHE A O 1
ATOM 3146 N N . VAL A 1 410 ? -16.623 -13.534 10.191 1.00 93.38 410 VAL A N 1
ATOM 3147 C CA . VAL A 1 410 ? -17.498 -12.356 10.122 1.00 93.38 410 VAL A CA 1
ATOM 3148 C C . VAL A 1 410 ? -18.894 -12.610 10.697 1.00 93.38 410 VAL A C 1
ATOM 3150 O O . VAL A 1 410 ? -19.374 -11.815 11.501 1.00 93.38 410 VAL A O 1
ATOM 3153 N N . ASP A 1 411 ? -19.546 -13.709 10.310 1.00 89.56 411 ASP A N 1
ATOM 3154 C CA . ASP A 1 411 ? -20.924 -14.003 10.737 1.00 89.56 411 ASP A CA 1
ATOM 3155 C C . ASP A 1 411 ? -21.009 -14.483 12.195 1.00 89.56 411 ASP A C 1
ATOM 3157 O O . ASP A 1 411 ? -22.073 -14.432 12.810 1.00 89.56 411 ASP A O 1
ATOM 3161 N N . GLY A 1 412 ? -19.885 -14.934 12.756 1.00 89.69 412 GLY A N 1
ATOM 3162 C CA . GLY A 1 412 ? -19.765 -15.370 14.144 1.00 89.69 412 GLY A CA 1
ATOM 3163 C C . GLY A 1 412 ? -19.086 -14.345 15.053 1.00 89.69 412 GLY A C 1
ATOM 3164 O O . GLY A 1 412 ? -18.801 -14.664 16.210 1.00 89.69 412 GLY A O 1
ATOM 3165 N N . ALA A 1 413 ? -18.783 -13.148 14.549 1.00 94.31 413 ALA A N 1
ATOM 3166 C CA . ALA A 1 413 ? -18.148 -12.098 15.324 1.00 94.31 413 ALA A CA 1
ATOM 3167 C C . ALA A 1 413 ? -19.147 -11.447 16.285 1.00 94.31 413 ALA A C 1
ATOM 3169 O O . ALA A 1 413 ? -20.296 -11.177 15.936 1.00 94.31 413 ALA A O 1
ATOM 3170 N N . ALA A 1 414 ? -18.694 -11.162 17.500 1.00 94.94 414 ALA A N 1
ATOM 3171 C CA . ALA A 1 414 ? -19.508 -10.541 18.534 1.00 94.94 414 ALA A CA 1
ATOM 3172 C C . ALA A 1 414 ? -18.721 -9.459 19.274 1.00 94.94 414 ALA A C 1
ATOM 3174 O O . ALA A 1 414 ? -17.493 -9.427 19.235 1.00 94.94 414 ALA A O 1
ATOM 3175 N N . VAL A 1 415 ? -19.427 -8.579 19.979 1.00 97.25 415 VAL A N 1
ATOM 3176 C CA . VAL A 1 415 ? -18.811 -7.515 20.778 1.00 97.25 415 VAL A CA 1
ATOM 3177 C C . VAL A 1 415 ? -19.265 -7.637 22.223 1.00 97.25 415 VAL A C 1
ATOM 3179 O O . VAL A 1 415 ? -20.407 -7.997 22.487 1.00 97.25 415 VAL A O 1
ATOM 3182 N N . THR A 1 416 ? -18.376 -7.347 23.166 1.00 96.00 416 THR A N 1
ATOM 3183 C CA . THR A 1 416 ? -18.669 -7.280 24.604 1.00 96.00 416 THR A CA 1
ATOM 3184 C C . THR A 1 416 ? -18.132 -5.974 25.175 1.00 96.00 416 THR A C 1
ATOM 3186 O O . THR A 1 416 ? -17.052 -5.540 24.790 1.00 96.00 416 THR A O 1
ATOM 3189 N N . THR A 1 417 ? -18.841 -5.358 26.119 1.00 94.50 417 THR A N 1
ATOM 3190 C CA . THR A 1 417 ? -18.314 -4.233 26.925 1.00 94.50 417 THR A CA 1
ATOM 3191 C C . THR A 1 417 ? -17.558 -4.717 28.164 1.00 94.50 417 THR A C 1
ATOM 3193 O O . THR A 1 417 ? -16.902 -3.956 28.870 1.00 94.50 417 THR A O 1
ATOM 3196 N N . VAL A 1 418 ? -17.621 -6.020 28.437 1.00 89.94 418 VAL A N 1
ATOM 3197 C CA . VAL A 1 418 ? -16.882 -6.664 29.517 1.00 89.94 418 VAL A CA 1
ATOM 3198 C C . VAL A 1 418 ? -15.458 -6.942 29.045 1.00 89.94 418 VAL A C 1
ATOM 3200 O O . VAL A 1 418 ? -15.222 -7.931 28.349 1.00 89.94 418 VAL A O 1
ATOM 3203 N N . ILE A 1 419 ? -14.511 -6.083 29.429 1.00 88.12 419 ILE A N 1
ATOM 3204 C CA . ILE A 1 419 ? -13.097 -6.186 29.024 1.00 88.12 419 ILE A CA 1
ATOM 3205 C C . ILE A 1 419 ? -12.270 -7.198 29.826 1.00 88.12 419 ILE A C 1
ATOM 3207 O O . ILE A 1 419 ? -11.222 -7.624 29.345 1.00 88.12 419 ILE A O 1
ATOM 3211 N N . ILE A 1 420 ? -12.760 -7.650 30.983 1.00 88.19 420 ILE A N 1
ATOM 3212 C CA . ILE A 1 420 ? -12.116 -8.707 31.776 1.00 88.19 420 ILE A CA 1
ATOM 3213 C C . ILE A 1 420 ? -12.240 -10.039 31.013 1.00 88.19 420 ILE A C 1
ATOM 3215 O O . ILE A 1 420 ? -13.365 -10.457 30.730 1.00 88.19 420 ILE A O 1
ATOM 3219 N N . PRO A 1 421 ? -11.127 -10.706 30.655 1.00 83.88 421 PRO A N 1
ATOM 3220 C CA . PRO A 1 421 ? -11.178 -11.909 29.828 1.00 83.88 421 PRO A CA 1
ATOM 3221 C C . PRO A 1 421 ? -11.643 -13.155 30.597 1.00 83.88 421 PRO A C 1
ATOM 3223 O O . PRO A 1 421 ? -12.300 -14.006 30.010 1.00 83.88 421 PRO A O 1
ATOM 3226 N N . ASP A 1 422 ? -11.388 -13.235 31.908 1.00 86.88 422 ASP A N 1
ATOM 3227 C CA . ASP A 1 422 ? -11.630 -14.430 32.743 1.00 86.88 422 ASP A CA 1
ATOM 3228 C C . ASP A 1 422 ? -13.108 -14.704 33.078 1.00 86.88 422 ASP A C 1
ATOM 3230 O O . ASP A 1 422 ? -13.427 -15.599 33.864 1.00 86.88 422 ASP A O 1
ATOM 3234 N N . ILE A 1 423 ? -14.032 -13.925 32.517 1.00 86.00 423 ILE A N 1
ATOM 3235 C CA . ILE A 1 423 ? -15.466 -14.072 32.753 1.00 86.00 423 ILE A CA 1
ATOM 3236 C C . ILE A 1 423 ? -16.206 -14.304 31.445 1.00 86.00 423 ILE A C 1
ATOM 3238 O O . ILE A 1 423 ? -15.796 -13.852 30.377 1.00 86.00 423 ILE A O 1
ATOM 3242 N N . THR A 1 424 ? -17.326 -15.025 31.532 1.00 85.88 424 THR A N 1
ATOM 3243 C CA . THR A 1 424 ? -18.183 -15.245 30.362 1.00 85.88 424 THR A CA 1
ATOM 3244 C C . THR A 1 424 ? -18.643 -13.883 29.834 1.00 85.88 424 THR A C 1
ATOM 3246 O O . THR A 1 424 ? -19.249 -13.126 30.598 1.00 85.88 424 THR A O 1
ATOM 3249 N N . PRO A 1 425 ? -18.342 -13.538 28.569 1.00 89.38 425 PRO A N 1
ATOM 3250 C CA . PRO A 1 425 ? -18.652 -12.217 28.052 1.00 89.38 425 PRO A CA 1
ATOM 3251 C C . PRO A 1 425 ? -20.164 -12.027 27.939 1.00 89.38 425 PRO A C 1
ATOM 3253 O O . PRO A 1 425 ? -20.893 -12.937 27.541 1.00 89.38 425 PRO A O 1
ATOM 3256 N N . VAL A 1 426 ? -20.622 -10.818 28.256 1.00 91.38 426 VAL A N 1
ATOM 3257 C CA . VAL A 1 426 ? -21.992 -10.387 27.978 1.00 91.38 426 VAL A CA 1
ATOM 3258 C C . VAL A 1 426 ? -21.973 -9.682 26.631 1.00 91.38 426 VAL A C 1
ATOM 3260 O O . VAL A 1 426 ? -21.368 -8.620 26.491 1.00 91.38 426 VAL A O 1
ATOM 3263 N N . LEU A 1 427 ? -22.597 -10.305 25.633 1.00 94.00 427 LEU A N 1
ATOM 3264 C CA . LEU A 1 427 ? -22.581 -9.794 24.267 1.00 94.00 427 LEU A CA 1
ATOM 3265 C C . LEU A 1 427 ? -23.481 -8.558 24.136 1.00 94.00 427 LEU A C 1
ATOM 3267 O O . LEU A 1 427 ? -24.597 -8.533 24.653 1.00 94.00 427 LEU A O 1
ATOM 3271 N N . ASP A 1 428 ? -22.997 -7.555 23.414 1.00 95.06 428 ASP A N 1
ATOM 3272 C CA . ASP A 1 428 ? -23.723 -6.352 23.022 1.00 95.06 428 ASP A CA 1
ATOM 3273 C C . ASP A 1 428 ? -24.372 -6.587 21.646 1.00 95.06 428 ASP A C 1
ATOM 3275 O O . ASP A 1 428 ? -23.668 -6.605 20.635 1.00 95.06 428 ASP A O 1
ATOM 3279 N N . PRO A 1 429 ? -25.703 -6.775 21.566 1.00 91.75 429 PRO A N 1
ATOM 3280 C CA . PRO A 1 429 ? -26.385 -7.033 20.300 1.00 91.75 429 PRO A CA 1
ATOM 3281 C C . PRO A 1 429 ? -26.595 -5.762 19.461 1.00 91.75 429 PRO A C 1
ATOM 3283 O O . PRO A 1 429 ? -27.129 -5.843 18.360 1.00 91.75 429 PRO A O 1
ATOM 3286 N N . GLY A 1 430 ? -26.224 -4.579 19.964 1.00 94.50 430 GLY A N 1
ATOM 3287 C CA . GLY A 1 430 ? -26.493 -3.291 19.320 1.00 94.50 430 GLY A CA 1
ATOM 3288 C C . GLY A 1 430 ? -25.569 -2.938 18.150 1.00 94.50 430 GLY A C 1
ATOM 3289 O O . GLY A 1 430 ? -25.487 -1.762 17.804 1.00 94.50 430 GLY A O 1
ATOM 3290 N N . TRP A 1 431 ? -24.849 -3.909 17.587 1.00 97.44 431 TRP A N 1
ATOM 3291 C CA . TRP A 1 431 ? -23.897 -3.710 16.494 1.00 97.44 431 TRP A CA 1
ATOM 3292 C C . TRP A 1 431 ? -24.514 -4.089 15.155 1.00 97.44 431 TRP A C 1
ATOM 3294 O O . TRP A 1 431 ? -25.123 -5.149 15.007 1.00 97.44 431 TRP A O 1
ATOM 3304 N N . ARG A 1 432 ? -24.340 -3.224 14.156 1.00 96.94 432 ARG A N 1
ATOM 3305 C CA . ARG A 1 432 ? -24.856 -3.442 12.805 1.00 96.94 432 ARG A CA 1
ATOM 3306 C C . ARG A 1 432 ? -23.789 -4.099 11.939 1.00 96.94 432 ARG A C 1
ATOM 3308 O O . ARG A 1 432 ? -22.713 -3.537 11.780 1.00 96.94 432 ARG A O 1
ATOM 3315 N N . LEU A 1 433 ? -24.100 -5.244 11.334 1.00 96.88 433 LEU A N 1
ATOM 3316 C CA . LEU A 1 433 ? -23.242 -5.850 10.314 1.00 96.88 433 LEU A CA 1
ATOM 3317 C C . LEU A 1 433 ? -23.390 -5.093 8.986 1.00 96.88 433 LEU A C 1
ATOM 3319 O O . LEU A 1 433 ? -24.501 -4.940 8.471 1.00 96.88 433 LEU A O 1
ATOM 3323 N N . VAL A 1 434 ? -22.274 -4.633 8.428 1.00 97.50 434 VAL A N 1
ATOM 3324 C CA . VAL A 1 434 ? -22.199 -3.886 7.169 1.00 97.50 434 VAL A CA 1
ATOM 3325 C C . VAL A 1 434 ? -21.328 -4.648 6.185 1.00 97.50 434 VAL A C 1
ATOM 3327 O O . VAL A 1 434 ? -20.214 -5.031 6.520 1.00 97.50 434 VAL A O 1
ATOM 3330 N N . ARG A 1 435 ? -21.842 -4.862 4.970 1.00 96.62 435 ARG A N 1
ATOM 3331 C CA . ARG A 1 435 ? -21.133 -5.480 3.842 1.00 96.62 435 ARG A CA 1
ATOM 3332 C C . ARG A 1 435 ? -21.064 -4.460 2.716 1.00 96.62 435 ARG A C 1
ATOM 3334 O O . ARG A 1 435 ? -22.083 -4.184 2.084 1.00 96.62 435 ARG A O 1
ATOM 3341 N N . ASP A 1 436 ? -19.892 -3.884 2.493 1.00 94.50 436 ASP A N 1
ATOM 3342 C CA . ASP A 1 436 ? -19.666 -2.893 1.442 1.00 94.50 436 ASP A CA 1
ATOM 3343 C C . ASP A 1 436 ? -18.299 -3.119 0.766 1.00 94.50 436 ASP A C 1
ATOM 3345 O O . ASP A 1 436 ? -17.560 -4.024 1.163 1.00 94.50 436 ASP A O 1
ATOM 3349 N N . PRO A 1 437 ? -17.946 -2.365 -0.291 1.00 91.94 437 PRO A N 1
ATOM 3350 C CA . PRO A 1 437 ? -16.683 -2.578 -0.992 1.00 91.94 437 PRO A CA 1
ATOM 3351 C C . PRO A 1 437 ? -15.414 -2.476 -0.132 1.00 91.94 437 PRO A C 1
ATOM 3353 O O . PRO A 1 437 ? -14.380 -3.009 -0.524 1.00 91.94 437 PRO A O 1
ATOM 3356 N N . SER A 1 438 ? -15.460 -1.782 1.007 1.00 92.25 438 SER A N 1
ATOM 3357 C CA . SER A 1 438 ? -14.334 -1.618 1.937 1.00 92.25 438 SER A CA 1
ATOM 3358 C C . SER A 1 438 ? -14.056 -2.876 2.757 1.00 92.25 438 SER A C 1
ATOM 3360 O O . SER A 1 438 ? -12.971 -2.988 3.325 1.00 92.25 438 SER A O 1
ATOM 3362 N N . GLY A 1 439 ? -15.021 -3.796 2.827 1.00 95.00 439 GLY A N 1
ATOM 3363 C CA . GLY A 1 439 ? -14.954 -5.039 3.585 1.00 95.00 439 GLY A CA 1
ATOM 3364 C C . GLY A 1 439 ? -16.267 -5.341 4.304 1.00 95.00 439 GLY A C 1
ATOM 3365 O O . GLY A 1 439 ? -17.304 -4.717 4.065 1.00 95.00 439 GLY A O 1
ATOM 3366 N N . THR A 1 440 ? -16.223 -6.318 5.207 1.00 97.56 440 THR A N 1
ATOM 3367 C CA . THR A 1 440 ? -17.354 -6.627 6.088 1.00 97.56 440 THR A CA 1
ATOM 3368 C C . THR A 1 440 ? -17.013 -6.322 7.541 1.00 97.56 440 THR A C 1
ATOM 3370 O O . THR A 1 440 ? -16.027 -6.831 8.065 1.00 97.56 440 THR A O 1
ATOM 3373 N N . TYR A 1 441 ? -17.825 -5.512 8.212 1.00 98.19 441 TYR A N 1
ATOM 3374 C CA . TYR A 1 441 ? -17.521 -5.031 9.559 1.00 98.19 441 TYR A CA 1
ATOM 3375 C C . TYR A 1 441 ? -18.772 -4.838 10.414 1.00 98.19 441 TYR A C 1
ATOM 3377 O O . TYR A 1 441 ? -19.886 -4.703 9.910 1.00 98.19 441 TYR A O 1
ATOM 3385 N N . LEU A 1 442 ? -18.573 -4.821 11.729 1.00 98.38 442 LEU A N 1
ATOM 3386 C CA . LEU A 1 442 ? -19.569 -4.409 12.711 1.00 98.38 442 LEU A CA 1
ATOM 3387 C C . LEU A 1 442 ? -19.419 -2.908 12.964 1.00 98.38 442 LEU A C 1
ATOM 3389 O O . LEU A 1 442 ? -18.309 -2.443 13.210 1.00 98.38 442 LEU A O 1
ATOM 3393 N N . GLU A 1 443 ? -20.517 -2.158 12.940 1.00 98.25 443 GLU A N 1
ATOM 3394 C CA . GLU A 1 443 ? -20.529 -0.714 13.184 1.00 98.25 443 GLU A CA 1
ATOM 3395 C C . GLU A 1 443 ? -21.480 -0.332 14.321 1.00 98.25 443 GLU A C 1
ATOM 3397 O O . GLU A 1 443 ? -22.589 -0.872 14.434 1.00 98.25 443 GLU A O 1
ATOM 3402 N N . LYS A 1 444 ? -21.052 0.639 15.134 1.00 98.38 444 LYS A N 1
ATOM 3403 C CA . LYS A 1 444 ? -21.883 1.303 16.140 1.00 98.38 444 LYS A CA 1
ATOM 3404 C C . LYS A 1 444 ? -21.438 2.754 16.341 1.00 98.38 444 LYS A C 1
ATOM 3406 O O . LYS A 1 444 ? -20.244 3.045 16.377 1.00 98.38 444 LYS A O 1
ATOM 3411 N N . GLU A 1 445 ? -22.411 3.648 16.484 1.00 98.12 445 GLU A N 1
ATOM 3412 C CA . GLU A 1 445 ? -22.208 5.068 16.796 1.00 98.12 445 GLU A CA 1
ATOM 3413 C C . GLU A 1 445 ? -22.446 5.346 18.286 1.00 98.12 445 GLU A C 1
ATOM 3415 O O . GLU A 1 445 ? -23.151 4.594 18.967 1.00 98.12 445 GLU A O 1
ATOM 3420 N N . GLY A 1 446 ? -21.886 6.449 18.790 1.00 97.56 446 GLY A N 1
ATOM 3421 C CA . GLY A 1 446 ? -22.094 6.899 20.170 1.00 97.56 446 GLY A CA 1
ATOM 3422 C C . GLY A 1 446 ? -21.505 5.955 21.220 1.00 97.56 446 GLY A C 1
ATOM 3423 O O . GLY A 1 446 ? -22.026 5.857 22.332 1.00 97.56 446 GLY A O 1
ATOM 3424 N N . VAL A 1 447 ? -20.445 5.223 20.871 1.00 98.06 447 VAL A N 1
ATOM 3425 C CA . VAL A 1 447 ? -19.795 4.260 21.763 1.00 98.06 447 VAL A CA 1
ATOM 3426 C C . VAL A 1 447 ? -18.918 5.003 22.768 1.00 98.06 447 VAL A C 1
ATOM 3428 O O . VAL A 1 447 ? -18.039 5.772 22.384 1.00 98.06 447 VAL A O 1
ATOM 3431 N N . THR A 1 448 ? -19.136 4.745 24.057 1.00 97.69 448 THR A N 1
ATOM 3432 C CA . THR A 1 448 ? -18.345 5.316 25.154 1.00 97.69 448 THR A CA 1
ATOM 3433 C C . THR A 1 448 ? -17.894 4.213 26.101 1.00 97.69 448 THR A C 1
ATOM 3435 O O . THR A 1 448 ? -18.688 3.338 26.455 1.00 97.69 448 THR A O 1
ATOM 3438 N N . GLY A 1 449 ? -16.641 4.288 26.546 1.00 97.19 449 GLY A N 1
ATOM 3439 C CA . GLY A 1 449 ? -16.005 3.310 27.421 1.00 97.19 449 GLY A CA 1
ATOM 3440 C C . GLY A 1 449 ? -15.155 2.310 26.646 1.00 97.19 449 GLY A C 1
ATOM 3441 O O . GLY A 1 449 ? -14.543 2.646 25.632 1.00 97.19 449 GLY A O 1
ATOM 3442 N N . ASP A 1 450 ? -15.121 1.078 27.138 1.00 97.81 450 ASP A N 1
ATOM 3443 C CA . ASP A 1 450 ? -14.246 0.037 26.614 1.00 97.81 450 ASP A CA 1
ATOM 3444 C C . ASP A 1 450 ? -15.065 -1.134 26.056 1.00 97.81 450 ASP A C 1
ATOM 3446 O O . ASP A 1 450 ? -16.183 -1.415 26.502 1.00 97.81 450 ASP A O 1
ATOM 3450 N N . LEU A 1 451 ? -14.504 -1.835 25.073 1.00 97.94 451 LEU A N 1
ATOM 3451 C CA . LEU A 1 451 ? -15.123 -2.993 24.434 1.00 97.94 451 LEU A CA 1
ATOM 3452 C C . LEU A 1 451 ? -14.088 -4.034 24.015 1.00 97.94 451 LEU A C 1
ATOM 3454 O O . LEU A 1 451 ? -12.885 -3.782 24.017 1.00 97.94 451 LEU A O 1
ATOM 3458 N N . ALA A 1 452 ? -14.555 -5.208 23.604 1.00 97.75 452 ALA A N 1
ATOM 3459 C CA . ALA A 1 452 ? -13.743 -6.181 22.895 1.00 97.75 452 ALA A CA 1
ATOM 3460 C C . ALA A 1 452 ? -14.513 -6.817 21.734 1.00 97.75 452 ALA A C 1
ATOM 3462 O O . ALA A 1 452 ? -15.659 -7.242 21.900 1.00 97.75 452 ALA A O 1
ATOM 3463 N N . LEU A 1 453 ? -13.852 -6.917 20.580 1.00 97.62 453 LEU A N 1
ATOM 3464 C CA . LEU A 1 453 ? -14.257 -7.759 19.459 1.00 97.62 453 LEU A CA 1
ATOM 3465 C C . LEU A 1 453 ? -13.870 -9.208 19.763 1.00 97.62 453 LEU A C 1
ATOM 3467 O O . LEU A 1 453 ? -12.718 -9.496 20.087 1.00 97.62 453 LEU A O 1
ATOM 3471 N N . LEU A 1 454 ? -14.828 -10.112 19.624 1.00 96.56 454 LEU A N 1
ATOM 3472 C CA . LEU A 1 454 ? -14.685 -11.546 19.818 1.00 96.56 454 LEU A CA 1
ATOM 3473 C C . LEU A 1 454 ? -14.902 -12.244 18.478 1.00 96.56 454 LEU A C 1
ATOM 3475 O O . LEU A 1 454 ? -15.910 -12.004 17.816 1.00 96.56 454 LEU A O 1
ATOM 3479 N N . MET A 1 455 ? -13.977 -13.119 18.093 1.00 94.44 455 MET A N 1
ATOM 3480 C CA . MET A 1 455 ? -14.103 -13.945 16.889 1.00 94.44 455 MET A CA 1
ATOM 3481 C C . MET A 1 455 ? -14.245 -15.401 17.303 1.00 94.44 455 MET A C 1
ATOM 3483 O O . MET A 1 455 ? -13.471 -15.887 18.130 1.00 94.44 455 MET A O 1
ATOM 3487 N N . THR A 1 456 ? -15.260 -16.076 16.782 1.00 87.06 456 THR A N 1
ATOM 3488 C CA . THR A 1 456 ? -15.542 -17.483 17.085 1.00 87.06 456 THR A CA 1
ATOM 3489 C C . THR A 1 456 ? -14.619 -18.418 16.308 1.00 87.06 456 THR A C 1
ATOM 3491 O O . THR A 1 456 ? -13.908 -17.983 15.407 1.00 87.06 456 THR A O 1
ATOM 3494 N N . ARG A 1 457 ? -14.553 -19.678 16.743 1.00 74.75 457 ARG A N 1
ATOM 3495 C CA . ARG A 1 457 ? -13.827 -20.747 16.043 1.00 74.75 457 ARG A CA 1
ATOM 3496 C C . ARG A 1 457 ? -14.614 -21.336 14.886 1.00 74.75 457 ARG A C 1
ATOM 3498 O O . ARG A 1 457 ? -15.860 -21.385 15.001 1.00 74.75 457 ARG A O 1
#